Protein AF-A0A9D9UM67-F1 (afdb_monomer_lite)

Sequence (680 aa):
TDLFLVAGQSNAVGQGDAAESEEPNFGTAFQIDMSKRLLYPLKDPVGYNDIFTGFQKANSGSFLPALARTLNSRCQRIPLFIHTAKANTFCHSVNSSPQNNWSSGGLLFNQSVNRVNQISALTGKPLSAVIWSQGESDGGAIRQNLITENQYQLALEDLIQRFRTQFGSQLPFFMIRTGRNLAFDPDPGFASVRNVQDLVASVDPRMWMVYDSTFYFPELGWMKDDVHYNQKGLNQLGVASADSICRVLYADDYMADDNLAKQNDEFENECSSGEWTHVSVTEGWNATHLNEFSINESGNGKMIMEPHTTTWYADYKGPLVYKPIHGNFSVTTNVHFSNRAGNNLPFSDYSLAGIMLRTPKELNTGAAGWVAGQENYIFMSAGFASTSHPSCPGCPGPHIEIKTTINSNSQLHIRSVNSQEVLLKVARIGSYFIVMFSTNGGQDFTIAARYHRPDMPDTLQVGLVTYSDWAKVSTYTPIFHNNNNLVQGMSPDPSSNQGVPFNPDLRAEFDYIRFENFYVPGAWLGLDISDSLMVSNQQILSLFNGKGKVSPEYVDAKIWSGLIDSNWMNPLNWQGATLPNQNSRVIIPDCLCSGVFAPVLNSAQQVRSVVIHPGGKLTIGSVGDMTILDDDDLYSYLFGNEGECVIRGTMNIQTMINQSINRGNLQITPSGILQIYDDE

Foldseek 3Di:
DAEEEQEAALLSQAAAAQVLAAAADPPQEWEADPVVRDIDRDGPQDDDQDPVLRFDGHPTGFLQRLLSNLLCVFQVHRYYYDGLYYHQAELAPFPDDLSRYLAPSHDSLVVSLVSQVVVCVSVVHAHQAYEYEYDVNQLVCCVVVRDPLVRSLVSVVRSVVVVCVSRNVLHAYEYAQFEAFQVDVVSVSSVSSNVSLVVSCVVDPRYHHQHDCSPCCVVVVQAPHRGYGYNVVSSVSSNSSSLSVCCVRPVVSGCPDPDLLVVKALLQAQVCLVVWDKPCQQQVFQDQQFPDFTGCPVDHSWTKTFGFAADDAQLGDHIWTFDKDFAWKKKKWKKAKFFPVSPHAFDFAQFKKWKKWWADDPHRNALVPDDGQQTWIWIKIWGHHDCCDPQRPNHDDGKMKTWGDHSSHIDIHIDHDDDSIKMWMWIDHQQKIWTWIDPPPPPDIDTPAIDRHNVHDRIITIGMDGHGRVVQVVQDDSSVNRRDNDHPPDPPPPGNDPPRDGRRTMIMIISMMGMADWDDPPQCVPPDPRDCVRPPPVNVVVRPVPDRPNPPLPVQAWEFRQQPHQELPQLVRTDPSHHAAQAHRYEFELPPDPRGYAHEAQEEGHYQAYAYYANGEYEDALNRAYEHDEDPDPDDARAHALYYYEFNHEYEYEYADDDHDHNYHYHADPSGYYHYDYPD

pLDDT: mean 85.92, std 15.05, range [28.48, 98.81]

Radius of gyration: 29.36 Å; chains: 1; bounding box: 84×47×85 Å

Secondary structure (DSSP, 8-state):
-EEEEEEESHHHH--B-GGGS--PPTTS-EEEETTTTEEEE--SSPS---TTT-----SSB-SHHHHHHHHHHHH---EEEEE---SS-BSS-TT--GGGB-STT-SHHHHHHHHHHHHHHHHT--EEEEEEE--HHHHHHHHTTSS-HHHHHHHHHHHHHHHHHHH-TT--EEEEPP---TTSSS-HHHHHHHHHHHHHHHH-TTEEEEE-GGGGTTTTT-BSSSSPBPHHHHHHHHHHHHHHHHHHH-GGG---GGGGGGG-B-S--GGGGGGPEEHHHHHT-S---EEEEEESSSSTT-EEEEE-BB--BTTB----EEEEEESSEEEEEEEEEE-TTSSS---STTEEEEEEEE---S--SGGGT--SS---EEEEEEEE--TT-TTSTTPPSSEEEEEEEETTEEEEEEEE-S-SEEEEEEEEETTEEEEEEESSTTSS-EEEEEEE-TTS-SEEEEEEEEEB-HHHHTTS-HHHHHHS-B-TT-SS--SS-TTSPP----EEEEEEEEEE--PPPGGGTTS-TT-TTTS-HHHHHHTT-S-----TTTTTEEEB--SS-SBTT-GGGBTTS----TT-EEEE----STTPPPPEE-SEEEESEEEE-TT-EEEE-TT-EEEEPP-S-TT--SEEESSEEEESSEEEEE-SS---EE-SEEEE-TT-EEEEE---

Structure (mmCIF, N/CA/C/O backbone):
data_AF-A0A9D9UM67-F1
#
_entry.id   AF-A0A9D9UM67-F1
#
loop_
_atom_site.group_PDB
_atom_site.id
_atom_site.type_symbol
_atom_site.label_atom_id
_atom_site.label_alt_id
_atom_site.label_comp_id
_atom_site.label_asym_id
_atom_site.label_entity_id
_atom_site.label_seq_id
_atom_site.pdbx_PDB_ins_code
_atom_site.Cartn_x
_atom_site.Cartn_y
_atom_site.Cartn_z
_atom_site.occupancy
_atom_site.B_iso_or_equiv
_atom_site.auth_seq_id
_atom_site.auth_comp_id
_atom_site.auth_asym_id
_atom_site.auth_atom_id
_atom_site.pdbx_PDB_model_num
ATOM 1 N N . THR A 1 1 ? -1.541 -0.764 -27.524 1.00 69.25 1 THR A N 1
ATOM 2 C CA . THR A 1 1 ? -0.402 -1.694 -27.586 1.00 69.25 1 THR A CA 1
ATOM 3 C C . THR A 1 1 ? 0.883 -0.918 -27.567 1.00 69.25 1 THR A C 1
ATOM 5 O O . THR A 1 1 ? 1.086 -0.101 -28.463 1.00 69.25 1 THR A O 1
ATOM 8 N N . ASP A 1 2 ? 1.706 -1.172 -26.560 1.00 90.94 2 ASP A N 1
ATOM 9 C CA . ASP A 1 2 ? 2.981 -0.496 -26.314 1.00 90.94 2 ASP A CA 1
ATOM 10 C C . ASP A 1 2 ? 4.146 -1.433 -26.610 1.00 90.94 2 ASP A C 1
ATOM 12 O O . ASP A 1 2 ? 4.078 -2.621 -26.295 1.00 90.94 2 ASP A O 1
ATOM 16 N N . LEU A 1 3 ? 5.207 -0.916 -27.230 1.00 96.38 3 LEU A N 1
ATOM 17 C CA . LEU A 1 3 ? 6.378 -1.717 -27.584 1.00 96.38 3 LEU A CA 1
ATOM 18 C C . LEU A 1 3 ? 7.447 -1.533 -26.515 1.00 96.38 3 LEU A C 1
ATOM 20 O O . LEU A 1 3 ? 8.027 -0.455 -26.389 1.00 96.38 3 LEU A O 1
ATOM 24 N N . PHE A 1 4 ? 7.740 -2.602 -25.782 1.00 98.12 4 PHE A N 1
ATOM 25 C CA . PHE A 1 4 ? 8.788 -2.612 -24.767 1.00 98.12 4 PHE A CA 1
ATOM 26 C C . PHE A 1 4 ? 9.969 -3.443 -25.247 1.00 98.12 4 PHE A C 1
ATOM 28 O O . PHE A 1 4 ? 9.831 -4.636 -25.524 1.00 98.12 4 PHE A O 1
ATOM 35 N N . LEU A 1 5 ? 11.144 -2.823 -25.327 1.00 98.62 5 LEU A N 1
ATOM 36 C CA . LEU A 1 5 ? 12.392 -3.545 -25.541 1.00 98.62 5 LEU A CA 1
ATOM 37 C C . LEU A 1 5 ? 12.860 -4.128 -24.213 1.00 98.62 5 LEU A C 1
ATOM 39 O O . LEU A 1 5 ? 13.028 -3.382 -23.260 1.00 98.62 5 LEU A O 1
ATOM 43 N N . VAL A 1 6 ? 13.118 -5.431 -24.162 1.00 98.50 6 VAL A N 1
ATOM 44 C CA . VAL A 1 6 ? 13.710 -6.098 -22.997 1.00 98.50 6 VAL A CA 1
ATOM 45 C C . VAL A 1 6 ? 15.101 -6.561 -23.390 1.00 98.50 6 VAL A C 1
ATOM 47 O O . VAL A 1 6 ? 15.250 -7.448 -24.233 1.00 98.50 6 VAL A O 1
ATOM 50 N N . ALA A 1 7 ? 16.114 -5.942 -22.795 1.00 98.44 7 ALA A N 1
ATOM 51 C CA . ALA A 1 7 ? 17.513 -6.150 -23.137 1.00 98.44 7 ALA A CA 1
ATOM 52 C C . ALA A 1 7 ? 18.369 -6.353 -21.880 1.00 98.44 7 ALA A C 1
ATOM 54 O O . ALA A 1 7 ? 17.990 -5.980 -20.769 1.00 98.44 7 ALA A O 1
ATOM 55 N N . GLY A 1 8 ? 19.537 -6.964 -22.064 1.00 97.88 8 GLY A N 1
ATOM 56 C CA . GLY A 1 8 ? 20.471 -7.251 -20.982 1.00 97.88 8 GLY A CA 1
ATOM 57 C C . GLY A 1 8 ? 20.988 -8.682 -21.030 1.00 97.88 8 GLY A C 1
ATOM 58 O O . GLY A 1 8 ? 21.203 -9.214 -22.124 1.00 97.88 8 GLY A O 1
ATOM 59 N N . GLN A 1 9 ? 21.192 -9.300 -19.862 1.00 97.50 9 GLN A N 1
ATOM 60 C CA . GLN A 1 9 ? 21.823 -10.621 -19.753 1.00 97.50 9 GLN A CA 1
ATOM 61 C C . GLN A 1 9 ? 20.936 -11.724 -19.168 1.00 97.50 9 GLN A C 1
ATOM 63 O O . GLN A 1 9 ? 19.740 -11.732 -19.407 1.00 97.50 9 GLN A O 1
ATOM 68 N N . SER A 1 10 ? 21.498 -12.725 -18.483 1.00 97.81 10 SER A N 1
ATOM 69 C CA . SER A 1 10 ? 20.795 -13.960 -18.114 1.00 97.81 10 SER A CA 1
ATOM 70 C C . SER A 1 10 ? 19.529 -13.742 -17.278 1.00 97.81 10 SER A C 1
ATOM 72 O O . SER A 1 10 ? 18.523 -14.389 -17.565 1.00 97.81 10 SER A O 1
ATOM 74 N N . ASN A 1 11 ? 19.531 -12.811 -16.318 1.00 98.31 11 ASN A N 1
ATOM 75 C CA . ASN A 1 11 ? 18.328 -12.454 -15.554 1.00 98.31 11 ASN A CA 1
ATOM 76 C C . ASN A 1 11 ? 17.277 -11.709 -16.410 1.00 98.31 11 ASN A C 1
ATOM 78 O O . ASN A 1 11 ? 16.082 -11.886 -16.182 1.00 98.31 11 ASN A O 1
ATOM 82 N N . ALA A 1 12 ? 17.694 -10.990 -17.464 1.00 98.25 12 ALA A N 1
ATOM 83 C CA . ALA A 1 12 ? 16.800 -10.469 -18.509 1.00 98.25 12 ALA A CA 1
ATOM 84 C C . ALA A 1 12 ? 16.284 -11.556 -19.468 1.00 98.25 12 ALA A C 1
ATOM 86 O O . ALA A 1 12 ? 15.153 -11.486 -19.945 1.00 98.25 12 ALA A O 1
ATOM 87 N N . VAL A 1 13 ? 17.110 -12.567 -19.764 1.00 98.44 13 VAL A N 1
ATOM 88 C CA . VAL A 1 13 ? 16.727 -13.717 -20.594 1.00 98.44 13 VAL A CA 1
ATOM 89 C C . VAL A 1 13 ? 15.614 -14.505 -19.914 1.00 98.44 13 VAL A C 1
ATOM 91 O O . VAL A 1 13 ? 14.637 -14.836 -20.574 1.00 98.44 13 VAL A O 1
ATOM 94 N N . GLY A 1 14 ? 15.742 -14.762 -18.613 1.00 97.81 14 GLY A N 1
ATOM 95 C CA . GLY A 1 14 ? 14.831 -15.603 -17.840 1.00 97.81 14 GLY A CA 1
ATOM 96 C C . GLY A 1 14 ? 15.457 -16.963 -17.545 1.00 97.81 14 GLY A C 1
ATOM 97 O O . GLY A 1 14 ? 15.691 -17.772 -18.449 1.00 97.81 14 GLY A O 1
ATOM 98 N N . GLN A 1 15 ? 15.762 -17.195 -16.267 1.00 97.88 15 GLN A N 1
ATOM 99 C CA . GLN A 1 15 ? 16.367 -18.432 -15.760 1.00 97.88 15 GLN A CA 1
ATOM 100 C C . GLN A 1 15 ? 15.494 -19.147 -14.726 1.00 97.88 15 GLN A C 1
ATOM 102 O O . GLN A 1 15 ? 15.932 -20.171 -14.205 1.00 97.88 15 GLN A O 1
ATOM 107 N N . GLY A 1 16 ? 14.300 -18.636 -14.422 1.00 97.00 16 GLY A N 1
ATOM 108 C CA . GLY A 1 16 ? 13.396 -19.212 -13.430 1.00 97.00 16 GLY A CA 1
ATOM 109 C C . GLY A 1 16 ? 12.753 -20.514 -13.902 1.00 97.00 16 GLY A C 1
ATOM 110 O O . GLY A 1 16 ? 13.272 -21.195 -14.786 1.00 97.00 16 GLY A O 1
ATOM 111 N N . ASP A 1 17 ? 11.606 -20.850 -13.328 1.00 97.69 17 ASP A N 1
ATOM 112 C CA . ASP A 1 17 ? 10.809 -22.022 -13.685 1.00 97.69 17 ASP A CA 1
ATOM 113 C C . ASP A 1 17 ? 9.477 -21.581 -14.300 1.00 97.69 17 ASP A C 1
ATOM 115 O O . ASP A 1 17 ? 8.642 -20.982 -13.632 1.00 97.69 17 ASP A O 1
ATOM 119 N N . ALA A 1 18 ? 9.261 -21.886 -15.580 1.00 96.75 18 ALA A N 1
ATOM 120 C CA . ALA A 1 18 ? 8.040 -21.546 -16.298 1.00 96.75 18 ALA A CA 1
ATOM 121 C C . ALA A 1 18 ? 6.783 -22.163 -15.665 1.00 96.75 18 ALA A C 1
ATOM 123 O O . ALA A 1 18 ? 5.699 -21.622 -15.859 1.00 96.75 18 ALA A O 1
ATOM 124 N N . ALA A 1 19 ? 6.905 -23.265 -14.913 1.00 96.00 19 ALA A N 1
ATOM 125 C CA . ALA A 1 19 ? 5.772 -23.876 -14.218 1.00 96.00 19 ALA A CA 1
ATOM 126 C C . ALA A 1 19 ? 5.244 -23.023 -13.048 1.00 96.00 19 ALA A C 1
ATOM 128 O O . ALA A 1 19 ? 4.085 -23.161 -12.668 1.00 96.00 19 ALA A O 1
ATOM 129 N N . GLU A 1 20 ? 6.078 -22.138 -12.500 1.00 92.69 20 GLU A N 1
ATOM 130 C CA . GLU A 1 20 ? 5.727 -21.187 -11.436 1.00 92.69 20 GLU A CA 1
ATOM 131 C C . GLU A 1 20 ? 5.523 -19.761 -11.981 1.00 92.69 20 GLU A C 1
ATOM 133 O O . GLU A 1 20 ? 5.334 -18.809 -11.217 1.00 92.69 20 GLU A O 1
ATOM 138 N N . SER A 1 21 ? 5.629 -19.584 -13.301 1.00 92.62 21 SER A N 1
ATOM 139 C CA . SER A 1 21 ? 5.468 -18.283 -13.940 1.00 92.62 21 SER A CA 1
ATOM 140 C C . SER A 1 21 ? 3.999 -17.889 -13.963 1.00 92.62 21 SER A C 1
ATOM 142 O O . SER A 1 21 ? 3.103 -18.729 -14.068 1.00 92.62 21 SER A O 1
ATOM 144 N N . GLU A 1 22 ? 3.743 -16.592 -13.863 1.00 86.75 22 GLU A N 1
ATOM 145 C CA . GLU A 1 22 ? 2.396 -16.081 -14.073 1.00 86.75 22 GLU A CA 1
ATOM 146 C C . GLU A 1 22 ? 1.975 -16.233 -15.540 1.00 86.75 22 GLU A C 1
ATOM 148 O O . GLU A 1 22 ? 2.805 -16.320 -16.442 1.00 86.75 22 GLU A O 1
ATOM 153 N N . GLU A 1 23 ? 0.670 -16.222 -15.806 1.00 81.25 23 GLU A N 1
ATOM 154 C CA . GLU A 1 23 ? 0.151 -16.208 -17.173 1.00 81.25 23 GLU A CA 1
ATOM 155 C C . GLU A 1 23 ? -0.735 -14.971 -17.377 1.00 81.25 23 GLU A C 1
ATOM 157 O O . GLU A 1 23 ? -1.743 -14.813 -16.683 1.00 81.25 23 GLU A O 1
ATOM 162 N N . PRO A 1 24 ? -0.382 -14.067 -18.311 1.00 72.62 24 PRO A N 1
ATOM 163 C CA . PRO A 1 24 ? -1.277 -13.010 -18.743 1.00 72.62 24 PRO A CA 1
ATOM 164 C C . PRO A 1 24 ? -2.545 -13.609 -19.344 1.00 72.62 24 PRO A C 1
ATOM 166 O O . PRO A 1 24 ? -2.509 -14.656 -19.996 1.00 72.62 24 PRO A O 1
ATOM 169 N N . ASN A 1 25 ? -3.661 -12.900 -19.187 1.00 65.81 25 ASN A N 1
ATOM 170 C CA . ASN A 1 25 ? -4.900 -13.270 -19.853 1.00 65.81 25 ASN A CA 1
ATOM 171 C C . ASN A 1 25 ? -4.692 -13.356 -21.375 1.00 65.81 25 ASN A C 1
ATOM 173 O O . ASN A 1 25 ? -3.899 -12.630 -21.984 1.00 65.81 25 ASN A O 1
ATOM 177 N N . PHE A 1 26 ? -5.420 -14.267 -22.016 1.00 67.56 26 PHE A N 1
ATOM 178 C CA . PHE A 1 26 ? -5.306 -14.436 -23.458 1.00 67.56 26 PHE A CA 1
ATOM 179 C C . PHE A 1 26 ? -5.625 -13.123 -24.189 1.00 67.56 26 PHE A C 1
ATOM 181 O O . PHE A 1 26 ? -6.635 -12.478 -23.919 1.00 67.56 26 PHE A O 1
ATOM 188 N N . GLY A 1 27 ? -4.760 -12.735 -25.128 1.00 67.44 27 GLY A N 1
ATOM 189 C CA . GLY A 1 27 ? -4.929 -11.516 -25.922 1.00 67.44 27 GLY A CA 1
ATOM 190 C C . GLY A 1 27 ? -4.508 -10.218 -25.227 1.00 67.44 27 GLY A C 1
ATOM 191 O O . GLY A 1 27 ? -4.633 -9.160 -25.836 1.00 67.44 27 GLY A O 1
ATOM 192 N N . THR A 1 28 ? -3.983 -10.273 -23.998 1.00 74.44 28 THR A N 1
ATOM 193 C CA . THR A 1 28 ? -3.624 -9.065 -23.239 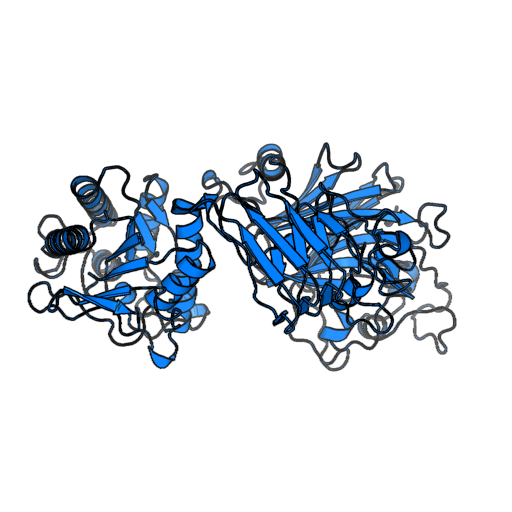1.00 74.44 28 THR A CA 1
ATOM 194 C C . THR A 1 28 ? -2.123 -8.759 -23.246 1.00 74.44 28 THR A C 1
ATOM 196 O O . THR A 1 28 ? -1.704 -7.665 -22.890 1.00 74.44 28 THR A O 1
ATOM 199 N N . ALA A 1 29 ? -1.278 -9.676 -23.713 1.00 83.12 29 ALA A N 1
ATOM 200 C CA . ALA A 1 29 ? 0.153 -9.439 -23.881 1.00 83.12 29 ALA A CA 1
ATOM 201 C C . ALA A 1 29 ? 0.718 -10.278 -25.024 1.00 83.12 29 ALA A C 1
ATOM 203 O O . ALA A 1 29 ? 0.269 -11.403 -25.258 1.00 83.12 29 ALA A O 1
ATOM 204 N N . PHE A 1 30 ? 1.728 -9.751 -25.714 1.00 87.88 30 PHE A N 1
ATOM 205 C CA . PHE A 1 30 ? 2.264 -10.369 -26.922 1.00 87.88 30 PHE A CA 1
ATOM 206 C C . PHE A 1 30 ? 3.793 -10.391 -26.959 1.00 87.88 30 PHE A C 1
ATOM 208 O O . PHE A 1 30 ? 4.483 -9.555 -26.377 1.00 87.88 30 PHE A O 1
ATOM 215 N N . GLN A 1 31 ? 4.312 -11.340 -27.727 1.00 93.06 31 GLN A N 1
ATOM 216 C CA . GLN A 1 31 ? 5.680 -11.389 -28.233 1.00 93.06 31 GLN A CA 1
ATOM 217 C C . GLN A 1 31 ? 5.644 -11.653 -29.740 1.00 93.06 31 GLN A C 1
ATOM 219 O O . GLN A 1 31 ? 4.616 -12.068 -30.279 1.00 93.06 31 GLN A O 1
ATOM 224 N N . ILE A 1 32 ? 6.761 -11.441 -30.433 1.00 83.44 32 ILE A N 1
ATOM 225 C CA . ILE A 1 32 ? 6.839 -11.661 -31.880 1.00 83.44 32 ILE A CA 1
ATOM 226 C C . ILE A 1 32 ? 7.906 -12.688 -32.256 1.00 83.44 32 ILE A C 1
ATOM 228 O O . ILE A 1 32 ? 9.076 -12.569 -31.889 1.00 83.44 32 ILE A O 1
ATOM 232 N N . ASP A 1 33 ? 7.496 -13.681 -33.047 1.00 83.12 33 ASP A N 1
ATOM 233 C CA . ASP A 1 33 ? 8.412 -14.595 -33.725 1.00 83.12 33 ASP A CA 1
ATOM 234 C C . ASP A 1 33 ? 8.859 -13.945 -35.032 1.00 83.12 33 ASP A C 1
ATOM 236 O O . ASP A 1 33 ? 8.140 -13.956 -36.036 1.00 83.12 33 ASP A O 1
ATOM 240 N N . MET A 1 34 ? 10.059 -13.373 -35.040 1.00 81.56 34 MET A N 1
ATOM 241 C CA . MET A 1 34 ? 10.571 -12.689 -36.228 1.00 81.56 34 MET A CA 1
ATOM 242 C C . MET A 1 34 ? 10.890 -13.618 -37.394 1.00 81.56 34 MET A C 1
ATOM 244 O O . MET A 1 34 ? 10.918 -13.148 -38.531 1.00 81.56 34 MET A O 1
ATOM 248 N N . SER A 1 35 ? 11.081 -14.918 -37.151 1.00 80.38 35 SER A N 1
ATOM 249 C CA . SER A 1 35 ? 11.277 -15.880 -38.240 1.00 80.38 35 SER A CA 1
ATOM 250 C C . SER A 1 35 ? 9.995 -16.075 -39.055 1.00 80.38 35 SER A C 1
ATOM 252 O O . SER A 1 35 ? 10.054 -16.317 -40.259 1.00 80.38 35 SER A O 1
ATOM 254 N N . LYS A 1 36 ? 8.834 -15.897 -38.411 1.00 81.06 36 LYS A N 1
ATOM 255 C CA . LYS A 1 36 ? 7.503 -16.044 -39.019 1.00 81.06 36 LYS A CA 1
ATOM 256 C C . LYS A 1 36 ? 6.791 -14.718 -39.259 1.00 81.06 36 LYS A C 1
ATOM 258 O O . LYS A 1 36 ? 5.813 -14.693 -39.996 1.00 81.06 36 LYS A O 1
ATOM 263 N N . ARG A 1 37 ? 7.266 -13.633 -38.637 1.00 79.38 37 ARG A N 1
ATOM 264 C CA . ARG A 1 37 ? 6.601 -12.320 -38.571 1.00 79.38 37 ARG A CA 1
ATOM 265 C C . ARG A 1 37 ? 5.176 -12.418 -38.013 1.00 79.38 37 ARG A C 1
ATOM 267 O O . ARG A 1 37 ? 4.264 -11.773 -38.519 1.00 79.38 37 ARG A O 1
ATOM 274 N N . LEU A 1 38 ? 4.994 -13.240 -36.978 1.00 78.00 38 LEU A N 1
ATOM 275 C CA . LEU A 1 38 ? 3.701 -13.461 -36.328 1.00 78.00 38 LEU A CA 1
ATOM 276 C C . LEU A 1 38 ? 3.750 -13.068 -34.853 1.00 78.00 38 LEU A C 1
ATOM 278 O O . LEU A 1 38 ? 4.721 -13.367 -34.153 1.00 78.00 38 LEU A O 1
ATOM 282 N N . LEU A 1 39 ? 2.672 -12.424 -34.401 1.00 80.94 39 LEU A N 1
ATOM 283 C CA . LEU A 1 39 ? 2.416 -12.162 -32.991 1.00 80.94 39 LEU A CA 1
ATOM 284 C C . LEU A 1 39 ? 1.900 -13.429 -32.318 1.00 80.94 39 LEU A C 1
ATOM 286 O O . LEU A 1 39 ? 1.001 -14.098 -32.827 1.00 80.94 39 LEU A O 1
ATOM 290 N N . TYR A 1 40 ? 2.453 -13.720 -31.152 1.00 80.81 40 TYR A N 1
ATOM 291 C CA . TYR A 1 40 ? 2.010 -14.792 -30.278 1.00 80.81 40 TYR A CA 1
ATOM 292 C C . TYR A 1 40 ? 1.631 -14.203 -28.922 1.00 80.81 40 TYR A C 1
ATOM 294 O O . TYR A 1 40 ? 2.294 -13.260 -28.478 1.00 80.81 40 TYR A O 1
ATOM 302 N N . PRO A 1 41 ? 0.611 -14.753 -28.240 1.00 84.00 41 PRO A N 1
ATOM 303 C CA . PRO A 1 41 ? 0.389 -14.459 -26.833 1.00 84.00 41 PRO A CA 1
ATOM 304 C C . PRO A 1 41 ? 1.686 -14.644 -26.039 1.00 84.00 41 PRO A C 1
ATOM 306 O O . PRO A 1 41 ? 2.455 -15.583 -26.283 1.00 84.00 41 PRO A O 1
ATOM 309 N N . LEU A 1 42 ? 1.956 -13.720 -25.123 1.00 91.69 42 LEU A N 1
ATOM 310 C CA . LEU A 1 42 ? 3.123 -13.808 -24.261 1.00 91.69 42 LEU A CA 1
ATOM 311 C C . LEU A 1 42 ? 2.956 -14.994 -23.310 1.00 91.69 42 LEU A C 1
ATOM 313 O O . LEU A 1 42 ? 1.977 -15.071 -22.573 1.00 91.69 42 LEU A O 1
ATOM 317 N N . LYS A 1 43 ? 3.927 -15.903 -23.328 1.00 91.75 43 LYS A N 1
ATOM 318 C CA . LYS A 1 43 ? 3.988 -17.053 -22.429 1.00 91.75 43 LYS A CA 1
ATOM 319 C C . LYS A 1 43 ? 5.436 -17.488 -22.269 1.00 91.75 43 LYS A C 1
ATOM 321 O O . LYS A 1 43 ? 6.192 -17.448 -23.246 1.00 91.75 43 LYS A O 1
ATOM 326 N N . ASP A 1 44 ? 5.798 -17.919 -21.065 1.00 97.25 44 ASP A N 1
ATOM 327 C CA . ASP A 1 44 ? 7.103 -18.520 -20.832 1.00 97.25 44 ASP A CA 1
ATOM 328 C C . ASP A 1 44 ? 7.230 -19.916 -21.477 1.00 97.25 44 ASP A C 1
ATOM 330 O O . ASP A 1 44 ? 6.267 -20.688 -21.517 1.00 97.25 44 ASP A O 1
ATOM 334 N N . PRO A 1 45 ? 8.420 -20.275 -21.985 1.00 97.38 45 PRO A N 1
ATOM 335 C CA . PRO A 1 45 ? 9.610 -19.430 -22.031 1.00 97.38 45 PRO A CA 1
ATOM 336 C C . PRO A 1 45 ? 9.510 -18.375 -23.143 1.00 97.38 45 PRO A C 1
ATOM 338 O O . PRO A 1 45 ? 9.281 -18.714 -24.310 1.00 97.38 45 PRO A O 1
ATOM 341 N N . VAL A 1 46 ? 9.694 -17.107 -22.772 1.00 95.88 46 VAL A N 1
ATOM 342 C CA . VAL A 1 46 ? 9.603 -15.948 -23.674 1.00 95.88 46 VAL A CA 1
ATOM 343 C C . VAL A 1 46 ? 10.795 -15.841 -24.626 1.00 95.88 46 VAL A C 1
ATOM 345 O O . VAL A 1 46 ? 11.899 -16.293 -24.331 1.00 95.88 46 VAL A O 1
ATOM 348 N N . GLY A 1 47 ? 10.593 -15.186 -25.767 1.00 93.94 47 GLY A N 1
ATOM 349 C CA . GLY A 1 47 ? 11.638 -14.936 -26.754 1.00 93.94 47 GLY A CA 1
ATOM 350 C C . GLY A 1 47 ? 11.949 -16.138 -27.651 1.00 93.94 47 GLY A C 1
ATOM 351 O O . GLY A 1 47 ? 11.353 -17.214 -27.563 1.00 93.94 47 GLY A O 1
ATOM 352 N N . TYR A 1 48 ? 12.903 -15.939 -28.560 1.00 92.88 48 TYR A N 1
ATOM 353 C CA . TYR A 1 48 ? 13.312 -16.931 -29.555 1.00 92.88 48 TYR A CA 1
ATOM 354 C C . TYR A 1 48 ? 14.831 -16.932 -29.682 1.00 92.88 48 TYR A C 1
ATOM 356 O O . TYR A 1 48 ? 15.451 -15.871 -29.711 1.00 92.88 48 TYR A O 1
ATOM 364 N N . ASN A 1 49 ? 15.421 -18.121 -29.811 1.00 93.12 49 ASN A N 1
ATOM 365 C CA . ASN A 1 49 ? 16.839 -18.237 -30.131 1.00 93.12 49 ASN A CA 1
ATOM 366 C C . ASN A 1 49 ? 17.080 -17.737 -31.555 1.00 93.12 49 ASN A C 1
ATOM 368 O O . ASN A 1 49 ? 16.497 -18.259 -32.506 1.00 93.12 49 ASN A O 1
ATOM 372 N N . ASP A 1 50 ? 17.963 -16.756 -31.697 1.00 88.38 50 ASP A N 1
ATOM 373 C CA . ASP A 1 50 ? 18.389 -16.231 -32.989 1.00 88.38 50 ASP A CA 1
ATOM 374 C C . ASP A 1 50 ? 19.865 -16.572 -33.200 1.00 88.38 50 ASP A C 1
ATOM 376 O O . ASP A 1 50 ? 20.744 -16.065 -32.510 1.00 88.38 50 ASP A O 1
ATOM 380 N N . ILE A 1 51 ? 20.142 -17.456 -34.157 1.00 83.69 51 ILE A N 1
ATOM 381 C CA . ILE A 1 51 ? 21.503 -17.902 -34.480 1.00 83.69 51 ILE A CA 1
ATOM 382 C C . ILE A 1 51 ? 22.383 -16.779 -35.057 1.00 83.69 51 ILE A C 1
ATOM 384 O O . ILE A 1 51 ? 23.605 -16.840 -34.932 1.00 83.69 51 ILE A O 1
ATOM 388 N N . PHE A 1 52 ? 21.793 -15.750 -35.669 1.00 83.50 52 PHE A N 1
ATOM 389 C CA . PHE A 1 52 ? 22.534 -14.661 -36.305 1.00 83.50 52 PHE A CA 1
ATOM 390 C C . PHE A 1 52 ? 22.874 -13.541 -35.323 1.00 83.50 52 PHE A C 1
ATOM 392 O O . PHE A 1 52 ? 23.956 -12.958 -35.409 1.00 83.50 52 PHE A O 1
ATOM 399 N N . THR A 1 53 ? 21.973 -13.237 -34.386 1.00 86.69 53 THR A N 1
ATOM 400 C CA . THR A 1 53 ? 22.223 -12.211 -33.359 1.00 86.69 53 THR A CA 1
ATOM 401 C C . THR A 1 53 ? 22.775 -12.789 -32.058 1.00 86.69 53 THR A C 1
ATOM 403 O O . THR A 1 53 ? 23.507 -12.135 -31.318 1.00 86.69 53 THR A O 1
ATOM 406 N N . GLY A 1 54 ? 22.470 -14.051 -31.774 1.00 88.38 54 GLY A N 1
ATOM 407 C CA . GLY A 1 54 ? 22.771 -14.700 -30.507 1.00 88.38 54 GLY A CA 1
ATOM 408 C C . GLY A 1 54 ? 21.825 -14.309 -29.372 1.00 88.38 54 GLY A C 1
ATOM 409 O O . GLY A 1 54 ? 22.131 -14.658 -28.234 1.00 88.38 54 GLY A O 1
ATOM 410 N N . PHE A 1 55 ? 20.718 -13.602 -29.643 1.00 95.06 55 PHE A N 1
ATOM 411 C CA . PHE A 1 55 ? 19.657 -13.392 -28.650 1.00 95.06 55 PHE A CA 1
ATOM 412 C C . PHE A 1 55 ? 19.022 -14.725 -28.264 1.00 95.06 55 PHE A C 1
ATOM 414 O O . PHE A 1 55 ? 18.922 -15.644 -29.085 1.00 95.06 55 PHE A O 1
ATOM 421 N N . GLN A 1 56 ? 18.632 -14.831 -26.999 1.00 96.19 56 GLN A N 1
ATOM 422 C CA . GLN A 1 56 ? 18.254 -16.098 -26.393 1.00 96.19 56 GLN A CA 1
ATOM 423 C C . GLN A 1 56 ? 16.787 -16.094 -25.989 1.00 96.19 56 GLN A C 1
ATOM 425 O O . GLN A 1 56 ? 16.293 -15.141 -25.395 1.00 96.19 56 GLN A O 1
ATOM 430 N N . LYS A 1 57 ? 16.117 -17.212 -26.264 1.00 96.88 57 LYS A N 1
ATOM 431 C CA . LYS A 1 57 ? 14.869 -17.568 -25.592 1.00 96.88 57 LYS A CA 1
ATOM 432 C C . LYS A 1 57 ? 15.153 -17.786 -24.100 1.00 96.88 57 LYS A C 1
ATOM 434 O O . LYS A 1 57 ? 16.221 -18.298 -23.756 1.00 96.88 57 LYS A O 1
ATOM 439 N N . ALA A 1 58 ? 14.200 -17.437 -23.239 1.00 97.44 58 ALA A N 1
ATOM 440 C CA . ALA A 1 58 ? 14.232 -17.781 -21.824 1.00 97.44 58 ALA A CA 1
ATOM 441 C C . ALA A 1 58 ? 14.525 -19.275 -21.647 1.00 97.44 58 ALA A C 1
ATOM 443 O O . ALA A 1 58 ? 14.008 -20.119 -22.383 1.00 97.44 58 ALA A O 1
ATOM 444 N N . ASN A 1 59 ? 15.374 -19.609 -20.678 1.00 95.62 59 ASN A N 1
ATOM 445 C CA . ASN A 1 59 ? 15.744 -20.999 -20.434 1.00 95.62 59 ASN A CA 1
ATOM 446 C C . ASN A 1 59 ? 14.536 -21.798 -19.917 1.00 95.62 59 ASN A C 1
ATOM 448 O O . ASN A 1 59 ? 14.290 -22.922 -20.347 1.00 95.62 59 ASN A O 1
ATOM 452 N N . SER A 1 60 ? 13.756 -21.178 -19.030 1.00 96.44 60 SER A N 1
ATOM 453 C CA . SER A 1 60 ? 12.443 -21.661 -18.609 1.00 96.44 60 SER A CA 1
ATOM 454 C C . SER A 1 60 ? 11.560 -20.461 -18.244 1.00 96.44 60 SER A C 1
ATOM 456 O O . SER A 1 60 ? 10.970 -19.876 -19.147 1.00 96.44 60 SER A O 1
ATOM 458 N N . GLY A 1 61 ? 11.505 -20.027 -16.986 1.00 97.75 61 GLY A N 1
ATOM 459 C CA . GLY A 1 61 ? 10.673 -18.887 -16.581 1.00 97.75 61 GLY A CA 1
ATOM 460 C C . GLY A 1 61 ? 11.392 -17.528 -16.608 1.00 97.75 61 GLY A C 1
ATOM 461 O O . GLY A 1 61 ? 12.620 -17.449 -16.478 1.00 97.75 61 GLY A O 1
ATOM 462 N N . SER A 1 62 ? 10.635 -16.446 -16.788 1.00 98.56 62 SER A N 1
ATOM 463 C CA . SER A 1 62 ? 11.092 -15.051 -16.828 1.00 98.56 62 SER A CA 1
ATOM 464 C C . SER A 1 62 ? 10.179 -14.138 -16.000 1.00 98.56 62 SER A C 1
ATOM 466 O O . SER A 1 62 ? 9.143 -14.564 -15.502 1.00 98.56 62 SER A O 1
ATOM 468 N N . PHE A 1 63 ? 10.548 -12.862 -15.851 1.00 98.38 63 PHE A N 1
ATOM 469 C CA . PHE A 1 63 ? 9.692 -11.870 -15.184 1.00 98.38 63 PHE A CA 1
ATOM 470 C C . PHE A 1 63 ? 8.629 -11.257 -16.110 1.00 98.38 63 PHE A C 1
ATOM 472 O O . PHE A 1 63 ? 7.759 -10.518 -15.647 1.00 98.38 63 PHE A O 1
ATOM 479 N N . LEU A 1 64 ? 8.702 -11.508 -17.426 1.00 98.25 64 LEU A N 1
ATOM 480 C CA . LEU A 1 64 ? 7.855 -10.819 -18.402 1.00 98.25 64 LEU A CA 1
ATOM 481 C C . LEU A 1 64 ? 6.370 -11.159 -18.280 1.00 98.25 64 LEU A C 1
ATOM 483 O O . LEU A 1 64 ? 5.576 -10.231 -18.411 1.00 98.25 64 LEU A O 1
ATOM 487 N N . PRO A 1 65 ? 5.955 -12.410 -18.012 1.00 97.38 65 PRO A N 1
ATOM 488 C CA . PRO A 1 65 ? 4.543 -12.708 -17.806 1.00 97.38 65 PRO A CA 1
ATOM 489 C C . PRO A 1 65 ? 3.924 -11.941 -16.626 1.00 97.38 65 PRO A C 1
ATOM 491 O O . PRO A 1 65 ? 2.886 -11.305 -16.804 1.00 97.38 65 PRO A O 1
ATOM 494 N N . ALA A 1 66 ? 4.595 -11.899 -15.469 1.00 88.31 66 ALA A N 1
ATOM 495 C CA . ALA A 1 66 ? 4.139 -11.132 -14.304 1.00 88.31 66 ALA A CA 1
ATOM 496 C C . ALA A 1 66 ? 4.116 -9.619 -14.587 1.00 88.31 66 ALA A C 1
ATOM 498 O O . ALA A 1 66 ? 3.123 -8.943 -14.328 1.00 88.31 66 ALA A O 1
ATOM 499 N N . LEU A 1 67 ? 5.172 -9.091 -15.216 1.00 95.62 67 LEU A N 1
ATOM 500 C CA . LEU A 1 67 ? 5.226 -7.691 -15.642 1.00 95.62 67 LEU A CA 1
ATOM 501 C C . LEU A 1 67 ? 4.083 -7.346 -16.608 1.00 95.62 67 LEU A C 1
ATOM 503 O O . LEU A 1 67 ? 3.427 -6.318 -16.464 1.00 95.62 67 LEU A O 1
ATOM 507 N N . ALA A 1 68 ? 3.805 -8.212 -17.578 1.00 92.25 68 ALA A N 1
ATOM 508 C CA . ALA A 1 68 ? 2.746 -7.999 -18.549 1.00 92.25 68 ALA A CA 1
ATOM 509 C C . ALA A 1 68 ? 1.360 -8.026 -17.908 1.00 92.25 68 ALA A C 1
ATOM 511 O O . ALA A 1 68 ? 0.543 -7.149 -18.190 1.00 92.25 68 ALA A O 1
ATOM 512 N N . ARG A 1 69 ? 1.095 -9.010 -17.043 1.00 83.19 69 ARG A N 1
ATOM 513 C CA . ARG A 1 69 ? -0.163 -9.104 -16.301 1.00 83.19 69 ARG A CA 1
ATOM 514 C C . ARG A 1 69 ? -0.407 -7.833 -15.491 1.00 83.19 69 ARG A C 1
ATOM 516 O O . ARG A 1 69 ? -1.498 -7.279 -15.570 1.00 83.19 69 ARG A O 1
ATOM 523 N N . THR A 1 70 ? 0.622 -7.342 -14.809 1.00 78.06 70 THR A N 1
ATOM 524 C CA . THR A 1 70 ? 0.535 -6.132 -13.992 1.00 78.06 70 THR A CA 1
ATOM 525 C C . THR A 1 70 ? 0.376 -4.872 -14.840 1.00 78.06 70 THR A C 1
ATOM 527 O O . THR A 1 70 ? -0.489 -4.066 -14.537 1.00 78.06 70 THR A O 1
ATOM 530 N N . LEU A 1 71 ? 1.083 -4.708 -15.966 1.00 83.56 71 LEU A N 1
ATOM 531 C CA . LEU A 1 71 ? 0.842 -3.585 -16.894 1.00 83.56 71 LEU A CA 1
ATOM 532 C C . LEU A 1 71 ? -0.610 -3.552 -17.409 1.00 83.56 71 LEU A C 1
ATOM 534 O O . LEU A 1 71 ? -1.201 -2.481 -17.565 1.00 83.56 71 LEU A O 1
ATOM 538 N N . ASN A 1 72 ? -1.201 -4.727 -17.641 1.00 76.50 72 ASN A N 1
ATOM 539 C CA . ASN A 1 72 ? -2.606 -4.838 -18.020 1.00 76.50 72 ASN A CA 1
ATOM 540 C C . ASN A 1 72 ? -3.538 -4.445 -16.873 1.00 76.50 72 ASN A C 1
ATOM 542 O O . ASN A 1 72 ? -4.424 -3.620 -17.073 1.00 76.50 72 ASN A O 1
ATOM 546 N N . SER A 1 73 ? -3.353 -5.012 -15.679 1.00 63.53 73 SER A N 1
ATOM 547 C CA . SER A 1 73 ? -4.257 -4.756 -14.552 1.00 63.53 73 SER A CA 1
ATOM 548 C C . SER A 1 73 ? -4.104 -3.352 -13.965 1.00 63.53 73 SER A C 1
ATOM 550 O O . SER A 1 73 ? -5.081 -2.791 -13.483 1.00 63.53 73 SER A O 1
ATOM 552 N N . ARG A 1 74 ? -2.896 -2.782 -14.014 1.00 60.00 74 ARG A N 1
ATOM 553 C CA . ARG A 1 74 ? -2.542 -1.508 -13.374 1.00 60.00 74 ARG A CA 1
ATOM 554 C C . ARG A 1 74 ? -2.619 -0.304 -14.268 1.00 60.00 74 ARG A C 1
ATOM 556 O O . ARG A 1 74 ? -2.717 0.795 -13.759 1.00 60.00 74 ARG A O 1
ATOM 563 N N . CYS A 1 75 ? -2.478 -0.454 -15.574 1.00 67.69 75 CYS A N 1
ATOM 564 C CA . CYS A 1 75 ? -2.560 0.705 -16.456 1.00 67.69 75 CYS A CA 1
ATOM 565 C C . CYS A 1 75 ? -3.213 0.403 -17.799 1.00 67.69 75 CYS A C 1
ATOM 567 O O . CYS A 1 75 ? -3.031 1.148 -18.760 1.00 67.69 75 CYS A O 1
ATOM 569 N N . GLN A 1 76 ? -3.975 -0.697 -17.867 1.00 71.50 76 GLN A N 1
ATOM 570 C CA . GLN A 1 76 ? -4.759 -1.095 -19.038 1.00 71.50 76 GLN A CA 1
ATOM 571 C C . GLN A 1 76 ? -3.914 -1.172 -20.317 1.00 71.50 76 GLN A C 1
ATOM 573 O O . GLN A 1 76 ? -4.376 -0.900 -21.428 1.00 71.50 76 GLN A O 1
ATOM 578 N N . ARG A 1 77 ? -2.630 -1.525 -20.174 1.00 83.88 77 ARG A N 1
ATOM 579 C CA . ARG A 1 77 ? -1.706 -1.615 -21.305 1.00 83.88 77 ARG A CA 1
ATOM 580 C C . ARG A 1 77 ? -1.610 -3.030 -21.807 1.00 83.88 77 ARG A C 1
ATOM 582 O O . ARG A 1 77 ? -1.393 -3.951 -21.035 1.00 83.88 77 ARG A O 1
ATOM 589 N N . ILE A 1 78 ? -1.660 -3.153 -23.128 1.00 84.25 78 ILE A N 1
ATOM 590 C CA . ILE A 1 78 ? -1.412 -4.391 -23.863 1.00 84.25 78 ILE A CA 1
ATOM 591 C C . ILE A 1 78 ? 0.038 -4.343 -24.367 1.00 84.25 78 ILE A C 1
ATOM 593 O O . ILE A 1 78 ? 0.290 -3.737 -25.416 1.00 84.25 78 ILE A O 1
ATOM 597 N N . PRO A 1 79 ? 1.024 -4.895 -23.642 1.00 93.69 79 PRO A N 1
ATOM 598 C CA . PRO A 1 79 ? 2.411 -4.819 -24.067 1.00 93.69 79 PRO A CA 1
ATOM 599 C C . PRO A 1 79 ? 2.717 -5.808 -25.197 1.00 93.69 79 PRO A C 1
ATOM 601 O O . PRO A 1 79 ? 2.256 -6.952 -25.209 1.00 93.69 79 PRO A O 1
ATOM 604 N N . LEU A 1 80 ? 3.568 -5.367 -26.120 1.00 94.56 80 LEU A N 1
ATOM 605 C CA . LEU A 1 80 ? 4.305 -6.204 -27.055 1.00 94.56 80 LEU A CA 1
ATOM 606 C C . LEU A 1 80 ? 5.788 -6.170 -26.672 1.00 94.56 80 LEU A C 1
ATOM 608 O O . LEU A 1 80 ? 6.448 -5.139 -26.824 1.00 94.56 80 LEU A O 1
ATOM 612 N N . PHE A 1 81 ? 6.321 -7.298 -26.206 1.00 97.19 81 PHE A N 1
ATOM 613 C CA . PHE A 1 81 ? 7.727 -7.389 -25.821 1.00 97.19 81 PHE A CA 1
ATOM 614 C C . PHE A 1 81 ? 8.625 -7.731 -27.003 1.00 97.19 81 PHE A C 1
ATOM 616 O O . PHE A 1 81 ? 8.427 -8.716 -27.720 1.00 97.19 81 PHE A O 1
ATOM 623 N N . ILE A 1 82 ? 9.667 -6.922 -27.152 1.00 97.00 82 ILE A N 1
ATOM 624 C CA . ILE A 1 82 ? 10.785 -7.137 -28.056 1.00 97.00 82 ILE A CA 1
ATOM 625 C C . ILE A 1 82 ? 11.932 -7.680 -27.209 1.00 97.00 82 ILE A C 1
ATOM 627 O O . ILE A 1 82 ? 12.643 -6.923 -26.558 1.00 97.00 82 ILE A O 1
ATOM 631 N N . HIS A 1 83 ? 12.087 -9.001 -27.173 1.00 96.69 83 HIS A N 1
ATOM 632 C CA . HIS A 1 83 ? 13.107 -9.651 -26.348 1.00 96.69 83 HIS A CA 1
ATOM 633 C C . HIS A 1 83 ? 14.444 -9.741 -27.099 1.00 96.69 83 HIS A C 1
ATOM 635 O O . HIS A 1 83 ? 14.525 -10.356 -28.167 1.00 96.69 83 HIS A O 1
ATOM 641 N N . THR A 1 84 ? 15.478 -9.085 -26.567 1.00 97.00 84 THR A N 1
ATOM 642 C CA . THR A 1 84 ? 16.842 -9.032 -27.128 1.00 97.00 84 THR A CA 1
ATOM 643 C C . THR A 1 84 ? 17.916 -9.266 -26.062 1.00 97.00 84 THR A C 1
ATOM 645 O O . THR A 1 84 ? 19.047 -8.789 -26.173 1.00 97.00 84 THR A O 1
ATOM 648 N N . ALA A 1 85 ? 17.588 -10.016 -25.010 1.00 97.50 85 ALA A N 1
ATOM 649 C CA . ALA A 1 85 ? 18.547 -10.359 -23.969 1.00 97.50 85 ALA A CA 1
ATOM 650 C C . ALA A 1 85 ? 19.440 -11.548 -24.369 1.00 97.50 85 ALA A C 1
ATOM 652 O O . ALA A 1 85 ? 19.062 -12.415 -25.167 1.00 97.50 85 ALA A O 1
ATOM 653 N N . LYS A 1 86 ? 20.648 -11.591 -23.798 1.00 97.12 86 LYS A N 1
ATOM 654 C CA . LYS A 1 86 ? 21.624 -12.660 -24.030 1.00 97.12 86 LYS A CA 1
ATOM 655 C C . LYS A 1 86 ? 22.524 -12.856 -22.811 1.00 97.12 86 LYS A C 1
ATOM 657 O O . LYS A 1 86 ? 23.178 -11.928 -22.364 1.00 97.12 86 LYS A O 1
ATOM 662 N N . ALA A 1 87 ? 22.603 -14.073 -22.287 1.00 95.75 87 ALA A N 1
ATOM 663 C CA . ALA A 1 87 ? 23.462 -14.408 -21.155 1.00 95.75 87 ALA A CA 1
ATOM 664 C C . ALA A 1 87 ? 24.958 -14.187 -21.448 1.00 95.75 87 ALA A C 1
ATOM 666 O O . ALA A 1 87 ? 25.404 -14.302 -22.591 1.00 95.75 87 ALA A O 1
ATOM 667 N N . ASN A 1 88 ? 25.742 -13.953 -20.389 1.00 93.31 88 ASN A N 1
ATOM 668 C CA . ASN A 1 88 ? 27.197 -13.750 -20.446 1.00 93.31 88 ASN A CA 1
ATOM 669 C C . ASN A 1 88 ? 27.624 -12.597 -21.369 1.00 93.31 88 ASN A C 1
ATOM 671 O O . ASN A 1 88 ? 28.598 -12.716 -22.118 1.00 93.31 88 ASN A O 1
ATOM 675 N N . THR A 1 89 ? 26.878 -11.492 -21.334 1.00 96.81 89 THR A N 1
ATOM 676 C CA . THR A 1 89 ? 27.202 -10.281 -22.093 1.00 96.81 89 THR A CA 1
ATOM 677 C C . THR A 1 89 ? 27.577 -9.130 -21.187 1.00 96.81 89 THR A C 1
ATOM 679 O O . THR A 1 89 ? 27.024 -8.995 -20.100 1.00 96.81 89 THR A O 1
ATOM 682 N N . PHE A 1 90 ? 28.446 -8.265 -21.692 1.00 97.75 90 PHE A N 1
ATOM 683 C CA . PHE A 1 90 ? 28.975 -7.113 -20.974 1.00 97.75 90 PHE A CA 1
ATOM 684 C C . PHE A 1 90 ? 28.392 -5.811 -21.529 1.00 97.75 90 PHE A C 1
ATOM 686 O O . PHE A 1 90 ? 28.171 -5.692 -22.740 1.00 97.75 90 PHE A O 1
ATOM 693 N N . CYS A 1 91 ? 28.167 -4.815 -20.676 1.00 97.50 91 CYS A N 1
ATOM 694 C CA . CYS A 1 91 ? 27.896 -3.456 -21.137 1.00 97.50 91 CYS A CA 1
ATOM 695 C C . CYS A 1 91 ? 29.153 -2.868 -21.790 1.00 97.50 91 CYS A C 1
ATOM 697 O O . CYS A 1 91 ? 29.099 -2.335 -22.900 1.00 97.50 91 CYS A O 1
ATOM 699 N N . HIS A 1 92 ? 30.305 -3.037 -21.133 1.00 96.19 92 HIS A N 1
ATOM 700 C CA . HIS A 1 92 ? 31.610 -2.659 -21.664 1.00 96.19 92 HIS A CA 1
ATOM 701 C C . HIS A 1 92 ? 32.149 -3.708 -22.659 1.00 96.19 92 HIS A C 1
ATOM 703 O O . HIS A 1 92 ? 31.781 -4.876 -22.637 1.00 96.19 92 HIS A O 1
ATOM 709 N N . SER A 1 93 ? 33.087 -3.333 -23.530 1.00 92.25 93 SER A N 1
ATOM 710 C CA . SER A 1 93 ? 33.726 -4.250 -24.494 1.00 92.25 93 SER A CA 1
ATOM 711 C C . SER A 1 93 ? 34.765 -5.201 -23.888 1.00 92.25 93 SER A C 1
ATOM 713 O O . SER A 1 93 ? 35.374 -5.993 -24.608 1.00 92.25 93 SER A O 1
ATOM 715 N N . VAL A 1 94 ? 35.028 -5.124 -22.579 1.00 87.25 94 VAL A N 1
ATOM 716 C CA . VAL A 1 94 ? 36.186 -5.811 -21.993 1.00 87.25 94 VAL A CA 1
ATOM 717 C C . VAL A 1 94 ? 35.938 -7.309 -21.980 1.00 87.25 94 VAL A C 1
ATOM 719 O O . VAL A 1 94 ? 34.830 -7.753 -21.692 1.00 87.25 94 VAL A O 1
ATOM 722 N N . ASN A 1 95 ? 36.980 -8.080 -22.296 1.00 75.00 95 ASN A N 1
ATOM 723 C CA . ASN A 1 95 ? 36.972 -9.539 -22.208 1.00 75.00 95 ASN A CA 1
ATOM 724 C C . ASN A 1 95 ? 35.769 -10.207 -22.908 1.00 75.00 95 ASN A C 1
ATOM 726 O O . ASN A 1 95 ? 35.277 -11.249 -22.480 1.00 75.00 95 ASN A O 1
ATOM 730 N N . SER A 1 96 ? 35.279 -9.593 -23.987 1.00 83.88 96 SER A N 1
ATOM 731 C CA . SER A 1 96 ? 34.137 -10.079 -24.751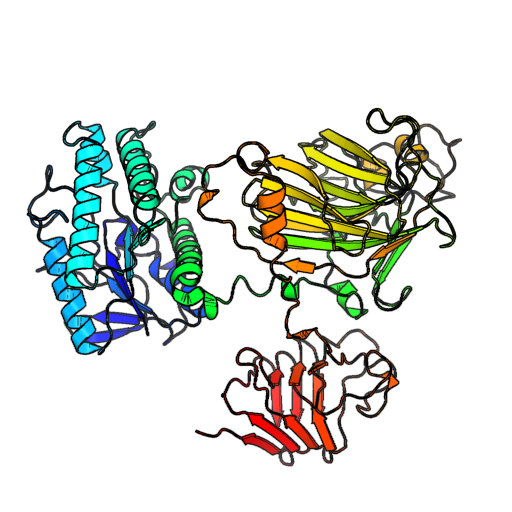 1.00 83.88 96 SER A CA 1
ATOM 732 C C . SER A 1 96 ? 34.404 -9.958 -26.246 1.00 83.88 96 SER A C 1
ATOM 734 O O . SER A 1 96 ? 35.059 -9.030 -26.720 1.00 83.88 96 SER A O 1
ATOM 736 N N . SER A 1 97 ? 33.898 -10.920 -27.014 1.00 87.44 97 SER A N 1
ATOM 737 C CA . SER A 1 97 ? 33.850 -10.782 -28.466 1.00 87.44 97 SER A CA 1
ATOM 738 C C . SER A 1 97 ? 32.817 -9.718 -28.853 1.00 87.44 97 SER A C 1
ATOM 740 O O . SER A 1 97 ? 31.899 -9.453 -28.070 1.00 87.44 97 SER A O 1
ATOM 742 N N . PRO A 1 98 ? 32.878 -9.154 -30.075 1.00 87.38 98 PRO A N 1
ATOM 743 C CA . PRO A 1 98 ? 31.851 -8.229 -30.558 1.00 87.38 98 PRO A CA 1
ATOM 744 C C . PRO A 1 98 ? 30.420 -8.781 -30.438 1.00 87.38 98 PRO A C 1
ATOM 746 O O . PRO A 1 98 ? 29.474 -8.024 -30.262 1.00 87.38 98 PRO A O 1
ATOM 749 N N . GLN A 1 99 ? 30.237 -10.104 -30.485 1.00 89.69 99 GLN A N 1
ATOM 750 C CA . GLN A 1 99 ? 28.932 -10.755 -30.335 1.00 89.69 99 GLN A CA 1
ATOM 751 C C . GLN A 1 99 ? 28.402 -10.759 -28.891 1.00 89.69 99 GLN A C 1
ATOM 753 O O . GLN A 1 99 ? 27.239 -11.099 -28.690 1.00 89.69 99 GLN A O 1
ATOM 758 N N . ASN A 1 100 ? 29.226 -10.448 -27.888 1.00 92.56 100 ASN A N 1
ATOM 759 C CA . ASN A 1 100 ? 28.906 -10.622 -26.467 1.00 92.56 100 ASN A CA 1
ATOM 760 C C . ASN A 1 100 ? 28.993 -9.315 -25.663 1.00 92.56 100 ASN A C 1
ATOM 762 O O . ASN A 1 100 ? 29.156 -9.356 -24.445 1.00 92.56 100 ASN A O 1
ATOM 766 N N . ASN A 1 101 ? 28.886 -8.154 -26.308 1.00 95.69 101 ASN A N 1
ATOM 767 C CA . ASN A 1 101 ? 28.787 -6.894 -25.580 1.00 95.69 101 ASN A CA 1
ATOM 768 C C . ASN A 1 101 ? 27.924 -5.842 -26.271 1.00 95.69 101 ASN A C 1
ATOM 770 O O . ASN A 1 101 ? 27.621 -5.926 -27.465 1.00 95.69 101 ASN A O 1
ATOM 774 N N . TRP A 1 102 ? 27.541 -4.855 -25.468 1.00 97.62 102 TRP A N 1
ATOM 775 C CA . TRP A 1 102 ? 26.638 -3.769 -25.828 1.00 97.62 102 TRP A CA 1
ATOM 776 C C . TRP A 1 102 ? 27.353 -2.455 -26.153 1.00 97.62 102 TRP A C 1
ATOM 778 O O . TRP A 1 102 ? 26.689 -1.495 -26.544 1.00 97.62 102 TRP A O 1
ATOM 788 N N . SER A 1 103 ? 28.683 -2.409 -26.037 1.00 96.12 103 SER A N 1
ATOM 789 C CA . SER A 1 103 ? 29.503 -1.233 -26.351 1.00 96.12 103 SER A CA 1
ATOM 790 C C . SER A 1 103 ? 29.365 -0.788 -27.816 1.00 96.12 103 SER A C 1
ATOM 792 O O . SER A 1 103 ? 28.806 -1.499 -28.653 1.00 96.12 103 SER A O 1
ATOM 794 N N . SER A 1 104 ? 29.933 0.368 -28.164 1.00 92.69 104 SER A N 1
ATOM 795 C CA . SER A 1 104 ? 29.980 0.868 -29.547 1.00 92.69 104 SER A CA 1
ATOM 796 C C . SER A 1 104 ? 30.711 -0.062 -30.532 1.00 92.69 104 SER A C 1
ATOM 798 O O . SER A 1 104 ? 30.392 -0.063 -31.720 1.00 92.69 104 SER A O 1
ATOM 800 N N . GLY A 1 105 ? 31.654 -0.882 -30.051 1.00 90.75 105 GLY A N 1
ATOM 801 C CA . GLY A 1 105 ? 32.325 -1.930 -30.833 1.00 90.75 105 GLY A CA 1
ATOM 802 C C . GLY A 1 105 ? 31.602 -3.285 -30.824 1.00 90.75 105 GLY A C 1
ATOM 803 O O . GLY A 1 105 ? 32.043 -4.223 -31.490 1.00 90.75 105 GLY A O 1
ATOM 804 N N . GLY A 1 106 ? 30.520 -3.403 -30.053 1.00 95.12 106 GLY A N 1
ATOM 805 C CA . GLY A 1 106 ? 29.684 -4.592 -29.946 1.00 95.12 106 GLY A CA 1
ATOM 806 C C . GLY A 1 106 ? 28.587 -4.654 -31.009 1.00 95.12 106 GLY A C 1
ATOM 807 O O . GLY A 1 106 ? 28.207 -3.660 -31.627 1.00 95.12 106 GLY A O 1
ATOM 808 N N . LEU A 1 107 ? 28.043 -5.849 -31.220 1.00 95.88 107 LEU A N 1
ATOM 809 C CA . LEU A 1 107 ? 26.988 -6.106 -32.202 1.00 95.88 107 LEU A CA 1
ATOM 810 C C . LEU A 1 107 ? 25.584 -6.085 -31.587 1.00 95.88 107 LEU A C 1
ATOM 812 O O . LEU A 1 107 ? 24.624 -5.818 -32.311 1.00 95.88 107 LEU A O 1
ATOM 816 N N . LEU A 1 108 ? 25.452 -6.317 -30.274 1.00 97.44 108 LEU A N 1
ATOM 817 C CA . LEU A 1 108 ? 24.150 -6.506 -29.620 1.00 97.44 108 LEU A CA 1
ATOM 818 C C . LEU A 1 108 ? 23.266 -5.261 -29.710 1.00 97.44 108 LEU A C 1
ATOM 820 O O . LEU A 1 108 ? 22.080 -5.376 -30.011 1.00 97.44 108 LEU A O 1
ATOM 824 N N . PHE A 1 109 ? 23.846 -4.067 -29.547 1.00 98.19 109 PHE A N 1
ATOM 825 C CA . PHE A 1 109 ? 23.110 -2.813 -29.705 1.00 98.19 109 PHE A CA 1
ATOM 826 C C . PHE A 1 109 ? 22.504 -2.681 -31.108 1.00 98.19 109 PHE A C 1
ATOM 828 O O . PHE A 1 109 ? 21.292 -2.537 -31.243 1.00 98.19 109 PHE A O 1
ATOM 835 N N . ASN A 1 110 ? 23.322 -2.791 -32.160 1.00 97.12 110 ASN A N 1
ATOM 836 C CA . ASN A 1 110 ? 22.852 -2.625 -33.539 1.00 97.12 110 ASN A CA 1
ATOM 837 C C . ASN A 1 110 ? 21.840 -3.712 -33.930 1.00 97.12 110 ASN A C 1
ATOM 839 O O . ASN A 1 110 ? 20.869 -3.444 -34.634 1.00 97.12 110 ASN A O 1
ATOM 843 N N . GLN A 1 111 ? 22.030 -4.941 -33.450 1.00 96.56 111 GLN A N 1
ATOM 844 C CA . GLN A 1 111 ? 21.082 -6.033 -33.667 1.00 96.56 111 GLN A CA 1
ATOM 845 C C . GLN A 1 111 ? 19.750 -5.787 -32.952 1.00 96.56 111 GLN A C 1
ATOM 847 O O . GLN A 1 111 ? 18.692 -6.045 -33.528 1.00 96.56 111 GLN A O 1
ATOM 852 N N . SER A 1 112 ? 19.794 -5.242 -31.736 1.00 97.69 112 SER A N 1
ATOM 853 C CA . SER A 1 112 ? 18.611 -4.848 -30.974 1.00 97.69 112 SER A CA 1
ATOM 854 C C . SER A 1 112 ? 17.863 -3.711 -31.675 1.00 97.69 112 SER A C 1
ATOM 856 O O . SER A 1 112 ? 16.660 -3.811 -31.905 1.00 97.69 112 SER A O 1
ATOM 858 N N . VAL A 1 113 ? 18.585 -2.688 -32.147 1.00 98.31 113 VAL A N 1
ATOM 859 C CA . VAL A 1 113 ? 18.022 -1.582 -32.938 1.00 98.31 113 VAL A CA 1
ATOM 860 C C . VAL A 1 113 ? 17.342 -2.092 -34.208 1.00 98.31 113 VAL A C 1
ATOM 862 O O . VAL A 1 113 ? 16.198 -1.738 -34.483 1.00 98.31 113 VAL A O 1
ATOM 865 N N . ASN A 1 114 ? 18.005 -2.975 -34.960 1.00 96.12 114 ASN A N 1
ATOM 866 C CA . ASN A 1 114 ? 17.428 -3.576 -36.163 1.00 96.12 114 ASN A CA 1
ATOM 867 C C . ASN A 1 114 ? 16.141 -4.347 -35.852 1.00 96.12 114 ASN A C 1
ATOM 869 O O . ASN A 1 114 ? 15.168 -4.249 -36.599 1.00 96.12 114 ASN A O 1
ATOM 873 N N . ARG A 1 115 ? 16.121 -5.088 -34.739 1.00 94.75 115 ARG A N 1
ATOM 874 C CA . ARG A 1 115 ? 14.947 -5.835 -34.289 1.00 94.75 115 ARG A CA 1
ATOM 875 C C . ARG A 1 115 ? 13.787 -4.901 -33.944 1.00 94.75 115 ARG A C 1
ATOM 877 O O . ARG A 1 115 ? 12.677 -5.138 -34.414 1.00 94.75 115 ARG A O 1
ATOM 884 N N . VAL A 1 116 ? 14.046 -3.832 -33.190 1.00 97.25 116 VAL A N 1
ATOM 885 C CA . VAL A 1 116 ? 13.040 -2.807 -32.872 1.00 97.25 116 VAL A CA 1
ATOM 886 C C . VAL A 1 116 ? 12.495 -2.175 -34.150 1.00 97.25 116 VAL A C 1
ATOM 888 O O . VAL A 1 116 ? 11.287 -2.192 -34.355 1.00 97.25 116 VAL A O 1
ATOM 891 N N . ASN A 1 117 ? 13.361 -1.719 -35.061 1.00 96.88 117 ASN A N 1
ATOM 892 C CA . ASN A 1 117 ? 12.944 -1.094 -36.320 1.00 96.88 117 ASN A CA 1
ATOM 893 C C . ASN A 1 117 ? 12.048 -2.007 -37.166 1.00 96.88 117 ASN A C 1
ATOM 895 O O . ASN A 1 117 ? 11.036 -1.562 -37.706 1.00 96.88 117 ASN A O 1
ATOM 899 N N . GLN A 1 118 ? 12.384 -3.296 -37.263 1.00 92.12 118 GLN A N 1
ATOM 900 C CA . GLN A 1 118 ? 11.563 -4.265 -37.989 1.00 92.12 118 GLN A CA 1
ATOM 901 C C . GLN A 1 118 ? 10.177 -4.438 -37.356 1.00 92.12 118 GLN A C 1
ATOM 903 O O . GLN A 1 118 ? 9.181 -4.489 -38.072 1.00 92.12 118 GLN A O 1
ATOM 908 N N . ILE A 1 119 ? 10.094 -4.516 -36.027 1.00 90.75 119 ILE A N 1
ATOM 909 C CA . ILE A 1 119 ? 8.827 -4.725 -35.312 1.00 90.75 119 ILE A CA 1
ATOM 910 C C . ILE A 1 119 ? 7.978 -3.455 -35.327 1.00 90.75 119 ILE A C 1
ATOM 912 O O . ILE A 1 119 ? 6.769 -3.526 -35.550 1.00 90.75 119 ILE A O 1
ATOM 916 N N . SER A 1 120 ? 8.598 -2.289 -35.175 1.00 92.81 120 SER A N 1
ATOM 917 C CA . SER A 1 120 ? 7.929 -1.002 -35.335 1.00 92.81 120 SER A CA 1
ATOM 918 C C . SER A 1 120 ? 7.367 -0.834 -36.746 1.00 92.81 120 SER A C 1
ATOM 920 O O . SER A 1 120 ? 6.226 -0.407 -36.892 1.00 92.81 120 SER A O 1
ATOM 922 N N . ALA A 1 121 ? 8.096 -1.259 -37.786 1.00 89.88 121 ALA A N 1
ATOM 923 C CA . ALA A 1 121 ? 7.587 -1.267 -39.159 1.00 89.88 121 ALA A CA 1
ATOM 924 C C . ALA A 1 121 ? 6.419 -2.252 -39.362 1.00 89.88 121 ALA A C 1
ATOM 926 O O . ALA A 1 121 ? 5.491 -1.948 -40.105 1.00 89.88 121 ALA A O 1
ATOM 927 N N . LEU A 1 122 ? 6.440 -3.416 -38.700 1.00 85.44 122 LEU A N 1
ATOM 928 C CA . LEU A 1 122 ? 5.355 -4.405 -38.777 1.00 85.44 122 LEU A CA 1
ATOM 929 C C . LEU A 1 122 ? 4.086 -3.969 -38.033 1.00 85.44 122 LEU A C 1
ATOM 931 O O . LEU A 1 122 ? 2.985 -4.299 -38.459 1.00 85.44 122 LEU A O 1
ATOM 935 N N . THR A 1 123 ? 4.235 -3.262 -36.917 1.00 85.44 123 THR A N 1
ATOM 936 C CA . THR A 1 123 ? 3.116 -2.889 -36.034 1.00 85.44 123 THR A CA 1
ATOM 937 C C . THR A 1 123 ? 2.624 -1.458 -36.243 1.00 85.44 123 THR A C 1
ATOM 939 O O . THR A 1 123 ? 1.557 -1.104 -35.748 1.00 85.44 123 THR A O 1
ATOM 942 N N . GLY A 1 124 ? 3.400 -0.618 -36.937 1.00 87.38 124 GLY A N 1
ATOM 943 C CA . GLY A 1 124 ? 3.141 0.817 -37.062 1.00 87.38 124 GLY A CA 1
ATOM 944 C C . GLY A 1 124 ? 3.294 1.587 -35.745 1.00 87.38 124 GLY A C 1
ATOM 945 O O . GLY A 1 124 ? 2.787 2.702 -35.630 1.00 87.38 124 GLY A O 1
ATOM 946 N N . LYS A 1 125 ? 3.949 1.003 -34.733 1.00 88.81 125 LYS A N 1
ATOM 947 C CA . LYS A 1 125 ? 4.111 1.598 -33.400 1.00 88.81 125 LYS A CA 1
ATOM 948 C C . LYS A 1 125 ? 5.577 1.944 -33.115 1.00 88.81 125 LYS A C 1
ATOM 950 O O . LYS A 1 125 ? 6.458 1.142 -33.430 1.00 88.81 125 LYS A O 1
ATOM 955 N N . PRO A 1 126 ? 5.866 3.110 -32.511 1.00 95.25 126 PRO A N 1
ATOM 956 C CA . PRO A 1 126 ? 7.210 3.430 -32.042 1.00 95.25 126 PRO A CA 1
ATOM 957 C C . PRO A 1 126 ? 7.565 2.608 -30.796 1.00 95.25 126 PRO A C 1
ATOM 959 O O . PRO A 1 126 ? 6.692 2.025 -30.155 1.00 95.25 126 PRO A O 1
ATOM 962 N N . LEU A 1 127 ? 8.852 2.581 -30.449 1.00 97.94 127 LEU A N 1
ATOM 963 C CA . LEU A 1 127 ? 9.312 2.014 -29.185 1.00 97.94 127 LEU A CA 1
ATOM 964 C C . LEU A 1 127 ? 8.835 2.890 -28.014 1.00 97.94 127 LEU A C 1
ATOM 966 O O . LEU A 1 127 ? 9.115 4.087 -28.002 1.00 97.94 127 LEU A O 1
ATOM 970 N N . SER A 1 128 ? 8.156 2.291 -27.034 1.00 96.69 128 SER A N 1
ATOM 971 C CA . SER A 1 128 ? 7.640 2.996 -25.854 1.00 96.69 128 SER A CA 1
ATOM 972 C C . SER A 1 128 ? 8.715 3.166 -24.776 1.00 96.69 128 SER A C 1
ATOM 974 O O . SER A 1 128 ? 8.831 4.243 -24.199 1.00 96.69 128 SER A O 1
ATOM 976 N N . ALA A 1 129 ? 9.517 2.127 -24.506 1.00 97.88 129 ALA A N 1
ATOM 977 C CA . ALA A 1 129 ? 10.614 2.179 -23.534 1.00 97.88 129 ALA A CA 1
ATOM 978 C C . ALA A 1 129 ? 11.606 1.014 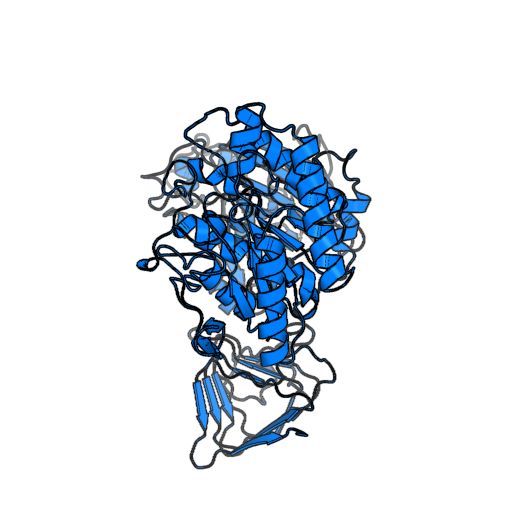-23.688 1.00 97.88 129 ALA A C 1
ATOM 980 O O . ALA A 1 129 ? 11.308 -0.002 -24.327 1.00 97.88 129 ALA A O 1
ATOM 981 N N . VAL A 1 130 ? 12.766 1.146 -23.038 1.00 98.81 130 VAL A N 1
ATOM 982 C CA . VAL A 1 130 ? 13.729 0.055 -22.827 1.00 98.81 130 VAL A CA 1
ATOM 983 C C . VAL A 1 130 ? 13.674 -0.404 -21.374 1.00 98.81 130 VAL A C 1
ATOM 985 O O . VAL A 1 130 ? 13.797 0.413 -20.472 1.00 98.81 130 VAL A O 1
ATOM 988 N N . ILE A 1 131 ? 13.527 -1.706 -21.153 1.00 98.75 131 ILE A N 1
ATOM 989 C CA . ILE A 1 131 ? 13.671 -2.384 -19.865 1.00 98.75 131 ILE A CA 1
ATOM 990 C C . ILE A 1 131 ? 15.012 -3.117 -19.891 1.00 98.75 131 ILE A C 1
ATOM 992 O O . ILE A 1 131 ? 15.258 -3.959 -20.760 1.00 98.75 131 ILE A O 1
ATOM 996 N N . TRP A 1 132 ? 15.887 -2.777 -18.952 1.00 98.75 132 TRP A N 1
ATOM 997 C CA . TRP A 1 132 ? 17.277 -3.206 -18.929 1.00 98.75 132 TRP A CA 1
ATOM 998 C C . TRP A 1 132 ? 17.620 -3.930 -17.627 1.00 98.75 132 TRP A C 1
ATOM 1000 O O . TRP A 1 132 ? 17.471 -3.374 -16.539 1.00 98.75 132 TRP A O 1
ATOM 1010 N N . SER A 1 133 ? 18.116 -5.164 -17.745 1.00 98.50 133 SER A N 1
ATOM 1011 C CA . SER A 1 133 ? 18.632 -5.952 -16.618 1.00 98.50 133 SER A CA 1
ATOM 1012 C C . SER A 1 133 ? 19.973 -6.587 -16.993 1.00 98.50 133 SER A C 1
ATOM 1014 O O . SER A 1 133 ? 20.048 -7.607 -17.690 1.00 98.50 133 SER A O 1
ATOM 1016 N N . GLN A 1 134 ? 21.053 -5.914 -16.593 1.00 97.94 134 GLN A N 1
ATOM 1017 C CA . GLN A 1 134 ? 22.424 -6.336 -16.857 1.00 97.94 134 GLN A CA 1
ATOM 1018 C C . GLN A 1 134 ? 23.409 -5.656 -15.918 1.00 97.94 134 GLN A C 1
ATOM 1020 O O . GLN A 1 134 ? 23.247 -4.483 -15.595 1.00 97.94 134 GLN A O 1
ATOM 1025 N N . GLY A 1 135 ? 24.467 -6.374 -15.565 1.00 97.62 135 GLY A N 1
ATOM 1026 C CA . GLY A 1 135 ? 25.639 -5.813 -14.901 1.00 97.62 135 GLY A CA 1
ATOM 1027 C C . GLY A 1 135 ? 26.536 -6.872 -14.271 1.00 97.62 135 GLY A C 1
ATOM 1028 O O . GLY A 1 135 ? 27.678 -6.592 -13.926 1.00 97.62 135 GLY A O 1
ATOM 1029 N N . GLU A 1 136 ? 26.067 -8.112 -14.154 1.00 97.75 136 GLU A N 1
ATOM 1030 C CA . GLU A 1 136 ? 26.757 -9.185 -13.448 1.00 97.75 136 GLU A CA 1
ATOM 1031 C C . GLU A 1 136 ? 28.097 -9.543 -14.109 1.00 97.75 136 GLU A C 1
ATOM 1033 O O . GLU A 1 136 ? 29.089 -9.800 -13.423 1.00 97.75 136 GLU A O 1
ATOM 1038 N N . SER A 1 137 ? 28.168 -9.530 -15.446 1.00 97.19 137 SER A N 1
ATOM 1039 C CA . SER A 1 137 ? 29.429 -9.774 -16.157 1.00 97.19 137 SER A CA 1
ATOM 1040 C C . SER A 1 137 ? 30.441 -8.639 -15.939 1.00 97.19 137 SER A C 1
ATOM 1042 O O . SER A 1 137 ? 31.608 -8.914 -15.649 1.00 97.19 137 SER A O 1
ATOM 1044 N N . ASP A 1 138 ? 30.003 -7.378 -15.989 1.00 98.25 138 ASP A N 1
ATOM 1045 C CA . ASP A 1 138 ? 30.852 -6.214 -15.701 1.00 98.25 138 ASP A CA 1
ATOM 1046 C C . ASP A 1 138 ? 31.285 -6.183 -14.228 1.00 98.25 138 ASP A C 1
ATOM 1048 O O . ASP A 1 138 ? 32.446 -5.902 -13.943 1.00 98.25 138 ASP A O 1
ATOM 1052 N N . GLY A 1 139 ? 30.424 -6.589 -13.290 1.00 97.44 139 GLY A N 1
ATOM 1053 C CA . GLY A 1 139 ? 30.780 -6.736 -11.876 1.00 97.44 139 GLY A CA 1
ATOM 1054 C C . GLY A 1 139 ? 31.857 -7.801 -11.662 1.00 97.44 139 GLY A C 1
ATOM 1055 O O . GLY A 1 139 ? 32.805 -7.607 -10.896 1.00 97.44 139 GLY A O 1
ATOM 1056 N N . GLY A 1 140 ? 31.786 -8.899 -12.419 1.00 96.00 140 GLY A N 1
ATOM 1057 C CA . GLY A 1 140 ? 32.858 -9.889 -12.495 1.00 96.00 140 GLY A CA 1
ATOM 1058 C C . GLY A 1 140 ? 34.172 -9.324 -13.050 1.00 96.00 140 GLY A C 1
ATOM 1059 O O . GLY A 1 140 ? 35.242 -9.717 -12.578 1.00 96.00 140 GLY A O 1
ATOM 1060 N N . ALA A 1 141 ? 34.109 -8.405 -14.017 1.00 96.81 141 ALA A N 1
ATOM 1061 C CA . ALA A 1 141 ? 35.275 -7.758 -14.618 1.00 96.81 141 ALA A CA 1
ATOM 1062 C C . ALA A 1 141 ? 35.905 -6.692 -13.704 1.00 96.81 141 ALA A C 1
ATOM 1064 O O . ALA A 1 141 ? 37.131 -6.661 -13.586 1.00 96.81 141 ALA A O 1
ATOM 1065 N N . ILE A 1 142 ? 35.097 -5.886 -13.004 1.00 97.75 142 ILE A N 1
ATOM 1066 C CA . ILE A 1 142 ? 35.567 -4.923 -11.993 1.00 97.75 142 ILE A CA 1
ATOM 1067 C C . ILE A 1 142 ? 36.287 -5.660 -10.866 1.00 97.75 142 ILE A C 1
ATOM 1069 O O . ILE A 1 142 ? 37.409 -5.305 -10.515 1.00 97.75 142 ILE A O 1
ATOM 1073 N N . ARG A 1 143 ? 35.710 -6.760 -10.360 1.00 95.50 143 ARG A N 1
ATOM 1074 C CA . ARG A 1 143 ? 36.359 -7.596 -9.334 1.00 95.50 143 ARG A CA 1
ATOM 1075 C C . ARG A 1 143 ? 37.739 -8.098 -9.778 1.00 95.50 143 ARG A C 1
ATOM 1077 O O . ARG A 1 143 ? 38.641 -8.248 -8.962 1.00 95.50 143 ARG A O 1
ATOM 1084 N N . GLN A 1 144 ? 37.897 -8.388 -11.067 1.00 95.56 144 GLN A N 1
ATOM 1085 C CA . GLN A 1 144 ? 39.154 -8.856 -11.658 1.00 95.56 144 GLN A CA 1
ATOM 1086 C C . GLN A 1 144 ? 40.095 -7.710 -12.067 1.00 95.56 144 GLN A C 1
ATOM 1088 O O . GLN A 1 144 ? 41.138 -7.977 -12.660 1.00 95.56 144 GLN A O 1
ATOM 1093 N N . ASN A 1 145 ? 39.753 -6.454 -11.756 1.00 95.94 145 ASN A N 1
ATOM 1094 C CA . ASN A 1 145 ? 40.477 -5.248 -12.168 1.00 95.94 145 ASN A CA 1
ATOM 1095 C C . ASN A 1 145 ? 40.656 -5.126 -13.694 1.00 95.94 145 ASN A C 1
ATOM 1097 O O . ASN A 1 145 ? 41.635 -4.549 -14.165 1.00 95.94 145 ASN A O 1
ATOM 1101 N N . LEU A 1 146 ? 39.729 -5.686 -14.479 1.00 97.19 146 LEU A N 1
ATOM 1102 C CA . LEU A 1 146 ? 39.759 -5.608 -15.944 1.00 97.19 146 LEU A CA 1
ATOM 1103 C C . LEU A 1 146 ? 39.153 -4.300 -16.461 1.00 97.19 146 LEU A C 1
ATOM 1105 O O . LEU A 1 146 ? 39.572 -3.802 -17.504 1.00 97.19 146 LEU A O 1
ATOM 1109 N N . ILE A 1 147 ? 38.179 -3.759 -15.731 1.00 97.75 147 ILE A N 1
ATOM 1110 C CA . ILE A 1 147 ? 37.620 -2.419 -15.923 1.00 97.75 147 ILE A CA 1
ATOM 1111 C C . ILE A 1 147 ? 37.441 -1.734 -14.573 1.00 97.75 147 ILE A C 1
ATOM 1113 O O . ILE A 1 147 ? 37.359 -2.390 -13.537 1.00 97.75 147 ILE A O 1
ATOM 1117 N N . THR A 1 148 ? 37.366 -0.412 -14.595 1.00 97.44 148 THR A N 1
ATOM 1118 C CA . THR A 1 148 ? 37.039 0.415 -13.434 1.00 97.44 148 THR A CA 1
ATOM 1119 C C . THR A 1 148 ? 35.541 0.717 -13.368 1.00 97.44 148 THR A C 1
ATOM 1121 O O . THR A 1 148 ? 34.825 0.593 -14.364 1.00 97.44 148 THR A O 1
ATOM 1124 N N . GLU A 1 149 ? 35.069 1.187 -12.210 1.00 93.50 149 GLU A N 1
ATOM 1125 C CA . GLU A 1 149 ? 33.688 1.666 -12.038 1.00 93.50 149 GLU A CA 1
ATOM 1126 C C . GLU A 1 149 ? 33.343 2.765 -13.053 1.00 93.50 149 GLU A C 1
ATOM 1128 O O . GLU A 1 149 ? 32.314 2.703 -13.718 1.00 93.50 149 GLU A O 1
ATOM 1133 N N . ASN A 1 150 ? 34.261 3.717 -13.259 1.00 95.69 150 ASN A N 1
ATOM 1134 C CA . ASN A 1 150 ? 34.097 4.804 -14.224 1.00 95.69 150 ASN A CA 1
ATOM 1135 C C . ASN A 1 150 ? 34.000 4.295 -15.674 1.00 95.69 150 ASN A C 1
ATOM 1137 O O . ASN A 1 150 ? 33.266 4.856 -16.480 1.00 95.69 150 ASN A O 1
ATOM 1141 N N . GLN A 1 151 ? 34.718 3.226 -16.032 1.00 97.88 151 GLN A N 1
ATOM 1142 C CA . GLN A 1 151 ? 34.591 2.627 -17.367 1.00 97.88 151 GLN A CA 1
ATOM 1143 C C . GLN A 1 151 ? 33.230 1.954 -17.566 1.00 97.88 151 GLN A C 1
ATOM 1145 O O . GLN A 1 151 ? 32.662 2.062 -18.652 1.00 97.88 151 GLN A O 1
ATOM 1150 N N . TYR A 1 152 ? 32.692 1.296 -16.536 1.00 98.50 152 TYR A N 1
ATOM 1151 C CA . TYR A 1 152 ? 31.330 0.764 -16.583 1.00 98.50 152 TYR A CA 1
ATOM 1152 C C . TYR A 1 152 ? 30.289 1.891 -16.673 1.00 98.50 152 TYR A C 1
ATOM 1154 O O . TYR A 1 152 ? 29.402 1.819 -17.522 1.00 98.50 152 TYR A O 1
ATOM 1162 N N . GLN A 1 153 ? 30.447 2.963 -15.886 1.00 97.38 153 GLN A N 1
ATOM 1163 C CA . GLN A 1 153 ? 29.579 4.144 -15.938 1.00 97.38 153 GLN A CA 1
ATOM 1164 C C . GLN A 1 153 ? 29.517 4.736 -17.348 1.00 97.38 153 GLN A C 1
ATOM 1166 O O . GLN A 1 153 ? 28.434 4.839 -17.920 1.00 97.38 153 GLN A O 1
ATOM 1171 N N . LEU A 1 154 ? 30.676 5.041 -17.941 1.00 97.38 154 LEU A N 1
ATOM 1172 C CA . LEU A 1 154 ? 30.749 5.605 -19.291 1.00 97.38 154 LEU A CA 1
ATOM 1173 C C . LEU A 1 154 ? 30.144 4.668 -20.345 1.00 97.38 154 LEU A C 1
ATOM 1175 O O . LEU A 1 154 ? 29.512 5.135 -21.289 1.00 97.38 154 LEU A O 1
ATOM 1179 N N . ALA A 1 155 ? 30.316 3.350 -20.199 1.00 98.25 155 ALA A N 1
ATOM 1180 C CA . ALA A 1 155 ? 29.717 2.381 -21.113 1.00 98.25 155 ALA A CA 1
ATOM 1181 C C . ALA A 1 155 ? 28.183 2.340 -21.006 1.00 98.25 155 ALA A C 1
ATOM 1183 O O . ALA A 1 155 ? 27.508 2.205 -22.028 1.00 98.25 155 ALA A O 1
ATOM 1184 N N . LEU A 1 156 ? 27.635 2.454 -19.792 1.00 98.50 156 LEU A N 1
ATOM 1185 C CA . LEU A 1 156 ? 26.193 2.484 -19.556 1.00 98.50 156 LEU A CA 1
ATOM 1186 C C . LEU A 1 156 ? 25.568 3.786 -20.080 1.00 98.50 156 LEU A C 1
ATOM 1188 O O . LEU A 1 156 ? 24.570 3.739 -20.800 1.00 98.50 156 LEU A O 1
ATOM 1192 N N . GLU A 1 157 ? 26.181 4.933 -19.785 1.00 98.00 157 GLU A N 1
ATOM 1193 C CA . GLU A 1 157 ? 25.753 6.245 -20.287 1.00 98.00 157 GLU A CA 1
ATOM 1194 C C . GLU A 1 157 ? 25.778 6.298 -21.827 1.00 98.00 157 GLU A C 1
ATOM 1196 O O . GLU A 1 157 ? 24.794 6.705 -22.450 1.00 98.00 157 GLU A O 1
ATOM 1201 N N . ASP A 1 158 ? 26.856 5.806 -22.455 1.00 98.38 158 ASP A N 1
ATOM 1202 C CA . ASP A 1 158 ? 26.973 5.697 -23.916 1.00 98.38 158 ASP A CA 1
ATOM 1203 C C . ASP A 1 158 ? 25.874 4.808 -24.518 1.00 98.38 158 ASP A C 1
ATOM 1205 O O . ASP A 1 158 ? 25.253 5.170 -25.521 1.00 98.38 158 ASP A O 1
ATOM 1209 N N . LEU A 1 159 ? 25.589 3.653 -23.908 1.00 98.69 159 LEU A N 1
ATOM 1210 C CA . LEU A 1 159 ? 24.529 2.755 -24.370 1.00 98.69 159 LEU A CA 1
ATOM 1211 C C . LEU A 1 159 ? 23.159 3.447 -24.370 1.00 98.69 159 LEU A C 1
ATOM 1213 O O . LEU A 1 159 ? 22.436 3.389 -25.372 1.00 98.69 159 LEU A O 1
ATOM 1217 N N . ILE A 1 160 ? 22.813 4.114 -23.267 1.00 98.44 160 ILE A N 1
ATOM 1218 C CA . ILE A 1 160 ? 21.547 4.841 -23.118 1.00 98.44 160 ILE A CA 1
ATOM 1219 C C . ILE A 1 160 ? 21.460 5.960 -24.163 1.00 98.44 160 ILE A C 1
ATOM 1221 O O . ILE A 1 160 ? 20.456 6.074 -24.878 1.00 98.44 160 ILE A O 1
ATOM 1225 N N . GLN A 1 161 ? 22.527 6.750 -24.316 1.00 98.25 161 GLN A N 1
ATOM 1226 C CA . GLN A 1 161 ? 22.581 7.839 -25.289 1.00 98.25 161 GLN A CA 1
ATOM 1227 C C . GLN A 1 161 ? 22.434 7.332 -26.726 1.00 98.25 161 GLN A C 1
ATOM 1229 O O . GLN A 1 161 ? 21.736 7.952 -27.535 1.00 98.25 161 GLN A O 1
ATOM 1234 N N . ARG A 1 162 ? 23.033 6.185 -27.061 1.00 98.44 162 ARG A N 1
ATOM 1235 C CA . ARG A 1 162 ? 22.878 5.577 -28.385 1.00 98.44 162 ARG A CA 1
ATOM 1236 C C . ARG A 1 162 ? 21.444 5.121 -28.643 1.00 98.44 162 ARG A C 1
ATOM 1238 O O . ARG A 1 162 ? 20.933 5.396 -29.727 1.00 98.44 162 ARG A O 1
ATOM 1245 N N . PHE A 1 163 ? 20.756 4.509 -27.676 1.00 98.69 163 PHE A N 1
ATOM 1246 C CA . PHE A 1 163 ? 19.332 4.174 -27.835 1.00 98.69 163 PHE A CA 1
ATOM 1247 C C . PHE A 1 163 ? 18.469 5.425 -28.038 1.00 98.69 163 PHE A C 1
ATOM 1249 O O . PHE A 1 163 ? 17.655 5.462 -28.961 1.00 98.69 163 PHE A O 1
ATOM 1256 N N . ARG A 1 164 ? 18.693 6.481 -27.249 1.00 98.50 164 ARG A N 1
ATOM 1257 C CA . ARG A 1 164 ? 18.002 7.774 -27.401 1.00 98.50 164 ARG A CA 1
ATOM 1258 C C . ARG A 1 164 ? 18.320 8.476 -28.720 1.00 98.50 164 ARG A C 1
ATOM 1260 O O . ARG A 1 164 ? 17.459 9.132 -29.294 1.00 98.50 164 ARG A O 1
ATOM 1267 N N . THR A 1 165 ? 19.524 8.301 -29.252 1.00 98.12 165 THR A N 1
ATOM 1268 C CA . THR A 1 165 ? 19.880 8.810 -30.585 1.00 98.12 165 THR A CA 1
ATOM 1269 C C . THR A 1 165 ? 19.087 8.099 -31.683 1.00 98.12 165 THR A C 1
ATOM 1271 O O . THR A 1 165 ? 18.686 8.736 -32.651 1.00 98.12 165 THR A O 1
ATOM 1274 N N . GLN A 1 166 ? 18.837 6.794 -31.534 1.00 98.19 166 GLN A N 1
ATOM 1275 C CA . GLN A 1 166 ? 18.089 6.007 -32.521 1.00 98.19 166 GLN A CA 1
ATOM 1276 C C . GLN A 1 166 ? 16.569 6.190 -32.424 1.00 98.19 166 GLN A C 1
ATOM 1278 O O . GLN A 1 166 ? 15.905 6.263 -33.453 1.00 98.19 166 GLN A O 1
ATOM 1283 N N . PHE A 1 167 ? 16.014 6.264 -31.211 1.00 97.81 167 PHE A N 1
ATOM 1284 C CA . PHE A 1 167 ? 14.560 6.205 -30.991 1.00 97.81 167 PHE A CA 1
ATOM 1285 C C . PHE A 1 167 ? 13.948 7.478 -30.393 1.00 97.81 167 PHE A C 1
ATOM 1287 O O . PHE A 1 167 ? 12.735 7.545 -30.216 1.00 97.81 167 PHE A O 1
ATOM 1294 N N . GLY A 1 168 ? 14.760 8.501 -30.119 1.00 96.25 168 GLY A N 1
ATOM 1295 C CA . GLY A 1 168 ? 14.321 9.803 -29.622 1.00 96.25 168 GLY A CA 1
ATOM 1296 C C . GLY A 1 168 ? 14.940 10.167 -28.273 1.00 96.25 168 GLY A C 1
ATOM 1297 O O . GLY A 1 168 ? 15.084 9.334 -27.379 1.00 96.25 168 GLY A O 1
ATOM 1298 N N . SER A 1 169 ? 15.275 11.449 -28.099 1.00 93.88 169 SER A N 1
ATOM 1299 C CA . SER A 1 169 ? 15.981 11.953 -26.910 1.00 93.88 169 SER A CA 1
ATOM 1300 C C . SER A 1 169 ? 15.210 11.787 -25.597 1.00 93.88 169 SER A C 1
ATOM 1302 O O . SER A 1 169 ? 15.805 11.870 -24.528 1.00 93.88 169 SER A O 1
ATOM 1304 N N . GLN A 1 170 ? 13.897 11.556 -25.672 1.00 92.06 170 GLN A N 1
ATOM 1305 C CA . GLN A 1 170 ? 13.019 11.361 -24.518 1.00 92.06 170 GLN A CA 1
ATOM 1306 C C . GLN A 1 170 ? 12.744 9.885 -24.206 1.00 92.06 170 GLN A C 1
ATOM 1308 O O . GLN A 1 170 ? 11.925 9.621 -23.331 1.00 92.06 170 GLN A O 1
ATOM 1313 N N . LEU A 1 171 ? 13.390 8.938 -24.906 1.00 97.25 171 LEU A N 1
ATOM 1314 C CA . LEU A 1 171 ? 13.145 7.507 -24.719 1.00 97.25 171 LEU A CA 1
ATOM 1315 C C . LEU A 1 171 ? 13.352 7.103 -23.244 1.00 97.25 171 LEU A C 1
ATOM 1317 O O . LEU A 1 171 ? 14.473 7.248 -22.732 1.00 97.25 171 LEU A O 1
ATOM 1321 N N . PRO A 1 172 ? 12.306 6.572 -22.586 1.00 96.94 172 PRO A N 1
ATOM 1322 C CA . PRO A 1 172 ? 12.389 6.057 -21.228 1.00 96.94 172 PRO A CA 1
ATOM 1323 C C . PRO A 1 172 ? 13.297 4.830 -21.116 1.00 96.94 172 PRO A C 1
ATOM 1325 O O . PRO A 1 172 ? 13.230 3.914 -21.943 1.00 96.94 172 PRO A O 1
ATOM 1328 N N . PHE A 1 173 ? 14.109 4.801 -20.060 1.00 97.56 173 PHE A N 1
ATOM 1329 C CA . PHE A 1 173 ? 14.964 3.672 -19.704 1.00 97.56 173 PHE A CA 1
ATOM 1330 C C . PHE A 1 173 ? 14.611 3.171 -18.298 1.00 97.56 173 PHE A C 1
ATOM 1332 O O . PHE A 1 173 ? 14.712 3.908 -17.322 1.00 97.56 173 PHE A O 1
ATOM 1339 N N . PHE A 1 174 ? 14.200 1.915 -18.186 1.00 97.06 174 PHE A N 1
ATOM 1340 C CA . PHE A 1 174 ? 13.806 1.273 -16.937 1.00 97.06 174 PHE A CA 1
ATOM 1341 C C . PHE A 1 174 ? 14.857 0.252 -16.530 1.00 97.06 174 PHE A C 1
ATOM 1343 O O . PHE A 1 174 ? 15.033 -0.772 -17.186 1.00 97.06 174 PHE A O 1
ATOM 1350 N N . MET A 1 175 ? 15.578 0.560 -15.460 1.00 95.88 175 MET A N 1
ATOM 1351 C CA . MET A 1 175 ? 16.671 -0.240 -14.928 1.00 95.88 175 MET A CA 1
ATOM 1352 C C . MET A 1 175 ? 16.166 -1.166 -13.825 1.00 95.88 175 MET A C 1
ATOM 1354 O O . MET A 1 175 ? 15.497 -0.731 -12.889 1.00 95.88 175 MET A O 1
ATOM 1358 N N . ILE A 1 176 ? 16.541 -2.435 -13.921 1.00 96.75 176 ILE A N 1
ATOM 1359 C CA . ILE A 1 176 ? 16.467 -3.401 -12.827 1.00 96.75 176 ILE A CA 1
ATOM 1360 C C . ILE A 1 176 ? 17.875 -3.506 -12.245 1.00 96.75 176 ILE A C 1
ATOM 1362 O O . ILE A 1 176 ? 18.799 -3.939 -12.942 1.00 96.75 176 ILE A O 1
ATOM 1366 N N . ARG A 1 177 ? 18.044 -3.115 -10.978 1.00 93.69 177 ARG A N 1
ATOM 1367 C CA . ARG A 1 177 ? 19.349 -3.107 -10.315 1.00 93.69 177 ARG A CA 1
ATOM 1368 C C . ARG A 1 177 ? 19.920 -4.513 -10.244 1.00 93.69 177 ARG A C 1
ATOM 1370 O O . ARG A 1 177 ? 19.221 -5.476 -9.923 1.00 93.69 177 ARG A O 1
ATOM 1377 N N . THR A 1 178 ? 21.219 -4.615 -10.482 1.00 97.12 178 THR A N 1
ATOM 1378 C CA . THR A 1 178 ? 21.952 -5.877 -10.375 1.00 97.12 178 THR A CA 1
ATOM 1379 C C . THR A 1 178 ? 21.870 -6.419 -8.946 1.00 97.12 178 THR A C 1
ATOM 1381 O O . THR A 1 178 ? 22.113 -5.687 -7.992 1.00 97.12 178 THR A O 1
ATOM 1384 N N . GLY A 1 179 ? 21.541 -7.701 -8.786 1.00 89.81 179 GLY A N 1
ATOM 1385 C CA . GLY A 1 179 ? 21.522 -8.370 -7.478 1.00 89.81 179 GLY A CA 1
ATOM 1386 C C . GLY A 1 179 ? 22.918 -8.662 -6.919 1.00 89.81 179 GLY A C 1
ATOM 1387 O O . GLY A 1 179 ? 23.936 -8.239 -7.474 1.00 89.81 179 GLY A O 1
ATOM 1388 N N . ARG A 1 180 ? 22.970 -9.395 -5.802 1.00 91.06 180 ARG A N 1
ATOM 1389 C CA . ARG A 1 180 ? 24.236 -9.906 -5.254 1.00 91.06 180 ARG A CA 1
ATOM 1390 C C . ARG A 1 180 ? 24.705 -11.165 -5.972 1.00 91.06 180 ARG A C 1
ATOM 1392 O O . ARG A 1 180 ? 23.891 -11.909 -6.513 1.00 91.06 180 ARG A O 1
ATOM 1399 N N . ASN A 1 181 ? 26.014 -11.404 -5.934 1.00 94.94 181 ASN A N 1
ATOM 1400 C CA . ASN A 1 181 ? 26.604 -12.668 -6.366 1.00 94.94 181 ASN A CA 1
ATOM 1401 C C . ASN A 1 181 ? 27.087 -13.479 -5.161 1.00 94.94 181 ASN A C 1
ATOM 1403 O O . ASN A 1 181 ? 28.021 -13.066 -4.483 1.00 94.94 181 ASN A O 1
ATOM 1407 N N . LEU A 1 182 ? 26.488 -14.643 -4.920 1.00 94.00 182 LEU A N 1
ATOM 1408 C CA . LEU A 1 182 ? 26.778 -15.461 -3.739 1.00 94.00 182 LEU A CA 1
ATOM 1409 C C . LEU A 1 182 ? 28.094 -16.234 -3.819 1.00 94.00 182 LEU A C 1
ATOM 1411 O O . LEU A 1 182 ? 28.617 -16.652 -2.790 1.00 94.00 182 LEU A O 1
ATOM 1415 N N . ALA A 1 183 ? 28.676 -16.374 -5.011 1.00 93.19 183 ALA A N 1
ATOM 1416 C CA . ALA A 1 183 ? 29.993 -16.983 -5.154 1.00 93.19 183 ALA A CA 1
ATOM 1417 C C . ALA A 1 183 ? 31.114 -16.077 -4.607 1.00 93.19 183 ALA A C 1
ATOM 1419 O O . ALA A 1 183 ? 32.250 -16.528 -4.445 1.00 93.19 183 ALA A O 1
ATOM 1420 N N . PHE A 1 184 ? 30.820 -14.798 -4.339 1.00 86.62 184 PHE A N 1
ATOM 1421 C CA . PHE A 1 184 ? 31.774 -13.813 -3.842 1.00 86.62 184 PHE A CA 1
ATOM 1422 C C . PHE A 1 184 ? 31.103 -12.978 -2.745 1.00 86.62 184 PHE A C 1
ATOM 1424 O O . PHE A 1 184 ? 30.444 -12.005 -3.064 1.00 86.62 184 PHE A O 1
ATOM 1431 N N . ASP A 1 185 ? 31.257 -13.335 -1.468 1.00 80.19 185 ASP A N 1
ATOM 1432 C CA . ASP A 1 185 ? 30.745 -12.534 -0.343 1.00 80.19 185 ASP A CA 1
ATOM 1433 C C . ASP A 1 185 ? 31.914 -12.037 0.537 1.00 80.19 185 ASP A C 1
ATOM 1435 O O . ASP A 1 185 ? 32.639 -12.866 1.100 1.00 80.19 185 ASP A O 1
ATOM 1439 N N . PRO A 1 186 ? 32.166 -10.713 0.634 1.00 81.12 186 PRO A N 1
ATOM 1440 C CA . PRO A 1 186 ? 31.466 -9.624 -0.062 1.00 81.12 186 PRO A CA 1
ATOM 1441 C C . PRO A 1 186 ? 31.682 -9.645 -1.588 1.00 81.12 186 PRO A C 1
ATOM 1443 O O . PRO A 1 186 ? 32.689 -10.171 -2.070 1.00 81.12 186 PRO A O 1
ATOM 1446 N N . ASP A 1 187 ? 30.768 -9.017 -2.344 1.00 90.50 187 ASP A N 1
ATOM 1447 C CA . ASP A 1 187 ? 30.733 -8.991 -3.818 1.00 90.50 187 ASP A CA 1
ATOM 1448 C C . ASP A 1 187 ? 31.202 -7.641 -4.417 1.00 90.50 187 ASP A C 1
ATOM 1450 O O . ASP A 1 187 ? 30.474 -7.024 -5.198 1.00 90.50 187 ASP A O 1
ATOM 1454 N N . PRO A 1 188 ? 32.418 -7.134 -4.115 1.00 87.94 188 PRO A N 1
ATOM 1455 C CA . PRO A 1 188 ? 32.773 -5.725 -4.307 1.00 87.94 188 PRO A CA 1
ATOM 1456 C C . PRO A 1 188 ? 32.579 -5.213 -5.739 1.00 87.94 188 PRO A C 1
ATOM 1458 O O . PRO A 1 188 ? 32.086 -4.110 -5.917 1.00 87.94 188 PRO A O 1
ATOM 1461 N N . GLY A 1 189 ? 32.877 -6.014 -6.768 1.00 96.00 189 GLY A N 1
ATOM 1462 C CA . GLY A 1 189 ? 32.652 -5.595 -8.158 1.00 96.00 189 GLY A CA 1
ATOM 1463 C C . GLY A 1 189 ? 31.170 -5.481 -8.542 1.00 96.00 189 GLY A C 1
ATOM 1464 O O . GLY A 1 189 ? 30.801 -4.614 -9.326 1.00 96.00 189 GLY A O 1
ATOM 1465 N N . PHE A 1 190 ? 30.299 -6.313 -7.968 1.00 97.19 190 PHE A N 1
ATOM 1466 C CA . PHE A 1 190 ? 28.849 -6.197 -8.149 1.00 97.19 190 PHE A CA 1
ATOM 1467 C C . PHE A 1 190 ? 28.299 -5.017 -7.338 1.00 97.19 190 PHE A C 1
ATOM 1469 O O . PHE A 1 190 ? 27.425 -4.304 -7.824 1.00 97.19 190 PHE A O 1
ATOM 1476 N N . ALA A 1 191 ? 28.852 -4.753 -6.149 1.00 87.69 191 ALA A N 1
ATOM 1477 C CA . ALA A 1 191 ? 28.553 -3.542 -5.386 1.00 87.69 191 ALA A CA 1
ATOM 1478 C C . ALA A 1 191 ? 28.902 -2.272 -6.174 1.00 87.69 191 ALA A C 1
ATOM 1480 O O . ALA A 1 191 ? 28.071 -1.373 -6.266 1.00 87.69 191 ALA A O 1
ATOM 1481 N N . SER A 1 192 ? 30.066 -2.238 -6.826 1.00 92.75 192 SER A N 1
ATOM 1482 C CA . SER A 1 192 ? 30.455 -1.161 -7.739 1.00 92.75 192 SER A CA 1
ATOM 1483 C C . SER A 1 192 ? 29.455 -0.962 -8.879 1.00 92.75 192 SER A C 1
ATOM 1485 O O . SER A 1 192 ? 29.061 0.165 -9.164 1.00 92.75 192 SER A O 1
ATOM 1487 N N . VAL A 1 193 ? 29.005 -2.049 -9.516 1.00 98.31 193 VAL A N 1
ATOM 1488 C CA . VAL A 1 193 ? 27.976 -1.986 -10.567 1.00 98.31 193 VAL A CA 1
ATOM 1489 C C . VAL A 1 193 ? 26.678 -1.387 -10.036 1.00 98.31 193 VAL A C 1
ATOM 1491 O O . VAL A 1 193 ? 26.140 -0.485 -10.671 1.00 98.31 193 VAL A O 1
ATOM 1494 N N . ARG A 1 194 ? 26.191 -1.837 -8.871 1.00 95.94 194 ARG A N 1
ATOM 1495 C CA . ARG A 1 194 ? 24.979 -1.281 -8.245 1.00 95.94 194 ARG A CA 1
ATOM 1496 C C . ARG A 1 194 ? 25.126 0.216 -7.975 1.00 95.94 194 ARG A C 1
ATOM 1498 O O . ARG A 1 194 ? 24.264 0.980 -8.388 1.00 95.94 194 ARG A O 1
ATOM 1505 N N . ASN A 1 195 ? 26.249 0.631 -7.386 1.00 78.12 195 ASN A N 1
ATOM 1506 C CA . ASN A 1 195 ? 26.532 2.040 -7.105 1.00 78.12 195 ASN A CA 1
ATOM 1507 C C . ASN A 1 195 ? 26.528 2.894 -8.382 1.00 78.12 195 ASN A C 1
ATOM 1509 O O . ASN A 1 195 ? 25.983 3.993 -8.387 1.00 78.12 195 ASN A O 1
ATOM 1513 N N . VAL A 1 196 ? 27.106 2.390 -9.478 1.00 87.00 196 VAL A N 1
ATOM 1514 C CA . VAL A 1 196 ? 27.087 3.081 -10.774 1.00 87.00 196 VAL A CA 1
ATOM 1515 C C . VAL A 1 196 ? 25.678 3.129 -11.366 1.00 87.00 196 VAL A C 1
ATOM 1517 O O . VAL A 1 196 ? 25.279 4.166 -11.885 1.00 87.00 196 VAL A O 1
ATOM 1520 N N . GLN A 1 197 ? 24.906 2.042 -11.287 1.00 92.69 197 GLN A N 1
ATOM 1521 C CA . GLN A 1 197 ? 23.518 2.026 -11.761 1.00 92.69 197 GLN A CA 1
ATOM 1522 C C . GLN A 1 197 ? 22.654 3.042 -11.002 1.00 92.69 197 GLN A C 1
ATOM 1524 O O . GLN A 1 197 ? 21.888 3.771 -11.631 1.00 92.69 197 GLN A O 1
ATOM 1529 N N . ASP A 1 198 ? 22.826 3.127 -9.680 1.00 72.94 198 ASP A N 1
ATOM 1530 C CA . ASP A 1 198 ? 22.162 4.111 -8.822 1.00 72.94 198 ASP A CA 1
ATOM 1531 C C . ASP A 1 198 ? 22.605 5.543 -9.177 1.00 72.94 198 ASP A C 1
ATOM 1533 O O . ASP A 1 198 ? 21.769 6.437 -9.323 1.00 72.94 198 ASP A O 1
ATOM 1537 N N . LEU A 1 199 ? 23.908 5.759 -9.404 1.00 73.94 199 LEU A N 1
ATOM 1538 C CA . LEU A 1 199 ? 24.453 7.057 -9.810 1.00 73.94 199 LEU A CA 1
ATOM 1539 C C . LEU A 1 199 ? 23.880 7.525 -11.153 1.00 73.94 199 LEU A C 1
ATOM 1541 O O . LEU A 1 199 ? 23.367 8.640 -11.232 1.00 73.94 199 LEU A O 1
ATOM 1545 N N . VAL A 1 200 ? 23.929 6.690 -12.196 1.00 80.00 200 VAL A N 1
ATOM 1546 C CA . VAL A 1 200 ? 23.426 7.064 -13.529 1.00 80.00 200 VAL A CA 1
ATOM 1547 C C . VAL A 1 200 ? 21.921 7.341 -13.472 1.00 80.00 200 VAL A C 1
ATOM 1549 O O . VAL A 1 200 ? 21.478 8.359 -14.001 1.00 80.00 200 VAL A O 1
ATOM 1552 N N . ALA A 1 201 ? 21.144 6.514 -12.762 1.00 76.56 201 ALA A N 1
ATOM 1553 C CA . ALA A 1 201 ? 19.710 6.745 -12.575 1.00 76.56 201 ALA A CA 1
ATOM 1554 C C . ALA A 1 201 ? 19.403 8.042 -11.798 1.00 76.56 201 ALA A C 1
ATOM 1556 O O . ALA A 1 201 ? 18.393 8.685 -12.065 1.00 76.56 201 ALA A O 1
ATOM 1557 N N . SER A 1 202 ? 20.268 8.456 -10.862 1.00 62.81 202 SER A N 1
ATOM 1558 C CA . SER A 1 202 ? 20.096 9.712 -10.112 1.00 62.81 202 SER A CA 1
ATOM 1559 C C . SER A 1 202 ? 20.350 10.972 -10.949 1.00 62.81 202 SER A C 1
ATOM 1561 O O . SER A 1 202 ? 19.820 12.038 -10.634 1.00 62.81 202 SER A O 1
ATOM 1563 N N . VAL A 1 203 ? 21.156 10.861 -12.011 1.00 66.06 203 VAL A N 1
ATOM 1564 C CA . VAL A 1 203 ? 21.569 11.992 -12.857 1.00 66.06 203 VAL A CA 1
ATOM 1565 C C . VAL A 1 203 ? 20.729 12.084 -14.133 1.00 66.06 203 VAL A C 1
ATOM 1567 O O . VAL A 1 203 ? 20.466 13.184 -14.621 1.00 66.06 203 VAL A O 1
ATOM 1570 N N . ASP A 1 204 ? 20.298 10.952 -14.689 1.00 76.38 204 ASP A N 1
ATOM 1571 C CA . ASP A 1 204 ? 19.540 10.900 -15.934 1.00 76.38 204 ASP A CA 1
ATOM 1572 C C . ASP A 1 204 ? 18.018 10.971 -15.682 1.00 76.38 204 ASP A C 1
ATOM 1574 O O . ASP A 1 204 ? 17.413 9.986 -15.263 1.00 76.38 204 ASP A O 1
ATOM 1578 N N . PRO A 1 205 ? 17.340 12.086 -16.021 1.00 77.56 205 PRO A N 1
ATOM 1579 C CA . PRO A 1 205 ? 15.921 12.291 -15.709 1.00 77.56 205 PRO A CA 1
ATOM 1580 C C . PRO A 1 205 ? 14.965 11.403 -16.519 1.00 77.56 205 PRO A C 1
ATOM 1582 O O . PRO A 1 205 ? 13.750 11.465 -16.330 1.00 77.56 205 PRO A O 1
ATOM 1585 N N . ARG A 1 206 ? 15.487 10.637 -17.484 1.00 84.25 206 ARG A N 1
ATOM 1586 C CA . ARG A 1 206 ? 14.725 9.701 -18.320 1.00 84.25 206 ARG A CA 1
ATOM 1587 C C . ARG A 1 206 ? 15.136 8.249 -18.067 1.00 84.25 206 ARG A C 1
ATOM 1589 O O . ARG A 1 206 ? 14.827 7.374 -18.883 1.00 84.25 206 ARG A O 1
ATOM 1596 N N . MET A 1 207 ? 15.862 8.005 -16.981 1.00 86.44 207 MET A N 1
ATOM 1597 C CA . MET A 1 207 ? 16.191 6.683 -16.480 1.00 86.44 207 MET A CA 1
ATOM 1598 C C . MET A 1 207 ? 15.571 6.510 -15.096 1.00 86.44 207 MET A C 1
ATOM 1600 O O . MET A 1 207 ? 15.713 7.369 -14.236 1.00 86.44 207 MET A O 1
ATOM 1604 N N . TRP A 1 208 ? 14.899 5.387 -14.869 1.00 84.94 208 TRP A N 1
ATOM 1605 C CA . TRP A 1 208 ? 14.314 5.066 -13.572 1.00 84.94 208 TRP A CA 1
ATOM 1606 C C . TRP A 1 208 ? 14.782 3.702 -13.113 1.00 84.94 208 TRP A C 1
ATOM 1608 O O . TRP A 1 208 ? 14.754 2.736 -13.878 1.00 84.94 208 TRP A O 1
ATOM 1618 N N . MET A 1 209 ? 15.160 3.622 -11.843 1.00 84.50 209 MET A N 1
ATOM 1619 C CA . MET A 1 209 ? 15.309 2.348 -11.164 1.00 84.50 209 MET A CA 1
ATOM 1620 C C . MET A 1 209 ? 13.913 1.809 -10.846 1.00 84.50 209 MET A C 1
ATOM 1622 O O . MET A 1 209 ? 13.240 2.326 -9.959 1.00 84.50 209 MET A O 1
ATOM 1626 N N . VAL A 1 210 ? 13.450 0.815 -11.603 1.00 74.56 210 VAL A N 1
ATOM 1627 C CA . VAL A 1 210 ? 12.102 0.236 -11.433 1.00 74.56 210 VAL A CA 1
ATOM 1628 C C . VAL A 1 210 ? 12.086 -0.945 -10.471 1.00 74.56 210 VAL A C 1
ATOM 1630 O O . VAL A 1 210 ? 11.021 -1.360 -10.021 1.00 74.56 210 VAL A O 1
ATOM 1633 N N . TYR A 1 211 ? 13.264 -1.481 -10.147 1.00 73.69 211 TYR A N 1
ATOM 1634 C CA . TYR A 1 211 ? 13.418 -2.510 -9.133 1.00 73.69 211 TYR A CA 1
ATOM 1635 C C . TYR A 1 211 ? 14.843 -2.532 -8.580 1.00 73.69 211 TYR A C 1
ATOM 1637 O O . TYR A 1 211 ? 15.794 -2.734 -9.331 1.00 73.69 211 TYR A O 1
ATOM 1645 N N . ASP A 1 212 ? 15.001 -2.360 -7.270 1.00 71.94 212 ASP A N 1
ATOM 1646 C CA . ASP A 1 212 ? 16.306 -2.268 -6.599 1.00 71.94 212 ASP A CA 1
ATOM 1647 C C . ASP A 1 212 ? 16.528 -3.341 -5.517 1.00 71.94 212 ASP A C 1
ATOM 1649 O O . ASP A 1 212 ? 17.646 -3.536 -5.027 1.00 71.94 212 ASP A O 1
ATOM 1653 N N . SER A 1 213 ? 15.472 -4.080 -5.179 1.00 71.50 213 SER A N 1
ATOM 1654 C CA . SER A 1 213 ? 15.438 -5.028 -4.066 1.00 71.50 213 SER A CA 1
ATOM 1655 C C . SER A 1 213 ? 16.054 -6.393 -4.397 1.00 71.50 213 SER A C 1
ATOM 1657 O O . SER A 1 213 ? 16.101 -7.268 -3.534 1.00 71.50 213 SER A O 1
ATOM 1659 N N . THR A 1 214 ? 16.612 -6.567 -5.604 1.00 69.94 214 THR A N 1
ATOM 1660 C CA . THR A 1 214 ? 17.395 -7.759 -6.000 1.00 69.94 214 THR A CA 1
ATOM 1661 C C . THR A 1 214 ? 18.569 -8.039 -5.061 1.00 69.94 214 THR A C 1
ATOM 1663 O O . THR A 1 214 ? 19.018 -9.178 -4.949 1.00 69.94 214 THR A O 1
ATOM 1666 N N . PHE A 1 215 ? 19.065 -7.019 -4.355 1.00 76.50 215 PHE A N 1
ATOM 1667 C CA . PHE A 1 215 ? 20.099 -7.165 -3.331 1.00 76.50 215 PHE A CA 1
ATOM 1668 C C . PHE A 1 215 ? 19.695 -8.152 -2.220 1.00 76.50 215 PHE A C 1
ATOM 1670 O O . PHE A 1 215 ? 20.532 -8.939 -1.775 1.00 76.50 215 PHE A O 1
ATOM 1677 N N . TYR A 1 216 ? 18.418 -8.140 -1.821 1.00 67.81 216 TYR A N 1
ATOM 1678 C CA . TYR A 1 216 ? 17.870 -8.931 -0.712 1.00 67.81 216 TYR A CA 1
ATOM 1679 C C . TYR A 1 216 ? 17.404 -10.335 -1.124 1.00 67.81 216 TYR A C 1
ATOM 1681 O O . TYR A 1 216 ? 16.878 -11.090 -0.308 1.00 67.81 216 TYR A O 1
ATOM 1689 N N . PHE A 1 217 ? 17.556 -10.711 -2.396 1.00 81.81 217 PHE A N 1
ATOM 1690 C CA . PHE A 1 217 ? 17.054 -11.995 -2.891 1.00 81.81 217 PHE A CA 1
ATOM 1691 C C . PHE A 1 217 ? 17.668 -13.209 -2.194 1.00 81.81 217 PHE A C 1
ATOM 1693 O O . PHE A 1 217 ? 16.929 -14.170 -1.973 1.00 81.81 217 PHE A O 1
ATOM 1700 N N . PRO A 1 218 ? 18.952 -13.207 -1.793 1.00 77.81 218 PRO A N 1
ATOM 1701 C CA . PRO A 1 218 ? 19.477 -14.321 -1.019 1.00 77.81 218 PRO A CA 1
ATOM 1702 C C . PRO A 1 218 ? 18.794 -14.498 0.341 1.00 77.81 218 PRO A C 1
ATOM 1704 O O . PRO A 1 218 ? 18.427 -15.621 0.674 1.00 77.81 218 PRO A O 1
ATOM 1707 N N . GLU A 1 219 ? 18.550 -13.418 1.095 1.00 74.88 219 GLU A N 1
ATOM 1708 C CA . GLU A 1 219 ? 17.845 -13.483 2.387 1.00 74.88 219 GLU A CA 1
ATOM 1709 C C . GLU A 1 219 ? 16.402 -13.960 2.231 1.00 74.88 219 GLU A C 1
ATOM 1711 O O . GLU A 1 219 ? 15.880 -14.668 3.088 1.00 74.88 219 GLU A O 1
ATOM 1716 N N . LEU A 1 220 ? 15.760 -13.586 1.125 1.00 56.16 220 LEU A N 1
ATOM 1717 C CA . LEU A 1 220 ? 14.380 -13.960 0.821 1.00 56.16 220 LEU A CA 1
ATOM 1718 C C . LEU A 1 220 ? 14.253 -15.392 0.271 1.00 56.16 220 LEU A C 1
ATOM 1720 O O . LEU A 1 220 ? 13.137 -15.867 0.046 1.00 56.16 220 LEU A O 1
ATOM 1724 N N . GLY A 1 221 ? 15.373 -16.086 0.035 1.00 77.75 221 GLY A N 1
ATOM 1725 C CA . GLY A 1 221 ? 15.387 -17.394 -0.622 1.00 77.75 221 GLY A CA 1
ATOM 1726 C C . GLY A 1 221 ? 14.936 -17.326 -2.085 1.00 77.75 221 GLY A C 1
ATOM 1727 O O . GLY A 1 221 ? 14.337 -18.269 -2.596 1.00 77.75 221 GLY A O 1
ATOM 1728 N N . TRP A 1 222 ? 15.160 -16.192 -2.756 1.00 89.88 222 TRP A N 1
ATOM 1729 C CA . TRP A 1 222 ? 14.731 -15.911 -4.135 1.00 89.88 222 TRP A CA 1
ATOM 1730 C C . TRP A 1 222 ? 15.844 -16.083 -5.176 1.00 89.88 222 TRP A C 1
ATOM 1732 O O . TRP A 1 222 ? 15.698 -15.709 -6.340 1.00 89.88 222 TRP A O 1
ATOM 1742 N N . MET A 1 223 ? 16.954 -16.691 -4.770 1.00 96.94 223 MET A N 1
ATOM 1743 C CA . MET A 1 223 ? 18.035 -17.097 -5.661 1.00 96.94 223 MET A CA 1
ATOM 1744 C C . MET A 1 223 ? 17.791 -18.523 -6.162 1.00 96.94 223 MET A C 1
ATOM 1746 O O . MET A 1 223 ? 17.353 -19.395 -5.413 1.00 96.94 223 MET A O 1
ATOM 1750 N N . LYS A 1 224 ? 18.067 -18.762 -7.442 1.00 97.00 224 LYS A N 1
ATOM 1751 C CA . LYS A 1 224 ? 18.116 -20.099 -8.049 1.00 97.00 224 LYS A CA 1
ATOM 1752 C C . LYS A 1 224 ? 19.498 -20.726 -7.877 1.00 97.00 224 LYS A C 1
ATOM 1754 O O . LYS A 1 224 ? 19.614 -21.917 -7.609 1.00 97.00 224 LYS A O 1
ATOM 1759 N N . ASP A 1 225 ? 20.525 -19.917 -8.091 1.00 96.94 225 ASP A N 1
ATOM 1760 C CA . ASP A 1 225 ? 21.936 -20.248 -7.933 1.00 96.94 225 ASP A CA 1
ATOM 1761 C C . ASP A 1 225 ? 22.678 -18.991 -7.452 1.00 96.94 225 ASP A C 1
ATOM 1763 O O . ASP A 1 225 ? 22.048 -18.039 -6.992 1.00 96.94 225 ASP A O 1
ATOM 1767 N N . ASP A 1 226 ? 24.005 -18.962 -7.553 1.00 96.81 226 ASP A N 1
ATOM 1768 C CA . ASP A 1 226 ? 24.802 -17.858 -7.020 1.00 96.81 226 ASP A CA 1
ATOM 1769 C C . ASP A 1 226 ? 24.539 -16.494 -7.683 1.00 96.81 226 ASP A C 1
ATOM 1771 O O . ASP A 1 226 ? 24.957 -15.472 -7.143 1.00 96.81 226 ASP A O 1
ATOM 1775 N N . VAL A 1 227 ? 23.887 -16.442 -8.850 1.00 96.31 227 VAL A N 1
ATOM 1776 C CA . VAL A 1 227 ? 23.718 -15.199 -9.626 1.00 96.31 227 VAL A CA 1
ATOM 1777 C C . VAL A 1 227 ? 22.332 -15.037 -10.260 1.00 96.31 227 VAL A C 1
ATOM 1779 O O . VAL A 1 227 ? 21.925 -13.915 -10.571 1.00 96.31 227 VAL A O 1
ATOM 1782 N N . HIS A 1 228 ? 21.587 -16.126 -10.451 1.00 98.38 228 HIS A N 1
ATOM 1783 C CA . HIS A 1 228 ? 20.266 -16.108 -11.070 1.00 98.38 228 HIS A CA 1
ATOM 1784 C C . HIS A 1 228 ? 19.137 -16.146 -10.050 1.00 98.38 228 HIS A C 1
ATOM 1786 O O . HIS A 1 228 ? 19.237 -16.777 -8.998 1.00 98.38 228 HIS A O 1
ATOM 1792 N N . TYR A 1 229 ? 18.020 -15.523 -10.408 1.00 97.69 229 TYR A N 1
ATOM 1793 C CA . TYR A 1 229 ? 16.821 -15.470 -9.574 1.00 97.69 229 TYR A CA 1
ATOM 1794 C C . TYR A 1 229 ? 15.909 -16.672 -9.841 1.00 97.69 229 TYR A C 1
ATOM 1796 O O . TYR A 1 229 ? 15.813 -17.156 -10.973 1.00 97.69 229 TYR A O 1
ATOM 1804 N N . ASN A 1 230 ? 15.236 -17.165 -8.800 1.00 97.19 230 ASN A N 1
ATOM 1805 C CA . ASN A 1 230 ? 14.178 -18.162 -8.961 1.00 97.19 230 ASN A CA 1
ATOM 1806 C C . ASN A 1 230 ? 12.865 -17.503 -9.414 1.00 97.19 230 ASN A C 1
ATOM 1808 O O . ASN A 1 230 ? 12.762 -16.274 -9.481 1.00 97.19 230 ASN A O 1
ATOM 1812 N N . GLN A 1 231 ? 11.855 -18.311 -9.759 1.00 98.12 231 GLN A N 1
ATOM 1813 C CA . GLN A 1 231 ? 10.639 -17.766 -10.362 1.00 98.12 231 GLN A CA 1
ATOM 1814 C C . GLN A 1 231 ? 9.855 -16.856 -9.415 1.00 98.12 231 GLN A C 1
ATOM 1816 O O . GLN A 1 231 ? 9.331 -15.840 -9.859 1.00 98.12 231 GLN A O 1
ATOM 1821 N N . LYS A 1 232 ? 9.834 -17.150 -8.109 1.00 81.88 232 LYS A N 1
ATOM 1822 C CA . LYS A 1 232 ? 9.196 -16.280 -7.112 1.00 81.88 232 LYS A CA 1
ATOM 1823 C C . LYS A 1 232 ? 9.801 -14.872 -7.112 1.00 81.88 232 LYS A C 1
ATOM 1825 O O . LYS A 1 232 ? 9.059 -13.892 -7.157 1.00 81.88 232 LYS A O 1
ATOM 1830 N N . GLY A 1 233 ? 11.133 -14.772 -7.128 1.00 71.88 233 GLY A N 1
ATOM 1831 C CA . GLY A 1 233 ? 11.832 -13.489 -7.249 1.00 71.88 233 GLY A CA 1
ATOM 1832 C C . GLY A 1 233 ? 11.550 -12.780 -8.575 1.00 71.88 233 GLY A C 1
ATOM 1833 O O . GLY A 1 233 ? 11.315 -11.574 -8.588 1.00 71.88 233 GLY A O 1
ATOM 1834 N N . LEU A 1 234 ? 11.517 -13.522 -9.689 1.00 96.12 234 LEU A N 1
ATOM 1835 C CA . LEU A 1 234 ? 11.217 -12.972 -11.017 1.00 96.12 234 LEU A CA 1
ATOM 1836 C C . LEU A 1 234 ? 9.773 -12.466 -11.139 1.00 96.12 234 LEU A C 1
ATOM 1838 O O . LEU A 1 234 ? 9.564 -11.404 -11.721 1.00 96.12 234 LEU A O 1
ATOM 1842 N N . ASN A 1 235 ? 8.791 -13.164 -10.564 1.00 81.88 235 ASN A N 1
ATOM 1843 C CA . ASN A 1 235 ? 7.400 -12.706 -10.545 1.00 81.88 235 ASN A CA 1
ATOM 1844 C C . ASN A 1 235 ? 7.280 -11.392 -9.759 1.00 81.88 235 ASN A C 1
ATOM 1846 O O . ASN A 1 235 ? 6.773 -10.408 -10.294 1.00 81.88 235 ASN A O 1
ATOM 1850 N N . GLN A 1 236 ? 7.838 -11.332 -8.540 1.00 78.69 236 GLN A N 1
ATOM 1851 C CA . GLN A 1 236 ? 7.808 -10.115 -7.717 1.00 78.69 236 GLN A CA 1
ATOM 1852 C C . GLN A 1 236 ? 8.513 -8.935 -8.397 1.00 78.69 236 GLN A C 1
ATOM 1854 O O . GLN A 1 236 ? 8.016 -7.808 -8.373 1.00 78.69 236 GLN A O 1
ATOM 1859 N N . LEU A 1 237 ? 9.664 -9.191 -9.020 1.00 83.88 237 LEU A N 1
ATOM 1860 C CA . LEU A 1 237 ? 10.389 -8.207 -9.818 1.00 83.88 237 LEU A CA 1
ATOM 1861 C C . LEU A 1 237 ? 9.524 -7.690 -10.969 1.00 83.88 237 LEU A C 1
ATOM 1863 O O . LEU A 1 237 ? 9.470 -6.480 -11.187 1.00 83.88 237 LEU A O 1
ATOM 1867 N N . GLY A 1 238 ? 8.842 -8.587 -11.687 1.00 85.44 238 GLY A N 1
ATOM 1868 C CA . GLY A 1 238 ? 7.951 -8.236 -12.788 1.00 85.44 238 GLY A CA 1
ATOM 1869 C C . GLY A 1 238 ? 6.799 -7.337 -12.340 1.00 85.44 238 GLY A C 1
ATOM 1870 O O . GLY A 1 238 ? 6.583 -6.291 -12.951 1.00 85.44 238 GLY A O 1
ATOM 1871 N N . VAL A 1 239 ? 6.122 -7.693 -11.243 1.00 74.50 239 VAL A N 1
ATOM 1872 C CA . VAL A 1 239 ? 5.036 -6.895 -10.645 1.00 74.50 239 VAL A CA 1
ATOM 1873 C C . VAL A 1 239 ? 5.523 -5.495 -10.267 1.00 74.50 239 VAL A C 1
ATOM 1875 O O . VAL A 1 239 ? 5.008 -4.505 -10.779 1.00 74.50 239 VAL A O 1
ATOM 1878 N N . ALA A 1 240 ? 6.564 -5.397 -9.440 1.00 68.19 240 ALA A N 1
ATOM 1879 C CA . ALA A 1 240 ? 7.050 -4.108 -8.945 1.00 68.19 240 ALA A CA 1
ATOM 1880 C C . ALA A 1 240 ? 7.627 -3.215 -10.062 1.00 68.19 240 ALA A C 1
ATOM 1882 O O . ALA A 1 240 ? 7.455 -1.991 -10.051 1.00 68.19 240 ALA A O 1
ATOM 1883 N N . SER A 1 241 ? 8.263 -3.827 -11.067 1.00 78.50 241 SER A N 1
ATOM 1884 C CA . SER A 1 241 ? 8.740 -3.101 -12.245 1.00 78.50 241 SER A CA 1
ATOM 1885 C C . SER A 1 241 ? 7.572 -2.546 -13.063 1.00 78.50 241 SER A C 1
ATOM 1887 O O . SER A 1 241 ? 7.615 -1.389 -13.475 1.00 78.50 241 SER A O 1
ATOM 1889 N N . ALA A 1 242 ? 6.513 -3.331 -13.276 1.00 82.12 242 ALA A N 1
ATOM 1890 C CA . ALA A 1 242 ? 5.314 -2.884 -13.982 1.00 82.12 242 ALA A CA 1
ATOM 1891 C C . ALA A 1 242 ? 4.587 -1.751 -13.249 1.00 82.12 242 ALA A C 1
ATOM 1893 O O . ALA A 1 242 ? 4.220 -0.770 -13.891 1.00 82.12 242 ALA A O 1
ATOM 1894 N N . ASP A 1 243 ? 4.442 -1.842 -11.923 1.00 68.56 243 ASP A N 1
ATOM 1895 C CA . ASP A 1 243 ? 3.863 -0.765 -11.110 1.00 68.56 243 ASP A CA 1
ATOM 1896 C C . ASP A 1 243 ? 4.645 0.543 -11.291 1.00 68.56 243 ASP A C 1
ATOM 1898 O O . ASP A 1 243 ? 4.061 1.606 -11.512 1.00 68.56 243 ASP A O 1
ATOM 1902 N N . SER A 1 244 ? 5.978 0.469 -11.263 1.00 71.75 244 SER A N 1
ATOM 1903 C CA . SER A 1 244 ? 6.847 1.629 -11.485 1.00 71.75 244 SER A CA 1
ATOM 1904 C C . SER A 1 244 ? 6.708 2.189 -12.904 1.00 71.75 244 SER A C 1
ATOM 1906 O O . SER A 1 244 ? 6.591 3.400 -13.084 1.00 71.75 244 SER A O 1
ATOM 1908 N N . ILE A 1 245 ? 6.664 1.321 -13.920 1.00 82.81 245 ILE A N 1
ATOM 1909 C CA . ILE A 1 245 ? 6.480 1.723 -15.322 1.00 82.81 245 ILE A CA 1
ATOM 1910 C C . ILE A 1 245 ? 5.128 2.408 -15.519 1.00 82.81 245 ILE A C 1
ATOM 1912 O O . ILE A 1 245 ? 5.077 3.466 -16.148 1.00 82.81 245 ILE A O 1
ATOM 1916 N N . CYS A 1 246 ? 4.046 1.851 -14.968 1.00 70.19 246 CYS A N 1
ATOM 1917 C CA . CYS A 1 246 ? 2.732 2.471 -15.060 1.00 70.19 246 CYS A CA 1
ATOM 1918 C C . CYS A 1 246 ? 2.725 3.867 -14.431 1.00 70.19 246 CYS A C 1
ATOM 1920 O O . CYS A 1 246 ? 2.225 4.803 -15.046 1.00 70.19 246 CYS A O 1
ATOM 1922 N N . ARG A 1 247 ? 3.353 4.044 -13.263 1.00 64.94 247 ARG A N 1
ATOM 1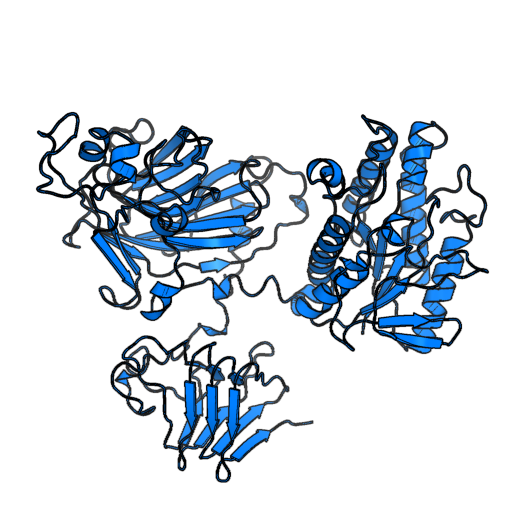923 C CA . ARG A 1 247 ? 3.465 5.360 -12.613 1.00 64.94 247 ARG A CA 1
ATOM 1924 C C . ARG A 1 247 ? 4.253 6.375 -13.440 1.00 64.94 247 ARG A C 1
ATOM 1926 O O . ARG A 1 247 ? 3.960 7.562 -13.368 1.00 64.94 247 ARG A O 1
ATOM 1933 N N . VAL A 1 248 ? 5.259 5.932 -14.195 1.00 74.12 248 VAL A N 1
ATOM 1934 C CA . VAL A 1 248 ? 6.119 6.829 -14.982 1.00 74.12 248 VAL A CA 1
ATOM 1935 C C . VAL A 1 248 ? 5.500 7.189 -16.331 1.00 74.12 248 VAL A C 1
ATOM 1937 O O . VAL A 1 248 ? 5.520 8.355 -16.716 1.00 74.12 248 VAL A O 1
ATOM 1940 N N . LEU A 1 249 ? 4.988 6.207 -17.076 1.00 78.75 249 LEU A N 1
ATOM 1941 C CA . LEU A 1 249 ? 4.509 6.429 -18.448 1.00 78.75 249 LEU A CA 1
ATOM 1942 C C . LEU A 1 249 ? 3.017 6.693 -18.543 1.00 78.75 249 LEU A C 1
ATOM 1944 O O . LEU A 1 249 ? 2.563 7.287 -19.516 1.00 78.75 249 LEU A O 1
ATOM 1948 N N . TYR A 1 250 ? 2.261 6.209 -17.568 1.00 74.19 250 TYR A N 1
ATOM 1949 C CA . TYR A 1 250 ? 0.817 6.077 -17.658 1.00 74.19 250 TYR A CA 1
ATOM 1950 C C . TYR A 1 250 ? 0.162 6.571 -16.373 1.00 74.19 250 TYR A C 1
ATOM 1952 O O . TYR A 1 250 ? -0.825 5.991 -15.950 1.00 74.19 250 TYR A O 1
ATOM 1960 N N . ALA A 1 251 ? 0.722 7.609 -15.742 1.00 54.78 251 ALA A N 1
ATOM 1961 C CA . ALA A 1 251 ? 0.259 8.120 -14.451 1.00 54.78 251 ALA A CA 1
ATOM 1962 C C . ALA A 1 251 ? -1.248 8.428 -14.436 1.00 54.78 251 ALA A C 1
ATOM 1964 O O . ALA A 1 251 ? -1.912 8.140 -13.444 1.00 54.78 251 ALA A O 1
ATOM 1965 N N . ASP A 1 252 ? -1.779 8.951 -15.545 1.00 44.31 252 ASP A N 1
ATOM 1966 C CA . ASP A 1 252 ? -3.203 9.273 -15.698 1.00 44.31 252 ASP A CA 1
ATOM 1967 C C . ASP A 1 252 ? -4.087 8.021 -15.841 1.00 44.31 252 ASP A C 1
ATOM 1969 O O . ASP A 1 252 ? -5.241 8.029 -15.426 1.00 44.31 252 ASP A O 1
ATOM 1973 N N . ASP A 1 253 ? -3.518 6.924 -16.349 1.00 42.00 253 ASP A N 1
ATOM 1974 C CA . ASP A 1 253 ? -4.188 5.633 -16.546 1.00 42.00 253 ASP A CA 1
ATOM 1975 C C . ASP A 1 253 ? -3.791 4.599 -15.471 1.00 42.00 253 ASP A C 1
ATOM 1977 O O . ASP A 1 253 ? -4.195 3.438 -15.542 1.00 42.00 253 ASP A O 1
ATOM 1981 N N . TYR A 1 254 ? -2.975 4.988 -14.481 1.00 43.44 254 TYR A N 1
ATOM 1982 C CA . TYR A 1 254 ? -2.475 4.103 -13.433 1.00 43.44 254 TYR A CA 1
ATOM 1983 C C . TYR A 1 254 ? -3.572 3.817 -12.406 1.00 43.44 254 TYR A C 1
ATOM 1985 O O . TYR A 1 254 ? -3.816 4.563 -11.460 1.00 43.44 254 TYR A O 1
ATOM 1993 N N . MET A 1 255 ? -4.191 2.663 -12.584 1.00 45.75 255 MET A N 1
ATOM 1994 C CA . MET A 1 255 ? -4.985 1.930 -11.617 1.00 45.75 255 MET A CA 1
ATOM 1995 C C . MET A 1 255 ? -4.020 1.358 -10.566 1.00 45.75 255 MET A C 1
ATOM 1997 O O . MET A 1 255 ? -3.535 0.231 -10.690 1.00 45.75 255 MET A O 1
ATOM 2001 N N . ALA A 1 256 ? -3.675 2.142 -9.542 1.00 46.22 256 ALA A N 1
ATOM 2002 C CA . ALA A 1 256 ? -2.976 1.601 -8.376 1.00 46.22 256 ALA A CA 1
ATOM 2003 C C . ALA A 1 256 ? -3.688 0.323 -7.886 1.00 46.22 256 ALA A C 1
ATOM 2005 O O . ALA A 1 256 ? -4.915 0.283 -7.938 1.00 46.22 256 ALA A O 1
ATOM 2006 N N . ASP A 1 257 ? -2.938 -0.691 -7.413 1.00 43.12 257 ASP A N 1
ATOM 2007 C CA . ASP A 1 257 ? -3.265 -1.267 -6.091 1.00 43.12 257 ASP A CA 1
ATOM 2008 C C . ASP A 1 257 ? -4.738 -1.210 -5.685 1.00 43.12 257 ASP A C 1
ATOM 2010 O O . ASP A 1 257 ? -5.039 -0.218 -5.027 1.00 43.12 257 ASP A O 1
ATOM 2014 N N . ASP A 1 258 ? -5.621 -2.096 -6.152 1.00 43.88 258 ASP A N 1
ATOM 2015 C CA . ASP A 1 258 ? -7.077 -1.908 -6.196 1.00 43.88 258 ASP A CA 1
ATOM 2016 C C . ASP A 1 258 ? -7.616 -1.185 -4.940 1.00 43.88 258 ASP A C 1
ATOM 2018 O O . ASP A 1 258 ? -7.803 -1.757 -3.871 1.00 43.88 258 ASP A O 1
ATOM 2022 N N . ASN A 1 259 ? -7.770 0.130 -5.111 1.00 55.12 259 ASN A N 1
ATOM 2023 C CA . ASN A 1 259 ? -8.372 1.144 -4.260 1.00 55.12 259 ASN A CA 1
ATOM 2024 C C . ASN A 1 259 ? -8.075 1.052 -2.739 1.00 55.12 259 ASN A C 1
ATOM 2026 O O . ASN A 1 259 ? -8.887 0.543 -1.967 1.00 55.12 259 ASN A O 1
ATOM 2030 N N . LEU A 1 260 ? -7.009 1.710 -2.247 1.00 62.72 260 LEU A N 1
ATOM 2031 C CA . LEU A 1 260 ? -6.972 2.119 -0.825 1.00 62.72 260 LEU A CA 1
ATOM 2032 C C . LEU A 1 260 ? -8.277 2.830 -0.432 1.00 62.72 260 LEU A C 1
ATOM 2034 O O . LEU A 1 260 ? -8.760 2.631 0.673 1.00 62.72 260 LEU A O 1
ATOM 2038 N N . ALA A 1 261 ? -8.915 3.557 -1.357 1.00 62.31 261 ALA A N 1
ATOM 2039 C CA . ALA A 1 261 ? -10.201 4.168 -1.070 1.00 62.31 261 ALA A CA 1
ATOM 2040 C C . ALA A 1 261 ? -11.374 3.169 -0.937 1.00 62.31 261 ALA A C 1
ATOM 2042 O O . ALA A 1 261 ? -12.344 3.514 -0.278 1.00 62.31 261 ALA A O 1
ATOM 2043 N N . LYS A 1 262 ? -11.286 1.923 -1.443 1.00 66.06 262 LYS A N 1
ATOM 2044 C CA . LYS A 1 262 ? -12.231 0.830 -1.087 1.00 66.06 262 LYS A CA 1
ATOM 2045 C C . LYS A 1 262 ? -12.032 0.355 0.350 1.00 66.06 262 LYS A C 1
ATOM 2047 O O . LYS A 1 262 ? -12.921 -0.257 0.923 1.00 66.06 262 LYS A O 1
ATOM 2052 N N . GLN A 1 263 ? -10.855 0.595 0.927 1.00 79.62 263 GLN A N 1
ATOM 2053 C CA . GLN A 1 263 ? -10.615 0.324 2.342 1.00 79.62 263 GLN A CA 1
ATOM 2054 C C . GLN A 1 263 ? -11.197 1.435 3.224 1.00 79.62 263 GLN A C 1
ATOM 2056 O O . GLN A 1 263 ? -11.298 1.229 4.436 1.00 79.62 263 GLN A O 1
ATOM 2061 N N . ASN A 1 264 ? -11.586 2.578 2.638 1.00 84.31 264 ASN A N 1
ATOM 2062 C CA . ASN A 1 264 ? -12.260 3.640 3.371 1.00 84.31 264 ASN A CA 1
ATOM 2063 C C . ASN A 1 264 ? -13.589 3.144 3.912 1.00 84.31 264 ASN A C 1
ATOM 2065 O O . ASN A 1 264 ? -14.246 2.290 3.324 1.00 84.31 264 ASN A O 1
ATOM 2069 N N . ASP A 1 265 ? -13.985 3.738 5.019 1.00 84.38 265 ASP A N 1
ATOM 2070 C CA . ASP A 1 265 ? -15.304 3.548 5.578 1.00 84.38 265 ASP A CA 1
ATOM 2071 C C . ASP A 1 265 ? -15.742 4.883 6.173 1.00 84.38 265 ASP A C 1
ATOM 2073 O O . ASP A 1 265 ? -15.024 5.468 6.986 1.00 84.38 265 ASP A O 1
ATOM 2077 N N . GLU A 1 266 ? -16.882 5.389 5.714 1.00 87.31 266 GLU A N 1
ATOM 2078 C CA . GLU A 1 266 ? -17.531 6.586 6.262 1.00 87.31 266 GLU A CA 1
ATOM 2079 C C . GLU A 1 266 ? -18.506 6.212 7.393 1.00 87.31 266 GLU A C 1
ATOM 2081 O O . GLU A 1 266 ? -19.174 7.069 7.953 1.00 87.31 266 GLU A O 1
ATOM 2086 N N . PHE A 1 267 ? -18.607 4.919 7.726 1.00 85.19 267 PHE A N 1
ATOM 2087 C CA . PHE A 1 267 ? -19.419 4.372 8.812 1.00 85.19 267 PHE A CA 1
ATOM 2088 C C . PHE A 1 267 ? -20.920 4.673 8.708 1.00 85.19 267 PHE A C 1
ATOM 2090 O O . PHE A 1 267 ? -21.648 4.657 9.700 1.00 85.19 267 PHE A O 1
ATOM 2097 N N . GLU A 1 268 ? -21.397 4.901 7.485 1.00 78.62 268 GLU A N 1
ATOM 2098 C CA . GLU A 1 268 ? -22.806 5.143 7.154 1.00 78.62 268 GLU A CA 1
ATOM 2099 C C . GLU A 1 268 ? -23.562 3.858 6.778 1.00 78.62 268 GLU A C 1
ATOM 2101 O O . GLU A 1 268 ? -24.776 3.886 6.576 1.00 78.62 268 GLU A O 1
ATOM 2106 N N . ASN A 1 269 ? -22.865 2.723 6.685 1.00 73.88 269 ASN A N 1
ATOM 2107 C CA . ASN A 1 269 ? -23.435 1.420 6.355 1.00 73.88 269 ASN A CA 1
ATOM 2108 C C . ASN A 1 269 ? -23.211 0.436 7.510 1.00 73.88 269 ASN A C 1
ATOM 2110 O O . ASN A 1 269 ? -22.085 0.019 7.747 1.00 73.88 269 ASN A O 1
ATOM 2114 N N . GLU A 1 270 ? -24.278 0.010 8.190 1.00 72.75 270 GLU A N 1
ATOM 2115 C CA . GLU A 1 270 ? -24.196 -0.957 9.301 1.00 72.75 270 GLU A CA 1
ATOM 2116 C C . GLU A 1 270 ? -23.519 -2.282 8.899 1.00 72.75 270 GLU A C 1
ATOM 2118 O O . GLU A 1 270 ? -22.788 -2.892 9.688 1.00 72.75 270 GLU A O 1
ATOM 2123 N N . CYS A 1 271 ? -23.678 -2.697 7.636 1.00 70.44 271 CYS A N 1
ATOM 2124 C CA . CYS A 1 271 ? -23.073 -3.917 7.108 1.00 70.44 271 CYS A CA 1
ATOM 2125 C C . CYS A 1 271 ? -21.546 -3.824 6.982 1.00 70.44 271 CYS A C 1
ATOM 2127 O O . CYS A 1 271 ? -20.891 -4.868 6.937 1.00 70.44 271 CYS A O 1
ATOM 2129 N N . SER A 1 272 ? -20.953 -2.621 6.985 1.00 74.50 272 SER A N 1
ATOM 2130 C CA . SER A 1 272 ? -19.492 -2.496 6.932 1.00 74.50 272 SER A CA 1
ATOM 2131 C C . SER A 1 272 ? -18.821 -3.038 8.197 1.00 74.50 272 SER A C 1
ATOM 2133 O O . SER A 1 272 ? -17.637 -3.362 8.171 1.00 74.50 272 SER A O 1
ATOM 2135 N N . SER A 1 273 ? -19.574 -3.266 9.284 1.00 78.12 273 SER A N 1
ATOM 2136 C CA . SER A 1 273 ? -19.077 -3.934 10.496 1.00 78.12 273 SER A CA 1
ATOM 2137 C C . SER A 1 273 ? -18.471 -5.314 10.208 1.00 78.12 273 SER A C 1
ATOM 2139 O O . SER A 1 273 ? -17.485 -5.688 10.844 1.00 78.12 273 SER A O 1
ATOM 2141 N N . GLY A 1 274 ? -18.991 -6.035 9.207 1.00 76.25 274 GLY A N 1
ATOM 2142 C CA . GLY A 1 274 ? -18.459 -7.322 8.750 1.00 76.25 274 GLY A CA 1
ATOM 2143 C C . GLY A 1 274 ? -17.145 -7.231 7.963 1.00 76.25 274 GLY A C 1
ATOM 2144 O O . GLY A 1 274 ? -16.469 -8.244 7.793 1.00 76.25 274 GLY A O 1
ATOM 2145 N N . GLU A 1 275 ? -16.754 -6.038 7.510 1.00 82.62 275 GLU A N 1
ATOM 2146 C CA . GLU A 1 275 ? -15.487 -5.800 6.806 1.00 82.62 275 GLU A CA 1
ATOM 2147 C C . GLU A 1 275 ? -14.303 -5.597 7.763 1.00 82.62 275 GLU A C 1
ATOM 2149 O O . GLU A 1 275 ? -13.141 -5.622 7.343 1.00 82.62 275 GLU A O 1
ATOM 2154 N N . TRP A 1 276 ? -14.578 -5.373 9.050 1.00 90.62 276 TRP A N 1
ATOM 2155 C CA . TRP A 1 276 ? -13.565 -5.077 10.054 1.00 90.62 276 TRP A CA 1
ATOM 2156 C C . TRP A 1 276 ? -13.100 -6.337 10.771 1.00 90.62 276 TRP A C 1
ATOM 2158 O O . TRP A 1 276 ? -13.873 -7.101 11.348 1.00 90.62 276 TRP A O 1
ATOM 2168 N N . THR A 1 277 ? -11.784 -6.539 10.795 1.00 92.75 277 THR A N 1
ATOM 2169 C CA . THR A 1 277 ? -11.190 -7.673 11.497 1.00 92.75 277 THR A CA 1
ATOM 2170 C C . THR A 1 277 ? -10.867 -7.298 12.937 1.00 92.75 277 THR A C 1
ATOM 2172 O O . THR A 1 277 ? -10.125 -6.352 13.192 1.00 92.75 277 THR A O 1
ATOM 2175 N N . HIS A 1 278 ? -11.360 -8.079 13.898 1.00 95.69 278 HIS A N 1
ATOM 2176 C CA . HIS A 1 278 ? -10.980 -7.937 15.303 1.00 95.69 278 HIS A CA 1
ATOM 2177 C C . HIS A 1 278 ? -9.696 -8.718 15.590 1.00 95.69 278 HIS A C 1
ATOM 2179 O O . HIS A 1 278 ? -9.642 -9.935 15.402 1.00 95.69 278 HIS A O 1
ATOM 2185 N N . VAL A 1 279 ? -8.681 -8.053 16.148 1.00 96.25 279 VAL A N 1
ATOM 2186 C CA . VAL A 1 279 ? -7.403 -8.708 16.491 1.00 96.25 279 VAL A CA 1
ATOM 2187 C C . VAL A 1 279 ? -7.569 -9.882 17.464 1.00 96.25 279 VAL A C 1
ATOM 2189 O O . VAL A 1 279 ? -6.808 -10.844 17.408 1.00 96.25 279 VAL A O 1
ATOM 2192 N N . SER A 1 280 ? -8.584 -9.846 18.338 1.00 94.81 280 SER A N 1
ATOM 2193 C CA . SER A 1 280 ? -8.886 -10.954 19.250 1.00 94.81 280 SER A CA 1
ATOM 2194 C C . SER A 1 280 ? -9.278 -12.224 18.502 1.00 94.81 280 SER A C 1
ATOM 2196 O O . SER A 1 280 ? -8.884 -13.306 18.919 1.00 94.81 280 SER A O 1
ATOM 2198 N N . VAL A 1 281 ? -10.004 -12.093 17.387 1.00 92.62 281 VAL A N 1
ATOM 2199 C CA . VAL A 1 281 ? -10.425 -13.225 16.555 1.00 92.62 281 VAL A CA 1
ATOM 2200 C C . VAL A 1 281 ? -9.223 -13.809 15.830 1.00 92.62 281 VAL A C 1
ATOM 2202 O O . VAL A 1 281 ? -8.990 -15.011 15.915 1.00 92.62 281 VAL A O 1
ATOM 2205 N N . THR A 1 282 ? -8.420 -12.968 15.174 1.00 93.25 282 THR A N 1
ATOM 2206 C CA . THR A 1 282 ? -7.263 -13.457 14.409 1.00 93.25 282 THR A CA 1
ATOM 2207 C C . THR A 1 282 ? -6.204 -14.094 15.290 1.00 93.25 282 THR A C 1
ATOM 2209 O O . THR A 1 282 ? -5.574 -15.058 14.874 1.00 93.25 282 THR A O 1
ATOM 2212 N N . GLU A 1 283 ? -6.042 -13.598 16.518 1.00 95.44 283 GLU A N 1
ATOM 2213 C CA . GLU A 1 283 ? -5.065 -14.144 17.457 1.00 95.44 283 GLU A CA 1
ATOM 2214 C C . GLU A 1 283 ? -5.609 -15.234 18.388 1.00 95.44 283 GLU A C 1
ATOM 2216 O O . GLU A 1 283 ? -4.840 -15.817 19.151 1.00 95.44 283 GLU A O 1
ATOM 2221 N N . GLY A 1 284 ? -6.906 -15.549 18.329 1.00 95.00 284 GLY A N 1
ATOM 2222 C CA . GLY A 1 284 ? -7.528 -16.596 19.147 1.00 95.00 284 GLY A CA 1
ATOM 2223 C C . GLY A 1 284 ? -7.692 -16.240 20.631 1.00 95.00 284 GLY A C 1
ATOM 2224 O O . GLY A 1 284 ? -7.693 -17.126 21.485 1.00 95.00 284 GLY A O 1
ATOM 2225 N N . TRP A 1 285 ? -7.800 -14.953 20.969 1.00 95.94 285 TRP A N 1
ATOM 2226 C CA . TRP A 1 285 ? -8.070 -14.496 22.334 1.00 95.94 285 TRP A CA 1
ATOM 2227 C C . TRP A 1 285 ? -9.551 -14.616 22.695 1.00 95.94 285 TRP A C 1
ATOM 2229 O O . TRP A 1 285 ? -10.428 -14.323 21.887 1.00 95.94 285 TRP A O 1
ATOM 2239 N N . ASN A 1 286 ? -9.832 -14.934 23.961 1.00 95.56 286 ASN A N 1
ATOM 2240 C CA . ASN A 1 286 ? -11.206 -15.038 24.469 1.00 95.56 286 ASN A CA 1
ATOM 2241 C C . ASN A 1 286 ? -11.860 -13.680 24.798 1.00 95.56 286 ASN A C 1
ATOM 2243 O O . ASN A 1 286 ? -13.040 -13.638 25.138 1.00 95.56 286 ASN A O 1
ATOM 2247 N N . ALA A 1 287 ? -11.109 -12.578 24.719 1.00 95.00 287 ALA A N 1
ATOM 2248 C CA . ALA A 1 287 ? -11.570 -11.241 25.074 1.00 95.00 287 ALA A CA 1
ATOM 2249 C C . ALA A 1 287 ? -11.523 -10.286 23.878 1.00 95.00 287 ALA A C 1
ATOM 2251 O O . ALA A 1 287 ? -10.472 -10.078 23.263 1.00 95.00 287 ALA A O 1
ATOM 2252 N N . THR A 1 288 ? -12.672 -9.681 23.578 1.00 93.75 288 THR A N 1
ATOM 2253 C CA . THR A 1 288 ? -12.803 -8.604 22.585 1.00 93.75 288 THR A CA 1
ATOM 2254 C C . THR A 1 288 ? -12.300 -7.272 23.126 1.00 93.75 288 THR A C 1
ATOM 2256 O O . THR A 1 288 ? -11.860 -6.434 22.345 1.00 93.75 288 THR A O 1
ATOM 2259 N N . HIS A 1 289 ? -12.371 -7.087 24.451 1.00 97.69 289 HIS A N 1
ATOM 2260 C CA . HIS A 1 289 ? -12.107 -5.850 25.192 1.00 97.69 289 HIS A CA 1
ATOM 2261 C C . HIS A 1 289 ? -13.059 -4.684 24.886 1.00 97.69 289 HIS A C 1
ATOM 2263 O O . HIS A 1 289 ? -12.888 -3.598 25.438 1.00 97.69 289 HIS A O 1
ATOM 2269 N N . LEU A 1 290 ? -14.092 -4.913 24.074 1.00 97.56 290 LEU A N 1
ATOM 2270 C CA . LEU A 1 290 ? -15.119 -3.931 23.722 1.00 97.56 290 LEU A CA 1
ATOM 2271 C C . LEU A 1 290 ? -16.411 -4.248 24.471 1.00 97.56 290 LEU A C 1
ATOM 2273 O O . LEU A 1 290 ? -16.931 -5.356 24.363 1.00 97.56 290 LEU A O 1
ATOM 2277 N N . ASN A 1 291 ? -16.904 -3.259 25.212 1.00 96.75 291 ASN A N 1
ATOM 2278 C CA . ASN A 1 291 ? -18.257 -3.246 25.762 1.00 96.75 291 ASN A CA 1
ATOM 2279 C C . ASN A 1 291 ? -19.284 -2.935 24.672 1.00 96.75 291 ASN A C 1
ATOM 2281 O O . ASN A 1 291 ? -20.391 -3.460 24.700 1.00 96.75 291 ASN A O 1
ATOM 2285 N N . GLU A 1 292 ? -18.904 -2.065 23.740 1.00 96.50 292 GLU A N 1
ATOM 2286 C CA . GLU A 1 292 ? -19.705 -1.704 22.582 1.00 96.50 292 GLU A CA 1
ATOM 2287 C C . GLU A 1 292 ? -18.806 -1.585 21.351 1.00 96.50 292 GLU A C 1
ATOM 2289 O O . GLU A 1 292 ? -17.707 -1.023 21.412 1.00 96.50 292 GLU A O 1
ATOM 2294 N N . PHE A 1 293 ? -19.304 -2.135 20.250 1.00 96.50 293 PHE A N 1
ATOM 2295 C CA . PHE A 1 293 ? -18.806 -1.946 18.900 1.00 96.50 293 PHE A CA 1
ATOM 2296 C C . PHE A 1 293 ? -20.020 -1.888 17.983 1.00 96.50 293 PHE A C 1
ATOM 2298 O O . PHE A 1 293 ? -20.756 -2.870 17.897 1.00 96.50 293 PHE A O 1
ATOM 2305 N N . SER A 1 294 ? -20.241 -0.751 17.337 1.00 93.25 294 SER A N 1
ATOM 2306 C CA . SER A 1 294 ? -21.334 -0.596 16.383 1.00 93.25 294 SER A CA 1
ATOM 2307 C C . SER A 1 294 ? -20.944 0.355 15.260 1.00 93.25 294 SER A C 1
ATOM 2309 O O . SER A 1 294 ? -20.100 1.233 15.443 1.00 93.25 294 SER A O 1
ATOM 2311 N N . ILE A 1 295 ? -21.550 0.164 14.091 1.00 90.75 295 ILE A N 1
ATOM 2312 C CA . ILE A 1 295 ? -21.418 1.051 12.934 1.00 90.75 295 ILE A CA 1
ATOM 2313 C C . ILE A 1 295 ? -22.824 1.441 12.506 1.00 90.75 295 ILE A C 1
ATOM 2315 O O . ILE A 1 295 ? -23.643 0.568 12.255 1.00 90.75 295 ILE A O 1
ATOM 2319 N N . ASN A 1 296 ? -23.113 2.740 12.460 1.00 85.81 296 ASN A N 1
ATOM 2320 C CA . ASN A 1 296 ? -24.417 3.298 12.089 1.00 85.81 296 ASN A CA 1
ATOM 2321 C C . ASN A 1 296 ? -25.638 2.837 12.926 1.00 85.81 296 ASN A C 1
ATOM 2323 O O . ASN A 1 296 ? -26.766 3.200 12.605 1.00 85.81 296 ASN A O 1
ATOM 2327 N N . GLU A 1 297 ? -25.446 2.082 14.014 1.00 82.31 297 GLU A N 1
ATOM 2328 C CA . GLU A 1 297 ? -26.541 1.643 14.896 1.00 82.31 297 GLU A CA 1
ATOM 2329 C C . GLU A 1 297 ? -26.704 2.584 16.102 1.00 82.31 297 GLU A C 1
ATOM 2331 O O . GLU A 1 297 ? -27.746 3.214 16.286 1.00 82.31 297 GLU A O 1
ATOM 2336 N N . SER A 1 298 ? -25.653 2.727 16.919 1.00 83.81 298 SER A N 1
ATOM 2337 C CA . SER A 1 298 ? -25.664 3.573 18.127 1.00 83.81 298 SER A CA 1
ATOM 2338 C C . SER A 1 298 ? -25.232 5.022 17.873 1.00 83.81 298 SER A C 1
ATOM 2340 O O . SER A 1 298 ? -25.221 5.847 18.791 1.00 83.81 298 SER A O 1
ATOM 2342 N N . GLY A 1 299 ? -24.837 5.333 16.639 1.00 81.44 299 GLY A N 1
ATOM 2343 C CA . GLY A 1 299 ? -24.416 6.655 16.194 1.00 81.44 299 GLY A CA 1
ATOM 2344 C C . GLY A 1 299 ? -24.601 6.775 14.688 1.00 81.44 299 GLY A C 1
ATOM 2345 O O . GLY A 1 299 ? -23.986 6.031 13.935 1.00 81.44 299 GLY A O 1
ATOM 2346 N N . ASN A 1 300 ? -25.460 7.699 14.256 1.00 84.00 300 ASN A N 1
ATOM 2347 C CA . ASN A 1 300 ? -25.767 7.903 12.841 1.00 84.00 300 ASN A CA 1
ATOM 2348 C C . ASN A 1 300 ? -24.510 8.335 12.067 1.00 84.00 300 ASN A C 1
ATOM 2350 O O . ASN A 1 300 ? -23.965 9.401 12.359 1.00 84.00 300 ASN A O 1
ATOM 2354 N N . GLY A 1 301 ? -24.089 7.524 11.094 1.00 83.69 301 GLY A N 1
ATOM 2355 C CA . GLY A 1 301 ? -22.896 7.755 10.276 1.00 83.69 301 GLY A CA 1
ATOM 2356 C C . GLY A 1 301 ? -21.578 7.653 11.043 1.00 83.69 301 GLY A C 1
ATOM 2357 O O . GLY A 1 301 ? -20.651 8.396 10.743 1.00 83.69 301 GLY A O 1
ATOM 2358 N N . LYS A 1 302 ? -21.513 6.831 12.100 1.00 91.38 302 LYS A N 1
ATOM 2359 C CA . LYS A 1 302 ? -20.317 6.704 12.943 1.00 91.38 302 LYS A CA 1
ATOM 2360 C C . LYS A 1 302 ? -20.033 5.268 13.340 1.00 91.38 302 LYS A C 1
ATOM 2362 O O . LYS A 1 302 ? -20.950 4.472 13.549 1.00 91.38 302 LYS A O 1
ATOM 2367 N N . MET A 1 303 ? -18.752 4.979 13.553 1.00 97.56 303 MET A N 1
ATOM 2368 C CA . MET A 1 303 ? -18.326 3.823 14.335 1.00 97.56 303 MET A CA 1
ATOM 2369 C C . MET A 1 303 ? -18.234 4.226 15.807 1.00 97.56 303 MET A C 1
ATOM 2371 O O . MET A 1 303 ? -17.518 5.168 16.151 1.00 97.56 303 MET A O 1
ATOM 2375 N N . ILE A 1 304 ? -18.923 3.491 16.679 1.00 97.94 304 ILE A N 1
ATOM 2376 C CA . ILE A 1 304 ? -18.850 3.648 18.132 1.00 97.94 304 ILE A CA 1
ATOM 2377 C C . ILE A 1 304 ? -17.993 2.530 18.714 1.00 97.94 304 ILE A C 1
ATOM 2379 O O . ILE A 1 304 ? -18.222 1.348 18.456 1.00 97.94 304 ILE A O 1
ATOM 2383 N N . MET A 1 305 ? -17.007 2.906 19.528 1.00 98.44 305 MET A N 1
ATOM 2384 C CA . MET A 1 305 ? -16.178 1.963 20.273 1.00 98.44 305 MET A CA 1
ATOM 2385 C C . MET A 1 305 ? -16.122 2.369 21.742 1.00 98.44 305 MET A C 1
ATOM 2387 O O . MET A 1 305 ? -15.544 3.399 22.100 1.00 98.44 305 MET A O 1
ATOM 2391 N N . GLU A 1 306 ? -16.655 1.516 22.613 1.00 98.44 306 GLU A N 1
ATOM 2392 C CA . GLU A 1 306 ? -16.556 1.697 24.057 1.00 98.44 306 GLU A CA 1
ATOM 2393 C C . GLU A 1 306 ? -15.780 0.529 24.683 1.00 98.44 306 GLU A C 1
ATOM 2395 O O . GLU A 1 306 ? -16.257 -0.610 24.669 1.00 98.44 306 GLU A O 1
ATOM 2400 N N . PRO A 1 307 ? -14.581 0.754 25.244 1.00 98.12 307 PRO A N 1
ATOM 2401 C CA . PRO A 1 307 ? -13.773 -0.329 25.788 1.00 98.12 307 PRO A CA 1
ATOM 2402 C C . PRO A 1 307 ? -14.243 -0.733 27.188 1.00 98.12 307 PRO A C 1
ATOM 2404 O O . PRO A 1 307 ? -14.619 0.119 27.991 1.00 98.12 307 PRO A O 1
ATOM 2407 N N . HIS A 1 308 ? -14.144 -2.015 27.539 1.00 97.81 308 HIS A N 1
ATOM 2408 C CA . HIS A 1 308 ? -14.102 -2.415 28.952 1.00 97.81 308 HIS A CA 1
ATOM 2409 C C . HIS A 1 308 ? -12.852 -1.825 29.650 1.00 97.81 308 HIS A C 1
ATOM 2411 O O . HIS A 1 308 ? -12.109 -1.036 29.065 1.00 97.81 308 HIS A O 1
ATOM 2417 N N . THR A 1 309 ? -12.577 -2.204 30.901 1.00 98.19 309 THR A N 1
ATOM 2418 C CA . THR A 1 309 ? -11.281 -1.898 31.528 1.00 98.19 309 THR A CA 1
ATOM 2419 C C . THR A 1 309 ? -10.179 -2.613 30.735 1.00 98.19 309 THR A C 1
ATOM 2421 O O . THR A 1 309 ? -10.087 -3.839 30.763 1.00 98.19 309 THR A O 1
ATOM 2424 N N . THR A 1 310 ? -9.376 -1.871 29.969 1.00 98.31 310 THR A N 1
ATOM 2425 C CA . THR A 1 310 ? -8.390 -2.450 29.042 1.00 98.31 310 THR A CA 1
ATOM 2426 C C . THR A 1 310 ? -7.309 -1.444 28.668 1.00 98.31 310 THR A C 1
ATOM 2428 O O . THR A 1 310 ? -7.542 -0.241 28.696 1.00 98.31 310 THR A O 1
ATOM 2431 N N . THR A 1 311 ? -6.133 -1.912 28.249 1.00 97.50 311 THR A N 1
ATOM 2432 C CA . THR A 1 311 ? -5.063 -1.037 27.740 1.00 97.50 311 THR A CA 1
ATOM 2433 C C . THR A 1 311 ? -4.296 -1.637 26.568 1.00 97.50 311 THR A C 1
ATOM 2435 O O . THR A 1 311 ? -4.314 -2.848 26.354 1.00 97.50 311 THR A O 1
ATOM 2438 N N . TRP A 1 312 ? -3.575 -0.772 25.857 1.00 96.56 312 TRP A N 1
ATOM 2439 C CA . TRP A 1 312 ? -2.450 -1.135 25.002 1.00 96.56 312 TRP A CA 1
ATOM 2440 C C . TRP A 1 312 ? -1.173 -0.534 25.584 1.00 96.56 312 TRP A C 1
ATOM 2442 O O . TRP A 1 312 ? -0.936 0.669 25.455 1.00 96.56 312 TRP A O 1
ATOM 2452 N N . TYR A 1 313 ? -0.346 -1.346 26.235 1.00 96.31 313 TYR A N 1
ATOM 2453 C CA . TYR A 1 313 ? 0.928 -0.914 26.814 1.00 96.31 313 TYR A CA 1
ATOM 2454 C C . TYR A 1 313 ? 1.823 -2.123 27.041 1.00 96.31 313 TYR A C 1
ATOM 2456 O O . TYR A 1 313 ? 1.392 -3.085 27.666 1.00 96.31 313 TYR A O 1
ATOM 2464 N N . ALA A 1 314 ? 3.072 -2.067 26.586 1.00 95.81 314 ALA A N 1
ATOM 2465 C CA . ALA A 1 314 ? 3.980 -3.202 26.658 1.00 95.81 314 ALA A CA 1
ATOM 2466 C C . ALA A 1 314 ? 3.339 -4.503 26.125 1.00 95.81 314 ALA A C 1
ATOM 2468 O O . ALA A 1 314 ? 2.989 -4.572 24.952 1.00 95.81 314 ALA A O 1
ATOM 2469 N N . ASP A 1 315 ? 3.178 -5.513 26.984 1.00 97.19 315 ASP A N 1
ATOM 2470 C CA . ASP A 1 315 ? 2.559 -6.806 26.667 1.00 97.19 315 ASP A CA 1
ATOM 2471 C C . ASP A 1 315 ? 1.029 -6.834 26.833 1.00 97.19 315 ASP A C 1
ATOM 2473 O O . ASP A 1 315 ? 0.383 -7.831 26.494 1.00 97.19 315 ASP A O 1
ATOM 2477 N N . TYR A 1 316 ? 0.432 -5.770 27.375 1.00 97.88 316 TYR A N 1
ATOM 2478 C CA . TYR A 1 316 ? -1.018 -5.641 27.456 1.00 97.88 316 TYR A CA 1
ATOM 2479 C C . TYR A 1 316 ? -1.579 -5.282 26.080 1.00 97.88 316 TYR A C 1
ATOM 2481 O O . TYR A 1 316 ? -1.161 -4.301 25.458 1.00 97.88 316 TYR A O 1
ATOM 2489 N N . LYS A 1 317 ? -2.561 -6.067 25.644 1.00 95.69 317 LYS A N 1
ATOM 2490 C CA . LYS A 1 317 ? -3.276 -5.937 24.379 1.00 95.69 317 LYS A CA 1
ATOM 2491 C C . LYS A 1 317 ? -4.725 -5.563 24.660 1.00 95.69 317 LYS A C 1
ATOM 2493 O O . LYS A 1 317 ? -5.403 -6.262 25.412 1.00 95.69 317 LYS A O 1
ATOM 2498 N N . GLY A 1 318 ? -5.196 -4.499 24.023 1.00 96.31 318 GLY A N 1
ATOM 2499 C CA . GLY A 1 318 ? -6.591 -4.069 24.038 1.00 96.31 318 GLY A CA 1
ATOM 2500 C C . GLY A 1 318 ? -7.296 -4.375 22.716 1.00 96.31 318 GLY A C 1
ATOM 2501 O O . GLY A 1 318 ? -6.822 -5.203 21.931 1.00 96.31 318 GLY A O 1
ATOM 2502 N N . PRO A 1 319 ? -8.432 -3.731 22.426 1.00 97.50 319 PRO A N 1
ATOM 2503 C CA . PRO A 1 319 ? -9.108 -3.903 21.152 1.00 97.50 319 PRO A CA 1
ATOM 2504 C C . PRO A 1 319 ? -8.326 -3.234 20.015 1.00 97.50 319 PRO A C 1
ATOM 2506 O O . PRO A 1 319 ? -7.705 -2.191 20.196 1.00 97.50 319 PRO A O 1
ATOM 2509 N N . LEU A 1 320 ? -8.359 -3.854 18.841 1.00 98.19 320 LEU A N 1
ATOM 2510 C CA . LEU A 1 320 ? -7.959 -3.275 17.560 1.00 98.19 320 LEU A CA 1
ATOM 2511 C C . LEU A 1 320 ? -8.902 -3.869 16.517 1.00 98.19 320 LEU A C 1
ATOM 2513 O O . LEU A 1 320 ? -8.953 -5.097 16.373 1.00 98.19 320 LEU A O 1
ATOM 2517 N N . VAL A 1 321 ? -9.636 -3.004 15.827 1.00 98.00 321 VAL A N 1
ATOM 2518 C CA . VAL A 1 321 ? -10.408 -3.355 14.631 1.00 98.00 321 VAL A CA 1
ATOM 2519 C C . VAL A 1 321 ? -9.650 -2.823 13.425 1.00 98.00 321 VAL A C 1
ATOM 2521 O O . VAL A 1 321 ? -9.278 -1.652 13.418 1.00 98.00 321 VAL A O 1
ATOM 2524 N N . TYR A 1 322 ? -9.320 -3.677 12.458 1.00 97.81 322 TYR A N 1
ATOM 2525 C CA . TYR A 1 322 ? -8.358 -3.327 11.411 1.00 97.81 322 TYR A CA 1
ATOM 2526 C C . TYR A 1 322 ? -8.676 -3.925 10.041 1.00 97.81 322 TYR A C 1
ATOM 2528 O O . TYR A 1 322 ? -9.424 -4.898 9.923 1.00 97.81 322 TYR A O 1
ATOM 2536 N N . LYS A 1 323 ? -8.017 -3.353 9.028 1.00 94.19 323 LYS A N 1
ATOM 2537 C CA . LYS A 1 323 ? -7.867 -3.889 7.670 1.00 94.19 323 LYS A CA 1
ATOM 2538 C C . LYS A 1 323 ? -6.363 -4.107 7.381 1.00 94.19 323 LYS A C 1
ATOM 2540 O O . LYS A 1 323 ? -5.532 -3.355 7.908 1.00 94.19 323 LYS A O 1
ATOM 2545 N N . PRO A 1 324 ? -5.963 -5.156 6.635 1.00 86.12 324 PRO A N 1
ATOM 2546 C CA . PRO A 1 324 ? -4.575 -5.335 6.210 1.00 86.12 324 PRO A CA 1
ATOM 2547 C C . PRO A 1 324 ? -4.238 -4.346 5.087 1.00 86.12 324 PRO A C 1
ATOM 2549 O O . PRO A 1 324 ? -4.924 -4.310 4.070 1.00 86.12 324 PRO A O 1
ATOM 2552 N N . ILE A 1 325 ? -3.186 -3.545 5.261 1.00 85.62 325 ILE A N 1
ATOM 2553 C CA . ILE A 1 325 ? -2.781 -2.510 4.298 1.00 85.62 325 ILE A CA 1
ATOM 2554 C C . ILE A 1 325 ? -1.317 -2.701 3.892 1.00 85.62 325 ILE A C 1
ATOM 2556 O O . ILE A 1 325 ? -0.464 -2.995 4.733 1.00 85.62 325 ILE A O 1
ATOM 2560 N N . HIS A 1 326 ? -1.033 -2.505 2.603 1.00 76.69 326 HIS A N 1
ATOM 2561 C CA . HIS A 1 326 ? 0.257 -2.774 1.963 1.00 76.69 326 HIS A CA 1
ATOM 2562 C C . HIS A 1 326 ? 0.971 -1.489 1.523 1.00 76.69 326 HIS A C 1
ATOM 2564 O O . HIS A 1 326 ? 0.325 -0.511 1.143 1.00 76.69 326 HIS A O 1
ATOM 2570 N N . GLY A 1 327 ? 2.307 -1.503 1.525 1.00 67.81 327 GLY A N 1
ATOM 2571 C CA . GLY A 1 327 ? 3.130 -0.442 0.943 1.00 67.81 327 GLY A CA 1
ATOM 2572 C C . GLY A 1 327 ? 2.991 0.937 1.604 1.00 67.81 327 GLY A C 1
ATOM 2573 O O . GLY A 1 327 ? 2.819 1.056 2.819 1.00 67.81 327 GLY A O 1
ATOM 2574 N N . ASN A 1 328 ? 3.119 1.994 0.794 1.00 73.19 328 ASN A N 1
ATOM 2575 C CA . ASN A 1 328 ? 2.999 3.391 1.229 1.00 73.19 328 ASN A CA 1
ATOM 2576 C C . ASN A 1 328 ? 1.538 3.832 1.224 1.00 73.19 328 ASN A C 1
ATOM 2578 O O . ASN A 1 328 ? 0.853 3.681 0.217 1.00 73.19 328 ASN A O 1
ATOM 2582 N N . PHE A 1 329 ? 1.093 4.451 2.311 1.00 82.69 329 PHE A N 1
ATOM 2583 C CA . PHE A 1 329 ? -0.272 4.951 2.457 1.00 82.69 329 PHE A CA 1
ATOM 2584 C C . PHE A 1 329 ? -0.318 6.043 3.516 1.00 82.69 329 PHE A C 1
ATOM 2586 O O . PHE A 1 329 ? 0.535 6.088 4.405 1.00 82.69 329 PHE A O 1
ATOM 2593 N N . SER A 1 330 ? -1.337 6.897 3.478 1.00 90.00 330 SER A N 1
ATOM 2594 C CA . SER A 1 330 ? -1.763 7.658 4.652 1.00 90.00 330 SER A CA 1
ATOM 2595 C C . SER A 1 330 ? -3.152 7.238 5.077 1.00 90.00 330 SER A C 1
ATOM 2597 O O . SER A 1 330 ? -4.006 7.037 4.229 1.00 90.00 330 SER A O 1
ATOM 2599 N N . VAL A 1 331 ? -3.375 7.136 6.380 1.00 95.50 331 VAL A N 1
ATOM 2600 C CA . VAL A 1 331 ? -4.673 6.861 6.991 1.00 95.50 331 VAL A CA 1
ATOM 2601 C C . VAL A 1 331 ? -5.107 8.073 7.806 1.00 95.50 331 VAL A C 1
ATOM 2603 O O . VAL A 1 331 ? -4.290 8.643 8.529 1.00 95.50 331 VAL A O 1
ATOM 2606 N N . THR A 1 332 ? -6.368 8.479 7.678 1.00 94.88 332 THR A N 1
ATOM 2607 C CA . THR A 1 332 ? -6.952 9.645 8.354 1.00 94.88 332 THR A CA 1
ATOM 2608 C C . THR A 1 332 ? -8.273 9.267 9.015 1.00 94.88 332 THR A C 1
ATOM 2610 O O . THR A 1 332 ? -9.089 8.608 8.382 1.00 94.88 332 THR A O 1
ATOM 2613 N N . THR A 1 333 ? -8.513 9.707 10.249 1.00 97.19 333 THR A N 1
ATOM 2614 C CA . THR A 1 333 ? -9.812 9.577 10.934 1.00 97.19 333 THR A CA 1
ATOM 2615 C C . THR A 1 333 ? -10.107 10.833 11.740 1.00 97.19 333 THR A C 1
ATOM 2617 O O . THR A 1 333 ? -9.180 11.445 12.280 1.00 97.19 333 THR A O 1
ATOM 2620 N N . ASN A 1 334 ? -11.380 11.212 11.832 1.00 96.75 334 ASN A N 1
ATOM 2621 C CA . ASN A 1 334 ? -11.836 12.208 12.794 1.00 96.75 334 ASN A CA 1
ATOM 2622 C C . ASN A 1 334 ? -12.390 11.488 14.023 1.00 96.75 334 ASN A C 1
ATOM 2624 O O . ASN A 1 334 ? -13.338 10.711 13.893 1.00 96.75 334 ASN A O 1
ATOM 2628 N N . VAL A 1 335 ? -11.781 11.718 15.188 1.00 97.50 335 VAL A N 1
ATOM 2629 C CA . VAL A 1 335 ? -12.193 11.085 16.444 1.00 97.50 335 VAL A CA 1
ATOM 2630 C C . VAL A 1 335 ? -12.855 12.098 17.369 1.00 97.50 335 VAL A C 1
ATOM 2632 O O . VAL A 1 335 ? -12.281 13.142 17.686 1.00 97.50 335 VAL A O 1
ATOM 2635 N N . HIS A 1 336 ? -14.043 11.739 17.847 1.00 97.12 336 HIS A N 1
ATOM 2636 C CA . HIS A 1 336 ? -14.756 12.400 18.934 1.00 97.12 336 HIS A CA 1
ATOM 2637 C C . HIS A 1 336 ? -14.678 11.521 20.171 1.00 97.12 336 HIS A C 1
ATOM 2639 O O . HIS A 1 336 ? -14.862 10.305 20.095 1.00 97.12 336 HIS A O 1
ATOM 2645 N N . PHE A 1 337 ? -14.419 12.115 21.329 1.00 97.62 337 PHE A N 1
ATOM 2646 C CA . PHE A 1 337 ? -14.325 11.351 22.570 1.00 97.62 337 PHE A CA 1
ATOM 2647 C C . PHE A 1 337 ? -14.988 12.063 23.742 1.00 97.62 337 PHE A C 1
ATOM 2649 O O . PHE A 1 337 ? -14.927 13.284 23.905 1.00 97.62 337 PHE A O 1
ATOM 2656 N N . SER A 1 338 ? -15.599 11.260 24.602 1.00 97.94 338 SER A N 1
ATOM 2657 C CA . SER A 1 338 ? -16.308 11.704 25.798 1.00 97.94 338 SER A CA 1
ATOM 2658 C C . SER A 1 338 ? -16.248 10.632 26.883 1.00 97.94 338 SER A C 1
ATOM 2660 O O . SER A 1 338 ? -15.845 9.494 26.630 1.00 97.94 338 SER A O 1
ATOM 2662 N N . ASN A 1 339 ? -16.634 11.004 28.099 1.00 97.31 339 ASN A N 1
ATOM 2663 C CA . ASN A 1 339 ? -16.973 10.059 29.154 1.00 97.31 339 ASN A CA 1
ATOM 2664 C C . ASN A 1 339 ? -18.122 9.134 28.697 1.00 97.31 339 ASN A C 1
ATOM 2666 O O . ASN A 1 339 ? -18.825 9.432 27.731 1.00 97.31 339 ASN A O 1
ATOM 2670 N N . ARG A 1 340 ? -18.385 8.033 29.408 1.00 94.94 340 ARG A N 1
ATOM 2671 C CA . ARG A 1 340 ? -19.447 7.075 29.008 1.00 94.94 340 ARG A CA 1
ATOM 2672 C C . ARG A 1 340 ? -20.849 7.683 28.895 1.00 94.94 340 ARG A C 1
ATOM 2674 O O . ARG A 1 340 ? -21.688 7.179 28.162 1.00 94.94 340 ARG A O 1
ATOM 2681 N N . ALA A 1 341 ? -21.110 8.774 29.612 1.00 93.31 341 ALA A N 1
ATOM 2682 C CA . ALA A 1 341 ? -22.382 9.491 29.542 1.00 93.31 341 ALA A CA 1
ATOM 2683 C C . ALA A 1 341 ? -22.515 10.408 28.308 1.00 93.31 341 ALA A C 1
ATOM 2685 O O . ALA A 1 341 ? -23.574 11.006 28.122 1.00 93.31 341 ALA A O 1
ATOM 2686 N N . GLY A 1 342 ? -21.461 10.567 27.500 1.00 93.25 342 GLY A N 1
ATOM 2687 C CA . GLY A 1 342 ? -21.477 11.387 26.289 1.00 93.25 342 GLY A CA 1
ATOM 2688 C C . GLY A 1 342 ? -21.524 12.897 26.533 1.00 93.25 342 GLY A C 1
ATOM 2689 O O . GLY A 1 342 ? -21.847 13.651 25.621 1.00 93.25 342 GLY A O 1
ATOM 2690 N N . ASN A 1 343 ? -21.272 13.361 27.762 1.00 93.50 343 ASN A N 1
ATOM 2691 C CA . ASN A 1 343 ? -21.578 14.735 28.175 1.00 93.50 343 ASN A CA 1
ATOM 2692 C C . ASN A 1 343 ? -20.394 15.524 28.746 1.00 93.50 343 ASN A C 1
ATOM 2694 O O . ASN A 1 343 ? -20.543 16.716 29.001 1.00 93.50 343 ASN A O 1
ATOM 2698 N N . ASN A 1 344 ? -19.244 14.884 28.966 1.00 95.62 344 ASN A N 1
ATOM 2699 C CA . ASN A 1 344 ? -18.028 15.512 29.481 1.00 95.62 344 ASN A CA 1
ATOM 2700 C C . ASN A 1 344 ? -16.773 14.827 28.920 1.00 95.62 344 ASN A C 1
ATOM 2702 O O . ASN A 1 344 ? -16.851 13.809 28.234 1.00 95.62 344 ASN A O 1
ATOM 2706 N N . LEU A 1 345 ? -15.602 15.380 29.234 1.00 96.00 345 LEU A N 1
ATOM 2707 C CA . LEU A 1 345 ? -14.317 14.717 29.024 1.00 96.00 345 LEU A CA 1
ATOM 2708 C C . LEU A 1 345 ? -14.215 13.453 29.903 1.00 96.00 345 LEU A C 1
ATOM 2710 O O . LEU A 1 345 ? -14.670 13.501 31.051 1.00 96.00 345 LEU A O 1
ATOM 2714 N N . PRO A 1 346 ? -13.589 12.362 29.420 1.00 96.38 346 PRO A N 1
ATOM 2715 C CA . PRO A 1 346 ? -13.175 11.262 30.280 1.00 96.38 346 PRO A CA 1
ATOM 2716 C C . PRO A 1 346 ? -12.351 11.735 31.478 1.00 96.38 346 PRO A C 1
ATOM 2718 O O . PRO A 1 346 ? -11.560 12.671 31.344 1.00 96.38 346 PRO A O 1
ATOM 2721 N N . PHE A 1 347 ? -12.473 11.063 32.621 1.00 91.81 347 PHE A N 1
ATOM 2722 C CA . PHE A 1 347 ? -11.638 11.359 33.797 1.00 91.81 347 PHE A CA 1
ATOM 2723 C C . PHE A 1 347 ? -10.693 10.223 34.202 1.00 91.81 347 PHE A C 1
ATOM 2725 O O . PHE A 1 347 ? -9.732 10.460 34.934 1.00 91.81 347 PHE A O 1
ATOM 2732 N N . SER A 1 348 ? -10.948 8.993 33.751 1.00 93.94 348 SER A N 1
ATOM 2733 C CA . SER A 1 348 ? -10.063 7.858 34.021 1.00 93.94 348 SER A CA 1
ATOM 2734 C C . SER A 1 348 ? -8.758 7.976 33.246 1.00 93.94 348 SER A C 1
ATOM 2736 O O . SER A 1 348 ? -8.769 8.191 32.031 1.00 93.94 348 SER A O 1
ATOM 2738 N N . ASP A 1 349 ? -7.636 7.760 33.934 1.00 92.38 349 ASP A N 1
ATOM 2739 C CA . ASP A 1 349 ? -6.304 7.760 33.331 1.00 92.38 349 ASP A CA 1
ATOM 2740 C C . ASP A 1 349 ? -6.229 6.781 32.145 1.00 92.38 349 ASP A C 1
ATOM 2742 O O . ASP A 1 349 ? -6.561 5.596 32.262 1.00 92.38 349 ASP A O 1
ATOM 2746 N N . TYR A 1 350 ? -5.736 7.306 31.019 1.00 96.31 350 TYR A N 1
ATOM 2747 C CA . TYR A 1 350 ? -5.572 6.615 29.736 1.00 96.31 350 TYR A CA 1
ATOM 2748 C C . TYR A 1 350 ? -6.885 6.145 29.100 1.00 96.31 350 TYR A C 1
ATOM 2750 O O . TYR A 1 350 ? -6.973 5.024 28.611 1.00 96.31 350 TYR A O 1
ATOM 2758 N N . SER A 1 351 ? -7.881 7.031 29.075 1.00 98.06 351 SER A N 1
ATOM 2759 C CA . SER A 1 351 ? -9.133 6.886 28.322 1.00 98.06 351 SER A CA 1
ATOM 2760 C C . SER A 1 351 ? -8.991 7.536 26.949 1.00 98.06 351 SER A C 1
ATOM 2762 O O . SER A 1 351 ? -9.230 8.735 26.801 1.00 98.06 351 SER A O 1
ATOM 2764 N N . LEU A 1 352 ? -8.507 6.777 25.967 1.00 98.06 352 LEU A N 1
ATOM 2765 C CA . LEU A 1 352 ? -8.007 7.294 24.690 1.00 98.06 352 LEU A CA 1
ATOM 2766 C C . LEU A 1 352 ? -8.497 6.446 23.503 1.00 98.06 352 LEU A C 1
ATOM 2768 O O . LEU A 1 352 ? -8.666 5.230 23.622 1.00 98.06 352 LEU A O 1
ATOM 2772 N N . ALA A 1 353 ? -8.678 7.092 22.350 1.00 98.56 353 ALA A N 1
ATOM 2773 C CA . ALA A 1 353 ? -9.130 6.483 21.100 1.00 98.56 353 ALA A CA 1
ATOM 2774 C C . ALA A 1 353 ? -8.364 7.026 19.885 1.00 98.56 353 ALA A C 1
ATOM 2776 O O . ALA A 1 353 ? -8.022 8.207 19.864 1.00 98.56 353 ALA A O 1
ATOM 2777 N N . GLY A 1 354 ? -8.102 6.210 18.861 1.00 98.31 354 GLY A N 1
ATOM 2778 C CA . GLY A 1 354 ? -7.430 6.703 17.654 1.00 98.31 354 GLY A CA 1
ATOM 2779 C C . GLY A 1 354 ? -6.995 5.638 16.654 1.00 98.31 354 GLY A C 1
ATOM 2780 O O . GLY A 1 354 ? -7.641 4.602 16.531 1.00 98.31 354 GLY A O 1
ATOM 2781 N N . ILE A 1 355 ? -5.903 5.916 15.934 1.00 98.56 355 ILE A N 1
ATOM 2782 C CA . ILE A 1 355 ? -5.361 5.084 14.847 1.00 98.56 355 ILE A CA 1
ATOM 2783 C C . ILE A 1 355 ? -4.190 4.247 15.359 1.00 98.56 355 ILE A C 1
ATOM 2785 O O . ILE A 1 355 ? -3.247 4.802 15.925 1.00 98.56 355 ILE A O 1
ATOM 2789 N N . MET A 1 356 ? -4.178 2.950 15.046 1.00 98.56 356 MET A N 1
ATOM 2790 C CA . MET A 1 356 ? -3.042 2.050 15.262 1.00 98.56 356 MET A CA 1
ATOM 2791 C C . MET A 1 356 ? -2.576 1.397 13.955 1.00 98.56 356 MET A C 1
ATOM 2793 O O . MET A 1 356 ? -3.383 0.931 13.153 1.00 98.56 356 MET A O 1
ATOM 2797 N N . LEU A 1 357 ? -1.254 1.340 13.776 1.00 98.56 357 LEU A N 1
ATOM 2798 C CA . LEU A 1 357 ? -0.551 0.558 12.760 1.00 98.56 357 LEU A CA 1
ATOM 2799 C C . LEU A 1 357 ? 0.276 -0.503 13.492 1.00 98.56 357 LEU A C 1
ATOM 2801 O O . LEU A 1 357 ? 1.205 -0.162 14.228 1.00 98.56 357 LEU A O 1
ATOM 2805 N N . ARG A 1 358 ? -0.051 -1.780 13.304 1.00 98.19 358 ARG A N 1
ATOM 2806 C CA . ARG A 1 358 ? 0.553 -2.900 14.035 1.00 98.19 358 ARG A CA 1
ATOM 2807 C C . ARG A 1 358 ? 1.122 -3.951 13.087 1.00 98.19 358 ARG A C 1
ATOM 2809 O O . ARG A 1 358 ? 0.522 -4.275 12.064 1.00 98.19 358 ARG A O 1
ATOM 2816 N N . THR A 1 359 ? 2.281 -4.497 13.441 1.00 96.94 359 THR A N 1
ATOM 2817 C CA . THR A 1 359 ? 2.857 -5.659 12.758 1.00 96.94 359 THR A CA 1
ATOM 2818 C C . THR A 1 359 ? 1.993 -6.897 13.040 1.00 96.94 359 THR A C 1
ATOM 2820 O O . THR A 1 359 ? 1.762 -7.196 14.215 1.00 96.94 359 THR A O 1
ATOM 2823 N N . PRO A 1 360 ? 1.519 -7.627 12.011 1.00 92.62 360 PRO A N 1
ATOM 2824 C CA . PRO A 1 360 ? 0.809 -8.888 12.210 1.00 92.62 360 PRO A CA 1
ATOM 2825 C C . PRO A 1 360 ? 1.659 -9.910 12.977 1.00 92.62 360 PRO A C 1
ATOM 2827 O O . PRO A 1 360 ? 2.883 -9.934 12.850 1.00 92.62 360 PRO A O 1
ATOM 2830 N N . LYS A 1 361 ? 1.004 -10.789 13.740 1.00 88.88 361 LYS A N 1
ATOM 2831 C CA . LYS A 1 361 ? 1.640 -11.927 14.418 1.00 88.88 361 LYS A CA 1
ATOM 2832 C C . LYS A 1 361 ? 1.076 -13.231 13.875 1.00 88.88 361 LYS A C 1
ATOM 2834 O O . LYS A 1 361 ? -0.114 -13.320 13.606 1.00 88.88 361 LYS A O 1
ATOM 2839 N N . GLU A 1 362 ? 1.909 -14.265 13.859 1.00 84.88 362 GLU A N 1
ATOM 2840 C CA . GLU A 1 362 ? 1.515 -15.651 13.554 1.00 84.88 362 GLU A CA 1
ATOM 2841 C C . GLU A 1 362 ? 0.743 -16.334 14.710 1.00 84.88 362 GLU A C 1
ATOM 2843 O O . GLU A 1 362 ? 0.516 -17.542 14.700 1.00 84.88 362 GLU A O 1
ATOM 2848 N N . LEU A 1 363 ? 0.366 -15.586 15.753 1.00 92.19 363 LEU A N 1
ATOM 2849 C CA . LEU A 1 363 ? -0.412 -16.106 16.875 1.00 92.19 363 LEU A CA 1
ATOM 2850 C C . LEU A 1 363 ? -1.860 -16.334 16.430 1.00 92.19 363 LEU A C 1
ATOM 2852 O O . LEU A 1 363 ? -2.466 -15.413 15.904 1.00 92.19 363 LEU A O 1
ATOM 2856 N N . ASN A 1 364 ? -2.422 -17.515 16.701 1.00 93.88 364 ASN A N 1
ATOM 2857 C CA . ASN A 1 364 ? -3.838 -17.839 16.460 1.00 93.88 364 ASN A CA 1
ATOM 2858 C C . ASN A 1 364 ? -4.477 -18.709 17.567 1.00 93.88 364 ASN A C 1
ATOM 2860 O O . ASN A 1 364 ? -5.609 -19.172 17.434 1.00 93.88 364 ASN A O 1
ATOM 2864 N N . THR A 1 365 ? -3.754 -18.951 18.665 1.00 95.25 365 THR A N 1
ATOM 2865 C CA . THR A 1 365 ? -4.153 -19.845 19.772 1.00 95.25 365 THR A CA 1
ATOM 2866 C C . THR A 1 365 ? -4.302 -19.111 21.109 1.00 95.25 365 THR A C 1
ATOM 2868 O O . THR A 1 365 ? -4.280 -19.738 22.173 1.00 95.25 365 THR A O 1
ATOM 2871 N N . GLY A 1 366 ? -4.386 -17.780 21.076 1.00 94.56 366 GLY A N 1
ATOM 2872 C CA . GLY A 1 366 ? -4.538 -16.917 22.243 1.00 94.56 366 GLY A CA 1
ATOM 2873 C C . GLY A 1 366 ? -3.507 -17.204 23.327 1.00 94.56 366 GLY A C 1
ATOM 2874 O O . GLY A 1 366 ? -2.315 -17.373 23.060 1.00 94.56 366 GLY A O 1
ATOM 2875 N N . ALA A 1 367 ? -3.983 -17.328 24.567 1.00 95.06 367 ALA A N 1
ATOM 2876 C CA . ALA A 1 367 ? -3.139 -17.529 25.742 1.00 95.06 367 ALA A CA 1
ATOM 2877 C C . ALA A 1 367 ? -2.188 -18.738 25.641 1.00 95.06 367 ALA A C 1
ATOM 2879 O O . ALA A 1 367 ? -1.105 -18.698 26.217 1.00 95.06 367 ALA A O 1
ATOM 2880 N N . ALA A 1 368 ? -2.556 -19.798 24.910 1.00 95.62 368 ALA A N 1
ATOM 2881 C CA . ALA A 1 368 ? -1.750 -21.017 24.818 1.00 95.62 368 ALA A CA 1
ATOM 2882 C C . ALA A 1 368 ? -0.489 -20.856 23.952 1.00 95.62 368 ALA A C 1
ATOM 2884 O O . ALA A 1 368 ? 0.505 -21.535 24.198 1.00 95.62 368 ALA A O 1
ATOM 2885 N N . GLY A 1 369 ? -0.531 -19.980 22.941 1.00 93.69 369 GLY A N 1
ATOM 2886 C CA . GLY A 1 369 ? 0.607 -19.717 22.046 1.00 93.69 369 GLY A CA 1
ATOM 2887 C C . GLY A 1 369 ? 1.295 -18.381 22.303 1.00 93.69 369 GLY A C 1
ATOM 2888 O O . GLY A 1 369 ? 2.244 -18.035 21.604 1.00 93.69 369 GLY A O 1
ATOM 2889 N N . TRP A 1 370 ? 0.801 -17.603 23.266 1.00 95.94 370 TRP A N 1
ATOM 2890 C CA . TRP A 1 370 ? 1.291 -16.258 23.507 1.00 95.94 370 TRP A CA 1
ATOM 2891 C C . TRP A 1 370 ? 2.678 -16.252 24.151 1.00 95.94 370 TRP A C 1
ATOM 2893 O O . TRP A 1 370 ? 2.948 -16.966 25.117 1.00 95.94 370 TRP A O 1
ATOM 2903 N N . VAL A 1 371 ? 3.535 -15.371 23.640 1.00 94.69 371 VAL A N 1
ATOM 2904 C CA . VAL A 1 371 ? 4.873 -15.102 24.163 1.00 94.69 371 VAL A CA 1
ATOM 2905 C C . VAL A 1 371 ? 5.023 -13.593 24.352 1.00 94.69 371 VAL A C 1
ATOM 2907 O O . VAL A 1 371 ? 4.673 -12.809 23.466 1.00 94.69 371 VAL A O 1
ATOM 2910 N N . ALA A 1 372 ? 5.540 -13.204 25.517 1.00 95.38 372 ALA A N 1
ATOM 2911 C CA . ALA A 1 372 ? 5.850 -11.820 25.865 1.00 95.38 372 ALA A CA 1
ATOM 2912 C C . ALA A 1 372 ? 6.928 -11.218 24.944 1.00 95.38 372 ALA A C 1
ATOM 2914 O O . ALA A 1 372 ? 7.765 -11.938 24.397 1.00 95.38 372 ALA A O 1
ATOM 2915 N N . GLY A 1 373 ? 6.951 -9.891 24.814 1.00 96.19 373 GLY A N 1
ATOM 2916 C CA . GLY A 1 373 ? 8.006 -9.177 24.087 1.00 96.19 373 GLY A CA 1
ATOM 2917 C C . GLY A 1 373 ? 7.859 -9.173 22.564 1.00 96.19 373 GLY A C 1
ATOM 2918 O O . GLY A 1 373 ? 8.856 -9.015 21.866 1.00 96.19 373 GLY A O 1
ATOM 2919 N N . GLN A 1 374 ? 6.654 -9.384 22.030 1.00 94.69 374 GLN A N 1
ATOM 2920 C CA . GLN A 1 374 ? 6.421 -9.517 20.583 1.00 94.69 374 GLN A CA 1
ATOM 2921 C C . GLN A 1 374 ? 5.562 -8.402 19.974 1.00 94.69 374 GLN A C 1
ATOM 2923 O O . GLN A 1 374 ? 5.263 -8.446 18.780 1.00 94.69 374 GLN A O 1
ATOM 2928 N N . GLU A 1 375 ? 5.142 -7.408 20.758 1.00 96.06 375 GLU A N 1
ATOM 2929 C CA . GLU A 1 375 ? 4.292 -6.337 20.242 1.00 96.06 375 GLU A CA 1
ATOM 2930 C C . GLU A 1 375 ? 5.117 -5.275 19.507 1.00 96.06 375 GLU A C 1
ATOM 2932 O O . GLU A 1 375 ? 6.051 -4.694 20.062 1.00 96.06 375 GLU A O 1
ATOM 2937 N N . ASN A 1 376 ? 4.751 -5.004 18.253 1.00 97.62 376 ASN A N 1
ATOM 2938 C CA . ASN A 1 376 ? 5.367 -3.981 17.414 1.00 97.62 376 ASN A CA 1
ATOM 2939 C C . ASN A 1 376 ? 4.266 -3.130 16.777 1.00 97.62 376 ASN A C 1
ATOM 2941 O O . ASN A 1 376 ? 3.509 -3.610 15.934 1.00 97.62 376 ASN A O 1
ATOM 2945 N N . TYR A 1 377 ? 4.152 -1.871 17.196 1.00 98.19 377 TYR A N 1
ATOM 2946 C CA . TYR A 1 377 ? 3.128 -0.965 16.680 1.00 98.19 377 TYR A CA 1
ATOM 2947 C C . TYR A 1 377 ? 3.541 0.502 16.785 1.00 98.19 377 TYR A C 1
ATOM 2949 O O . TYR A 1 377 ? 4.477 0.870 17.501 1.00 98.19 377 TYR A O 1
ATOM 2957 N N . ILE A 1 378 ? 2.803 1.343 16.073 1.00 98.19 378 ILE A N 1
ATOM 2958 C CA . ILE A 1 378 ? 2.739 2.791 16.245 1.00 98.19 378 ILE A CA 1
ATOM 2959 C C . ILE A 1 378 ? 1.266 3.125 16.420 1.00 98.19 378 ILE A C 1
ATOM 2961 O O . ILE A 1 378 ? 0.429 2.595 15.692 1.00 98.19 378 ILE A O 1
ATOM 2965 N N . PHE A 1 379 ? 0.932 4.011 17.346 1.00 92.94 379 PHE A N 1
ATOM 2966 C CA . PHE A 1 379 ? -0.407 4.574 17.357 1.00 92.94 379 PHE A CA 1
ATOM 2967 C C . PHE A 1 379 ? -0.424 6.028 17.802 1.00 92.94 379 PHE A C 1
ATOM 2969 O O . PHE A 1 379 ? 0.492 6.516 18.475 1.00 92.94 379 PHE A O 1
ATOM 2976 N N . MET A 1 380 ? -1.510 6.696 17.428 1.00 95.88 380 MET A N 1
ATOM 2977 C CA . MET A 1 380 ? -1.862 8.025 17.891 1.00 95.88 380 MET A CA 1
ATOM 2978 C C . MET A 1 380 ? -3.310 8.029 18.357 1.00 95.88 380 MET A C 1
ATOM 2980 O O . MET A 1 380 ? -4.190 7.646 17.589 1.00 95.88 380 MET A O 1
ATOM 2984 N N . SER A 1 381 ? -3.540 8.494 19.581 1.00 97.62 381 SER A N 1
ATOM 2985 C CA . SER A 1 381 ? -4.866 8.489 20.203 1.00 97.62 381 SER A CA 1
ATOM 2986 C C . SER A 1 381 ? -5.168 9.816 20.888 1.00 97.62 381 SER A C 1
ATOM 2988 O O . SER A 1 381 ? -4.258 10.452 21.412 1.00 97.62 381 SER A O 1
ATOM 2990 N N . ALA A 1 382 ? -6.433 10.224 20.912 1.00 97.94 382 ALA A N 1
ATOM 2991 C CA . ALA A 1 382 ? -6.934 11.418 21.586 1.00 97.94 382 ALA A CA 1
ATOM 2992 C C . ALA A 1 382 ? -7.938 11.045 22.691 1.00 97.94 382 ALA A C 1
ATOM 2994 O O . ALA A 1 382 ? -8.569 9.988 22.629 1.00 97.94 382 ALA A O 1
ATOM 2995 N N . GLY A 1 383 ? -8.030 11.858 23.745 1.00 97.50 383 GLY A N 1
ATOM 2996 C CA . GLY A 1 383 ? -8.795 11.510 24.947 1.00 97.50 383 GLY A CA 1
ATOM 2997 C C . GLY A 1 383 ? -8.247 12.124 26.230 1.00 97.50 383 GLY A C 1
ATOM 2998 O O . GLY A 1 383 ? -7.771 13.260 26.248 1.00 97.50 383 GLY A O 1
ATOM 2999 N N . PHE A 1 384 ? -8.292 11.359 27.319 1.00 97.25 384 PHE A N 1
ATOM 3000 C CA . PHE A 1 384 ? -7.727 11.732 28.612 1.00 97.25 384 PHE A CA 1
ATOM 3001 C C . PHE A 1 384 ? -6.578 10.794 29.000 1.00 97.25 384 PHE A C 1
ATOM 3003 O O . PHE A 1 384 ? -6.782 9.659 29.427 1.00 97.25 384 PHE A O 1
ATOM 3010 N N . ALA A 1 385 ? -5.346 11.271 28.830 1.00 95.50 385 ALA A N 1
ATOM 3011 C CA . ALA A 1 385 ? -4.138 10.606 29.310 1.00 95.50 385 ALA A CA 1
ATOM 3012 C C . ALA A 1 385 ? -3.810 10.995 30.767 1.00 95.50 385 ALA A C 1
ATOM 3014 O O . ALA A 1 385 ? -4.507 11.810 31.370 1.00 95.50 385 ALA A O 1
ATOM 3015 N N . SER A 1 386 ? -2.730 10.444 31.332 1.00 91.69 386 SER A N 1
ATOM 3016 C CA . SER A 1 386 ? -2.316 10.782 32.700 1.00 91.69 386 SER A CA 1
ATOM 3017 C C . SER A 1 386 ? -1.687 12.173 32.796 1.00 91.69 386 SER A C 1
ATOM 3019 O O . SER A 1 386 ? -0.690 12.470 32.134 1.00 91.69 386 SER A O 1
ATOM 3021 N N . THR A 1 387 ? -2.198 12.990 33.718 1.00 87.56 387 THR A N 1
ATOM 3022 C CA . THR A 1 387 ? -1.649 14.319 34.057 1.00 87.56 387 THR A CA 1
ATOM 3023 C C . THR A 1 387 ? -0.337 14.245 34.846 1.00 87.56 387 THR A C 1
ATOM 3025 O O . THR A 1 387 ? 0.326 15.257 35.067 1.00 87.56 387 THR A O 1
ATOM 3028 N N . SER A 1 388 ? 0.063 13.044 35.272 1.00 90.19 388 SER A N 1
ATOM 3029 C CA . SER A 1 388 ? 1.317 12.797 35.989 1.00 90.19 388 SER A CA 1
ATOM 3030 C C . SER A 1 388 ? 2.467 12.358 35.075 1.00 90.19 388 SER A C 1
ATOM 3032 O O . SER A 1 388 ? 3.593 12.177 35.544 1.00 90.19 388 SER A O 1
ATOM 3034 N N . HIS A 1 389 ? 2.214 12.180 33.773 1.00 93.44 389 HIS A N 1
ATOM 3035 C CA . HIS A 1 389 ? 3.220 11.647 32.863 1.00 93.44 389 HIS A CA 1
ATOM 3036 C C . HIS A 1 389 ? 4.374 12.648 32.630 1.00 93.44 389 HIS A C 1
ATOM 3038 O O . HIS A 1 389 ? 4.114 13.832 32.400 1.00 93.44 389 HIS A O 1
ATOM 3044 N N . PRO A 1 390 ? 5.651 12.207 32.599 1.00 93.56 390 PRO A N 1
ATOM 3045 C CA . PRO A 1 390 ? 6.807 13.110 32.514 1.00 93.56 390 PRO A CA 1
ATOM 3046 C C . PRO A 1 390 ? 6.846 14.045 31.299 1.00 93.56 390 PRO A C 1
ATOM 3048 O O . PRO A 1 390 ? 7.468 15.101 31.363 1.00 93.56 390 PRO A O 1
ATOM 3051 N N . SER A 1 391 ? 6.207 13.675 30.186 1.00 92.69 391 SER A N 1
ATOM 3052 C CA . SER A 1 391 ? 6.126 14.531 28.992 1.00 92.69 391 SER A CA 1
ATOM 3053 C C . SER A 1 391 ? 5.040 15.607 29.052 1.00 92.69 391 SER A C 1
ATOM 3055 O O . SER A 1 391 ? 5.057 16.508 28.219 1.00 92.69 391 SER A O 1
ATOM 3057 N N . CYS A 1 392 ? 4.128 15.537 30.024 1.00 89.94 392 CYS A N 1
ATOM 3058 C CA . CYS A 1 392 ? 3.012 16.469 30.174 1.00 89.94 392 CYS A CA 1
ATOM 3059 C C . CYS A 1 392 ? 2.648 16.682 31.663 1.00 89.94 392 CYS A C 1
ATOM 3061 O O . CYS A 1 392 ? 1.508 16.448 32.065 1.00 89.94 392 CYS A O 1
ATOM 3063 N N . PRO A 1 393 ? 3.605 17.089 32.523 1.00 91.19 393 PRO A N 1
ATOM 3064 C CA . PRO A 1 393 ? 3.372 17.175 33.961 1.00 91.19 393 PRO A CA 1
ATOM 3065 C C . PRO A 1 393 ? 2.377 18.296 34.287 1.00 91.19 393 PRO A C 1
ATOM 3067 O O . PRO A 1 393 ? 2.662 19.476 34.082 1.00 91.19 393 PRO A O 1
ATOM 3070 N N . GLY A 1 394 ? 1.206 17.924 34.805 1.00 89.56 394 GLY A N 1
ATOM 3071 C CA . GLY A 1 394 ? 0.137 18.847 35.192 1.00 89.56 394 GLY A CA 1
ATOM 3072 C C . GLY A 1 394 ? -0.549 19.558 34.024 1.00 89.56 394 GLY A C 1
ATOM 3073 O O . GLY A 1 394 ? -1.231 20.559 34.245 1.00 89.56 394 GLY A O 1
ATOM 3074 N N . CYS A 1 395 ? -0.357 19.093 32.789 1.00 88.44 395 CYS A N 1
ATOM 3075 C CA . CYS A 1 395 ? -0.995 19.710 31.636 1.00 88.44 395 CYS A CA 1
ATOM 3076 C C . CYS A 1 395 ? -2.516 19.426 31.632 1.00 88.44 395 CYS A C 1
ATOM 3078 O O . CYS A 1 395 ? -2.944 18.362 32.089 1.00 88.44 395 CYS A O 1
ATOM 3080 N N . PRO A 1 396 ? -3.359 20.379 31.193 1.00 91.31 396 PRO A N 1
ATOM 3081 C CA . PRO A 1 396 ? -4.805 20.187 31.173 1.00 91.31 396 PRO A CA 1
ATOM 3082 C C . PRO A 1 396 ? -5.221 19.249 30.033 1.00 91.31 396 PRO A C 1
ATOM 3084 O O . PRO A 1 396 ? -4.674 19.328 28.934 1.00 91.31 396 PRO A O 1
ATOM 3087 N N . GLY A 1 397 ? -6.229 18.409 30.277 1.00 90.62 397 GLY A N 1
ATOM 3088 C CA . GLY A 1 397 ? -6.909 17.683 29.205 1.00 90.62 397 GLY A CA 1
ATOM 3089 C C . GLY A 1 397 ? -7.792 18.615 28.357 1.00 90.62 397 GLY A C 1
ATOM 3090 O O . GLY A 1 397 ? -8.138 19.706 28.822 1.00 90.62 397 GLY A O 1
ATOM 3091 N N . PRO A 1 398 ? -8.209 18.196 27.149 1.00 96.38 398 PRO A N 1
ATOM 3092 C CA . PRO A 1 398 ? -7.936 16.905 26.510 1.00 96.38 398 PRO A CA 1
ATOM 3093 C C . PRO A 1 398 ? -6.482 16.711 26.059 1.00 96.38 398 PRO A C 1
ATOM 3095 O O . PRO A 1 398 ? -5.701 17.655 25.977 1.00 96.38 398 PRO A O 1
ATOM 3098 N N . HIS A 1 399 ? -6.119 15.464 25.767 1.00 96.88 399 HIS A N 1
ATOM 3099 C CA . HIS A 1 399 ? -4.763 15.049 25.426 1.00 96.88 399 HIS A CA 1
ATOM 3100 C C . HIS A 1 399 ? -4.710 14.270 24.111 1.00 96.88 399 HIS A C 1
ATOM 3102 O O . HIS A 1 399 ? -5.672 13.603 23.733 1.00 96.88 399 HIS A O 1
ATOM 3108 N N . ILE A 1 400 ? -3.537 14.287 23.477 1.00 96.56 400 ILE A N 1
ATOM 3109 C CA . ILE A 1 400 ? -3.103 13.275 22.511 1.00 96.56 400 ILE A CA 1
ATOM 3110 C C . ILE A 1 400 ? -1.971 12.436 23.113 1.00 96.56 400 ILE A C 1
ATOM 3112 O O . ILE A 1 400 ? -1.065 12.976 23.751 1.00 96.56 400 ILE A O 1
ATOM 3116 N N . GLU A 1 401 ? -2.008 11.127 22.888 1.00 97.12 401 GLU A N 1
ATOM 3117 C CA . GLU A 1 401 ? -0.923 10.183 23.147 1.00 97.12 401 GLU A CA 1
ATOM 3118 C C . GLU A 1 401 ? -0.311 9.747 21.816 1.00 97.12 401 GLU A C 1
ATOM 3120 O O . GLU A 1 401 ? -1.004 9.271 20.916 1.00 97.12 401 GLU A O 1
ATOM 3125 N N . ILE A 1 402 ? 1.005 9.898 21.704 1.00 96.19 402 ILE A N 1
ATOM 3126 C CA . ILE A 1 402 ? 1.796 9.472 20.552 1.00 96.19 402 ILE A CA 1
ATOM 3127 C C . ILE A 1 402 ? 2.712 8.357 21.037 1.00 96.19 402 ILE A C 1
ATOM 3129 O O . ILE A 1 402 ? 3.528 8.594 21.933 1.00 96.19 402 ILE A O 1
ATOM 3133 N N . LYS A 1 403 ? 2.582 7.151 20.478 1.00 96.38 403 LYS A N 1
ATOM 3134 C CA . LYS A 1 403 ? 3.297 5.975 20.979 1.00 96.38 403 LYS A CA 1
ATOM 3135 C C . LYS A 1 403 ? 3.908 5.138 19.867 1.00 96.38 403 LYS A C 1
ATOM 3137 O O . LYS A 1 403 ? 3.258 4.818 18.877 1.00 96.38 403 LYS A O 1
ATOM 3142 N N . THR A 1 404 ? 5.146 4.711 20.089 1.00 97.81 404 THR A N 1
ATOM 3143 C CA . THR A 1 404 ? 5.820 3.666 19.311 1.00 97.81 404 THR A CA 1
ATOM 3144 C C . THR A 1 404 ? 6.199 2.527 20.250 1.00 97.81 404 THR A C 1
ATOM 3146 O O . THR A 1 404 ? 6.544 2.758 21.409 1.00 97.81 404 THR A O 1
ATOM 3149 N N . THR A 1 405 ? 6.067 1.286 19.797 1.00 98.25 405 THR A N 1
ATOM 3150 C CA . THR A 1 405 ? 6.414 0.088 20.569 1.00 98.25 405 THR A CA 1
ATOM 3151 C C . THR A 1 405 ? 7.211 -0.868 19.699 1.00 98.25 405 THR A C 1
ATOM 3153 O O . THR A 1 405 ? 6.809 -1.152 18.566 1.00 98.25 405 THR A O 1
ATOM 3156 N N . ILE A 1 406 ? 8.342 -1.326 20.239 1.00 97.69 406 ILE A N 1
ATOM 3157 C CA . ILE A 1 406 ? 9.220 -2.325 19.626 1.00 97.69 406 ILE A CA 1
ATOM 3158 C C . ILE A 1 406 ? 9.416 -3.452 20.633 1.00 97.69 406 ILE A C 1
ATOM 3160 O O . ILE A 1 406 ? 9.885 -3.192 21.742 1.00 97.69 406 ILE A O 1
ATOM 3164 N N . ASN A 1 407 ? 9.068 -4.683 20.264 1.00 96.62 407 ASN A N 1
ATOM 3165 C CA . ASN A 1 407 ? 9.174 -5.871 21.120 1.00 96.62 407 ASN A CA 1
ATOM 3166 C C . ASN A 1 407 ? 8.582 -5.650 22.526 1.00 96.62 407 ASN A C 1
ATOM 3168 O O . ASN A 1 407 ? 9.233 -5.893 23.543 1.00 96.62 407 ASN A O 1
ATOM 3172 N N . SER A 1 408 ? 7.359 -5.114 22.577 1.00 97.38 408 SER A N 1
ATOM 3173 C CA . SER A 1 408 ? 6.639 -4.747 23.806 1.00 97.38 408 SER A CA 1
ATOM 3174 C C . SER A 1 408 ? 7.332 -3.686 24.680 1.00 97.38 408 SER A C 1
ATOM 3176 O O . SER A 1 408 ? 6.981 -3.510 25.844 1.00 97.38 408 SER A O 1
ATOM 3178 N N . ASN A 1 409 ? 8.297 -2.930 24.150 1.00 97.69 409 ASN A N 1
ATOM 3179 C CA . ASN A 1 409 ? 8.862 -1.761 24.823 1.00 97.69 409 ASN A CA 1
ATOM 3180 C C . ASN A 1 409 ? 8.246 -0.477 24.256 1.00 97.69 409 ASN A C 1
ATOM 3182 O O . ASN A 1 409 ? 8.551 -0.070 23.133 1.00 97.69 409 ASN A O 1
ATOM 3186 N N . SER A 1 410 ? 7.351 0.138 25.030 1.00 95.94 410 SER A N 1
ATOM 3187 C CA . SER A 1 410 ? 6.599 1.325 24.630 1.00 95.94 410 SER A CA 1
ATOM 3188 C C . SER A 1 410 ? 7.312 2.629 24.994 1.00 95.94 410 SER A C 1
ATOM 3190 O O . SER A 1 410 ? 7.587 2.892 26.163 1.00 95.94 410 SER A O 1
ATOM 3192 N N . GLN A 1 411 ? 7.496 3.503 24.005 1.00 95.88 411 GLN A N 1
ATOM 3193 C CA . GLN A 1 411 ? 7.891 4.899 24.196 1.00 95.88 411 GLN A CA 1
ATOM 3194 C C . GLN A 1 411 ? 6.718 5.803 23.827 1.00 95.88 411 GLN A C 1
ATOM 3196 O O . GLN A 1 411 ? 6.263 5.783 22.681 1.00 95.88 411 GLN A O 1
ATOM 3201 N N . LEU A 1 412 ? 6.225 6.584 24.792 1.00 94.31 412 LEU A N 1
ATOM 3202 C CA . LEU A 1 412 ? 5.044 7.422 24.606 1.00 94.31 412 LEU A CA 1
ATOM 3203 C C . LEU A 1 412 ? 5.274 8.873 25.018 1.00 94.31 412 LEU A C 1
ATOM 3205 O O . LEU A 1 412 ? 6.053 9.188 25.920 1.00 94.31 412 LEU A O 1
ATOM 3209 N N . HIS A 1 413 ? 4.562 9.764 24.345 1.00 94.56 413 HIS A N 1
ATOM 3210 C CA . HIS A 1 413 ? 4.588 11.193 24.587 1.00 94.56 413 HIS A CA 1
ATOM 3211 C C . HIS A 1 413 ? 3.157 11.734 24.621 1.00 94.56 413 HIS A C 1
ATOM 3213 O O . HIS A 1 413 ? 2.358 11.405 23.749 1.00 94.56 413 HIS A O 1
ATOM 3219 N N . ILE A 1 414 ? 2.846 12.557 25.623 1.00 95.81 414 ILE A N 1
ATOM 3220 C CA . ILE A 1 414 ? 1.518 13.135 25.837 1.00 95.81 414 ILE A CA 1
ATOM 3221 C C . ILE A 1 414 ? 1.606 14.640 25.622 1.00 95.81 414 ILE A C 1
ATOM 3223 O O . ILE A 1 414 ? 2.592 15.264 26.015 1.00 95.81 414 ILE A O 1
ATOM 3227 N N . ARG A 1 415 ? 0.583 15.221 24.993 1.00 93.94 415 ARG A N 1
ATOM 3228 C CA . ARG A 1 415 ? 0.437 16.674 24.836 1.00 93.94 415 ARG A CA 1
ATOM 3229 C C . ARG A 1 415 ? -1.013 17.079 25.030 1.00 93.94 415 ARG A C 1
ATOM 3231 O O . ARG A 1 415 ? -1.903 16.352 24.595 1.00 93.94 415 ARG A O 1
ATOM 3238 N N . SER A 1 416 ? -1.241 18.246 25.621 1.00 94.94 416 SER A N 1
ATOM 3239 C CA . SER A 1 416 ? -2.569 18.857 25.658 1.00 94.94 416 SER A CA 1
ATOM 3240 C C . SER A 1 416 ? -3.014 19.306 24.270 1.00 94.94 416 SER A C 1
ATOM 3242 O O . SER A 1 416 ? -2.218 19.816 23.479 1.00 94.94 416 SER A O 1
ATOM 3244 N N . VAL A 1 417 ? -4.309 19.174 24.020 1.00 94.19 417 VAL A N 1
ATOM 3245 C CA . VAL A 1 417 ? -5.032 19.759 22.890 1.00 94.19 417 VAL A CA 1
ATOM 3246 C C . VAL A 1 417 ? -6.238 20.533 23.419 1.00 94.19 417 VAL A C 1
ATOM 3248 O O . VAL A 1 417 ? -6.597 20.429 24.587 1.00 94.19 417 VAL A O 1
ATOM 3251 N N . ASN A 1 418 ? -6.849 21.362 22.581 1.00 90.81 418 ASN A N 1
ATOM 3252 C CA . ASN A 1 418 ? -7.925 22.276 22.970 1.00 90.81 418 ASN A CA 1
ATOM 3253 C C . ASN A 1 418 ? -9.310 21.859 22.444 1.00 90.81 418 ASN A C 1
ATOM 3255 O O . ASN A 1 418 ? -10.219 22.684 22.425 1.00 90.81 418 ASN A O 1
ATOM 3259 N N . SER A 1 419 ? -9.464 20.607 22.003 1.00 92.94 419 SER A N 1
ATOM 3260 C CA . SER A 1 419 ? -10.685 20.089 21.381 1.00 92.94 419 SER A CA 1
ATOM 3261 C C . SER A 1 419 ? -10.944 18.630 21.780 1.00 92.94 419 SER A C 1
ATOM 3263 O O . SER A 1 419 ? -9.994 17.861 21.933 1.00 92.94 419 SER A O 1
ATOM 3265 N N . GLN A 1 420 ? -12.222 18.263 21.945 1.00 93.00 420 GLN A N 1
ATOM 3266 C CA . GLN A 1 420 ? -12.693 16.868 22.078 1.00 93.00 420 GLN A CA 1
ATOM 3267 C C . GLN A 1 420 ? -12.966 16.191 20.723 1.00 93.00 420 GLN A C 1
ATOM 3269 O O . GLN A 1 420 ? -13.371 15.033 20.675 1.00 93.00 420 GLN A O 1
ATOM 3274 N N . GLU A 1 421 ? -12.716 16.927 19.643 1.00 95.06 421 GLU A N 1
ATOM 3275 C CA . GLU A 1 421 ? -12.696 16.472 18.259 1.00 95.06 421 GLU A CA 1
ATOM 3276 C C . GLU A 1 421 ? -11.277 16.668 17.721 1.00 95.06 421 GLU A C 1
ATOM 3278 O O . GLU A 1 421 ? -10.741 17.786 17.743 1.00 95.06 421 GLU A O 1
ATOM 3283 N N . VAL A 1 422 ? -10.646 15.586 17.272 1.00 96.69 422 VAL A N 1
ATOM 3284 C CA . VAL A 1 422 ? -9.278 15.623 16.753 1.00 96.69 422 VAL A CA 1
ATOM 3285 C C . VAL A 1 422 ? -9.205 14.837 15.457 1.00 96.69 422 VAL A C 1
ATOM 3287 O O . VAL A 1 422 ? -9.532 13.653 15.405 1.00 96.69 422 VAL A O 1
ATOM 3290 N N . LEU A 1 423 ? -8.679 15.481 14.421 1.00 96.00 423 LEU A N 1
ATOM 3291 C CA . LEU A 1 423 ? -8.358 14.813 13.176 1.00 96.00 423 LEU A CA 1
ATOM 3292 C C . LEU A 1 423 ? -6.965 14.194 13.290 1.00 96.00 423 LEU A C 1
ATOM 3294 O O . LEU A 1 423 ? -5.982 14.908 13.496 1.00 96.00 423 LEU A O 1
ATOM 3298 N N . LEU A 1 424 ? -6.871 12.876 13.154 1.00 97.19 424 LEU A N 1
ATOM 3299 C CA . LEU A 1 424 ? -5.626 12.116 13.240 1.00 97.19 424 LEU A CA 1
ATOM 3300 C C . LEU A 1 424 ? -5.218 11.642 11.847 1.00 97.19 424 LEU A C 1
ATOM 3302 O O . LEU A 1 424 ? -6.062 11.166 11.090 1.00 97.19 424 LEU A O 1
ATOM 3306 N N . LYS A 1 425 ? -3.927 11.734 11.515 1.00 95.44 425 LYS A N 1
ATOM 3307 C CA . LYS A 1 425 ? -3.368 11.192 10.270 1.00 95.44 425 LYS A CA 1
ATOM 3308 C C . LYS A 1 425 ? -2.036 10.494 10.531 1.00 95.44 425 LYS A C 1
ATOM 3310 O O . LYS A 1 425 ? -1.161 11.038 11.201 1.00 95.44 425 LYS A O 1
ATOM 3315 N N . VAL A 1 426 ? -1.850 9.307 9.963 1.00 97.00 426 VAL A N 1
ATOM 3316 C CA . VAL A 1 426 ? -0.565 8.593 9.968 1.00 97.00 426 VAL A CA 1
ATOM 3317 C C . VAL A 1 426 ? -0.188 8.253 8.535 1.00 97.00 426 VAL A C 1
ATOM 3319 O O . VAL A 1 426 ? -1.027 7.764 7.790 1.00 97.00 426 VAL A O 1
ATOM 3322 N N . ALA A 1 427 ? 1.058 8.505 8.140 1.00 92.12 427 ALA A N 1
ATOM 3323 C CA . ALA A 1 427 ? 1.567 8.197 6.808 1.00 92.12 427 ALA A CA 1
ATOM 3324 C C . ALA A 1 427 ? 2.772 7.258 6.872 1.00 92.12 427 ALA A C 1
ATOM 3326 O O . ALA A 1 427 ? 3.682 7.486 7.667 1.00 92.12 427 ALA A O 1
ATOM 3327 N N . ARG A 1 428 ? 2.794 6.240 6.010 1.00 90.25 428 ARG A N 1
ATOM 3328 C CA . ARG A 1 428 ? 3.908 5.314 5.809 1.00 90.25 428 ARG A CA 1
ATOM 3329 C C . ARG A 1 428 ? 4.632 5.597 4.495 1.00 90.25 428 ARG A C 1
ATOM 3331 O O . ARG A 1 428 ? 4.004 5.680 3.442 1.00 90.25 428 ARG A O 1
ATOM 3338 N N . ILE A 1 429 ? 5.958 5.682 4.572 1.00 77.44 429 ILE A N 1
ATOM 3339 C CA . ILE A 1 429 ? 6.883 5.868 3.451 1.00 77.44 429 ILE A CA 1
ATOM 3340 C C . ILE A 1 429 ? 8.024 4.857 3.590 1.00 77.44 429 ILE A C 1
ATOM 3342 O O . ILE A 1 429 ? 9.009 5.112 4.276 1.00 77.44 429 ILE A O 1
ATOM 3346 N N . GLY A 1 430 ? 7.892 3.684 2.977 1.00 72.50 430 GLY A N 1
ATOM 3347 C CA . GLY A 1 430 ? 8.812 2.566 3.148 1.00 72.50 430 GLY A CA 1
ATOM 3348 C C . GLY A 1 430 ? 8.864 2.137 4.615 1.00 72.50 430 GLY A C 1
ATOM 3349 O O . GLY A 1 430 ? 7.859 1.689 5.174 1.00 72.50 430 GLY A O 1
ATOM 3350 N N . SER A 1 431 ? 10.030 2.308 5.239 1.00 81.25 431 SER A N 1
ATOM 3351 C CA . SER A 1 431 ? 10.269 2.081 6.670 1.00 81.25 431 SER A CA 1
ATOM 3352 C C . SER A 1 431 ? 10.001 3.312 7.548 1.00 81.25 431 SER A C 1
ATOM 3354 O O . SER A 1 431 ? 10.182 3.240 8.762 1.00 81.25 431 SER A O 1
ATOM 3356 N N . TYR A 1 432 ? 9.597 4.451 6.984 1.00 88.31 432 TYR A N 1
ATOM 3357 C CA . TYR A 1 432 ? 9.345 5.685 7.728 1.00 88.31 432 TYR A CA 1
ATOM 3358 C C . TYR A 1 432 ? 7.861 5.892 8.015 1.00 88.31 432 TYR A C 1
ATOM 3360 O O . TYR A 1 432 ? 7.008 5.614 7.175 1.00 88.31 432 TYR A O 1
ATOM 3368 N N . PHE A 1 433 ? 7.557 6.441 9.189 1.00 96.25 433 PHE A N 1
ATOM 3369 C CA . PHE A 1 433 ? 6.196 6.722 9.634 1.00 96.25 433 PHE A CA 1
ATOM 3370 C C . PHE A 1 433 ? 6.089 8.148 10.160 1.00 96.25 433 PHE A C 1
ATOM 3372 O O . PHE A 1 433 ? 6.850 8.547 11.044 1.00 96.25 433 PHE A O 1
ATOM 3379 N N . ILE A 1 434 ? 5.135 8.909 9.632 1.00 96.12 434 ILE A N 1
ATOM 3380 C CA . ILE A 1 434 ? 4.846 10.282 10.042 1.00 96.12 434 ILE A CA 1
ATOM 3381 C C . ILE A 1 434 ? 3.499 10.301 10.750 1.00 96.12 434 ILE A C 1
ATOM 3383 O O . ILE A 1 434 ? 2.490 9.892 10.182 1.00 96.12 434 ILE A O 1
ATOM 3387 N N . VAL A 1 435 ? 3.483 10.807 11.977 1.00 97.06 435 VAL A N 1
ATOM 3388 C CA . VAL A 1 435 ? 2.283 10.911 12.808 1.00 97.06 435 VAL A CA 1
ATOM 3389 C C . VAL A 1 435 ? 1.872 12.376 12.899 1.00 97.06 435 VAL A C 1
ATOM 3391 O O . VAL A 1 435 ? 2.701 13.226 13.232 1.00 97.06 435 VAL A O 1
ATOM 3394 N N . MET A 1 436 ? 0.615 12.685 12.585 1.00 95.12 436 MET A N 1
ATOM 3395 C CA . MET A 1 436 ? 0.096 14.043 12.420 1.00 95.12 436 MET A CA 1
ATOM 3396 C C . MET A 1 436 ? -1.293 14.203 13.043 1.00 95.12 436 MET A C 1
ATOM 3398 O O . MET A 1 436 ? -2.069 13.252 13.108 1.00 95.12 436 MET A O 1
ATOM 3402 N N . PHE A 1 437 ? -1.633 15.428 13.443 1.00 95.31 437 PHE A N 1
ATOM 3403 C CA . PHE A 1 437 ? -2.976 15.766 13.918 1.00 95.31 437 PHE A CA 1
ATOM 3404 C C . PHE A 1 437 ? -3.385 17.195 13.574 1.00 95.31 437 PHE A C 1
ATOM 3406 O O . PHE A 1 437 ? -2.532 18.041 13.318 1.00 95.31 437 PHE A O 1
ATOM 3413 N N . SER A 1 438 ? -4.685 17.467 13.628 1.00 94.00 438 SER A N 1
ATOM 3414 C CA . SER A 1 438 ? -5.276 18.802 13.545 1.00 94.00 438 SER A CA 1
ATOM 3415 C C . SER A 1 438 ? -6.441 18.912 14.534 1.00 94.00 438 SER A C 1
ATOM 3417 O O . SER A 1 438 ? -7.199 17.963 14.722 1.00 94.00 438 SER A O 1
ATOM 3419 N N . THR A 1 439 ? -6.588 20.079 15.166 1.00 92.44 439 THR A N 1
ATOM 3420 C CA . THR A 1 439 ? -7.737 20.429 16.025 1.00 92.44 439 THR A CA 1
ATOM 3421 C C . THR A 1 439 ? -8.643 21.488 15.385 1.00 92.44 439 THR A C 1
ATOM 3423 O O . THR A 1 439 ? -9.481 22.080 16.058 1.00 92.44 439 THR A O 1
ATOM 3426 N N . ASN A 1 440 ? -8.466 21.755 14.086 1.00 83.50 440 ASN A N 1
ATOM 3427 C CA . ASN A 1 440 ? -9.184 22.784 13.329 1.00 83.50 440 ASN A CA 1
ATOM 3428 C C . ASN A 1 440 ? -9.773 22.247 12.014 1.00 83.50 440 ASN A C 1
ATOM 3430 O O . ASN A 1 440 ? -9.681 22.891 10.969 1.00 83.50 440 ASN A O 1
ATOM 3434 N N . GLY A 1 441 ? -10.352 21.042 12.054 1.00 73.19 441 GLY A N 1
ATOM 3435 C CA . GLY A 1 441 ? -11.031 20.445 10.898 1.00 73.19 441 GLY A CA 1
ATOM 3436 C C . GLY A 1 441 ? -10.106 20.136 9.715 1.00 73.19 441 GLY A C 1
ATOM 3437 O O . GLY A 1 441 ? -10.546 20.160 8.570 1.00 73.19 441 GLY A O 1
ATOM 3438 N N . GLY A 1 442 ? -8.815 19.892 9.969 1.00 72.00 442 GLY A N 1
ATOM 3439 C CA . GLY A 1 442 ? -7.840 19.511 8.944 1.00 72.00 442 GLY A CA 1
ATOM 3440 C C . GLY A 1 442 ? -7.213 20.659 8.157 1.00 72.00 442 GLY A C 1
ATOM 3441 O O . GLY A 1 442 ? -6.490 20.387 7.203 1.00 72.00 442 GLY A O 1
ATOM 3442 N N . GLN A 1 443 ? -7.447 21.920 8.544 1.00 69.75 443 GLN A N 1
ATOM 3443 C CA . GLN A 1 443 ? -6.834 23.071 7.868 1.00 69.75 443 GLN A CA 1
ATOM 3444 C C . GLN A 1 443 ? -5.326 23.176 8.142 1.00 69.75 443 GLN A C 1
ATOM 3446 O O . GLN A 1 443 ? -4.572 23.477 7.222 1.00 69.75 443 GLN A O 1
ATOM 3451 N N . ASP A 1 444 ? -4.880 22.856 9.365 1.00 81.81 444 ASP A N 1
ATOM 3452 C CA . ASP A 1 444 ? -3.467 22.920 9.756 1.00 81.81 444 ASP A CA 1
ATOM 3453 C C . ASP A 1 444 ? -3.018 21.637 10.471 1.00 81.81 444 ASP A C 1
ATOM 3455 O O . ASP A 1 444 ? -3.160 21.483 11.688 1.00 81.81 444 ASP A O 1
ATOM 3459 N N . PHE A 1 445 ? -2.446 20.695 9.718 1.00 90.44 445 PHE A N 1
ATOM 3460 C CA . PHE A 1 445 ? -1.832 19.511 10.315 1.00 90.44 445 PHE A CA 1
ATOM 3461 C C . PHE A 1 445 ? -0.501 19.848 10.999 1.00 90.44 445 PHE A C 1
ATOM 3463 O O . PHE A 1 445 ? 0.396 20.463 10.423 1.00 90.44 445 PHE A O 1
ATOM 3470 N N . THR A 1 446 ? -0.340 19.358 12.225 1.00 92.88 446 THR A N 1
ATOM 3471 C CA . THR A 1 446 ? 0.906 19.384 12.992 1.00 92.88 446 THR A CA 1
ATOM 3472 C C . THR A 1 446 ? 1.550 18.002 12.976 1.00 92.88 446 THR A C 1
ATOM 3474 O O . THR A 1 446 ? 0.906 17.016 13.329 1.00 92.88 446 THR A O 1
ATOM 3477 N N . ILE A 1 447 ? 2.839 17.919 12.625 1.00 94.62 447 ILE A N 1
ATOM 3478 C CA . ILE A 1 447 ? 3.623 16.681 12.762 1.00 94.62 447 ILE A CA 1
ATOM 3479 C C . ILE A 1 447 ? 3.951 16.465 14.242 1.00 94.62 447 ILE A C 1
ATOM 3481 O O . ILE A 1 447 ? 4.669 17.252 14.862 1.00 94.62 447 ILE A O 1
ATOM 3485 N N . ALA A 1 448 ? 3.421 15.385 14.805 1.00 94.62 448 ALA A N 1
ATOM 3486 C CA . ALA A 1 448 ? 3.592 15.003 16.197 1.00 94.62 448 ALA A CA 1
ATOM 3487 C C . ALA A 1 448 ? 4.877 14.195 16.426 1.00 94.62 448 ALA A C 1
ATOM 3489 O O . ALA A 1 448 ? 5.595 14.442 17.398 1.00 94.62 448 ALA A O 1
ATOM 3490 N N . ALA A 1 449 ? 5.167 13.253 15.524 1.00 95.88 449 ALA A N 1
ATOM 3491 C CA . ALA A 1 449 ? 6.358 12.414 15.565 1.00 95.88 449 ALA A CA 1
ATOM 3492 C C . ALA A 1 449 ? 6.734 11.890 14.175 1.00 95.88 449 ALA A C 1
ATOM 3494 O O . ALA A 1 449 ? 5.913 11.845 13.255 1.00 95.88 449 ALA A O 1
ATOM 3495 N N . ARG A 1 450 ? 7.993 11.466 14.058 1.00 96.25 450 ARG A N 1
ATOM 3496 C CA . ARG A 1 450 ? 8.539 10.768 12.899 1.00 96.25 450 ARG A CA 1
ATOM 3497 C C . ARG A 1 450 ? 9.323 9.565 13.393 1.00 96.25 450 ARG A C 1
ATOM 3499 O O . ARG A 1 450 ? 10.122 9.702 14.317 1.00 96.25 450 ARG A O 1
ATOM 3506 N N . TYR A 1 451 ? 9.101 8.410 12.789 1.00 96.69 451 TYR A N 1
ATOM 3507 C CA . TYR A 1 451 ? 9.763 7.173 13.178 1.00 96.69 451 TYR A CA 1
ATOM 3508 C C . TYR A 1 451 ? 10.416 6.515 11.972 1.00 96.69 451 TYR A C 1
ATOM 3510 O O . TYR A 1 451 ? 9.831 6.485 10.893 1.00 96.69 451 TYR A O 1
ATOM 3518 N N . HIS A 1 452 ? 11.599 5.944 12.180 1.00 93.62 452 HIS A N 1
ATOM 3519 C CA . HIS A 1 452 ? 12.192 4.959 11.284 1.00 93.62 452 HIS A CA 1
ATOM 3520 C C . HIS A 1 452 ? 12.010 3.571 11.912 1.00 93.62 452 HIS A C 1
ATOM 3522 O O . HIS A 1 452 ? 12.487 3.316 13.018 1.00 93.62 452 HIS A O 1
ATOM 3528 N N . ARG A 1 453 ? 11.257 2.703 11.238 1.00 92.69 453 ARG A N 1
ATOM 3529 C CA . ARG A 1 453 ? 10.798 1.389 11.711 1.00 92.69 453 ARG A CA 1
ATOM 3530 C C . ARG A 1 453 ? 11.040 0.316 10.642 1.00 92.69 453 ARG A C 1
ATOM 3532 O O . ARG A 1 453 ? 10.091 -0.181 10.037 1.00 92.69 453 ARG A O 1
ATOM 3539 N N . PRO A 1 454 ? 12.310 -0.042 10.378 1.00 81.88 454 PRO A N 1
ATOM 3540 C CA . PRO A 1 454 ? 12.653 -1.093 9.418 1.00 81.88 454 PRO A CA 1
ATOM 3541 C C . PRO A 1 454 ? 12.216 -2.496 9.875 1.00 81.88 454 PRO A C 1
ATOM 3543 O O . PRO A 1 454 ? 12.253 -3.432 9.086 1.00 81.88 454 PRO A O 1
ATOM 3546 N N . ASP A 1 455 ? 11.808 -2.649 11.137 1.00 88.00 455 ASP A N 1
ATOM 3547 C CA . ASP A 1 455 ? 11.250 -3.880 11.700 1.00 88.00 455 ASP A CA 1
ATOM 3548 C C . ASP A 1 455 ? 9.804 -4.161 11.253 1.00 88.00 455 ASP A C 1
ATOM 3550 O O . ASP A 1 455 ? 9.339 -5.295 11.354 1.00 88.00 455 ASP A O 1
ATOM 3554 N N . MET A 1 456 ? 9.079 -3.143 10.776 1.00 88.50 456 MET A N 1
ATOM 3555 C CA . MET A 1 456 ? 7.682 -3.280 10.366 1.00 88.50 456 MET A CA 1
ATOM 3556 C C . MET A 1 456 ? 7.589 -3.791 8.909 1.00 88.50 456 MET A C 1
ATOM 3558 O O . MET A 1 456 ? 8.144 -3.153 8.010 1.00 88.50 456 MET A O 1
ATOM 3562 N N . PRO A 1 457 ? 6.892 -4.917 8.643 1.00 78.62 457 PRO A N 1
ATOM 3563 C CA . PRO A 1 457 ? 6.849 -5.557 7.323 1.00 78.62 457 PRO A CA 1
ATOM 3564 C C . PRO A 1 457 ? 5.995 -4.777 6.316 1.00 78.62 457 PRO A C 1
ATOM 3566 O O . PRO A 1 457 ? 5.310 -3.819 6.669 1.00 78.62 457 PRO A O 1
ATOM 3569 N N . ASP A 1 458 ? 6.010 -5.179 5.040 1.00 76.62 458 ASP A N 1
ATOM 3570 C CA . ASP A 1 458 ? 5.233 -4.517 3.977 1.00 76.62 458 ASP A CA 1
ATOM 3571 C C . ASP A 1 458 ? 3.719 -4.489 4.253 1.00 76.62 458 ASP A C 1
ATOM 3573 O O . ASP A 1 458 ? 3.067 -3.485 3.986 1.00 76.62 458 ASP A O 1
ATOM 3577 N N . THR A 1 459 ? 3.164 -5.532 4.868 1.00 81.50 459 THR A N 1
ATOM 3578 C CA . THR A 1 459 ? 1.742 -5.591 5.244 1.00 81.50 459 THR A CA 1
ATOM 3579 C C . THR A 1 459 ? 1.545 -5.264 6.719 1.00 81.50 459 THR A C 1
ATOM 3581 O O . THR A 1 459 ? 2.151 -5.909 7.574 1.00 81.50 459 THR A O 1
ATOM 3584 N N . LEU A 1 460 ? 0.665 -4.314 7.034 1.00 94.38 460 LEU A N 1
ATOM 3585 C CA . LEU A 1 460 ? 0.344 -3.911 8.406 1.00 94.38 460 LEU A CA 1
ATOM 3586 C C . LEU A 1 460 ? -1.137 -4.094 8.725 1.00 94.38 460 LEU A C 1
ATOM 3588 O O . LEU A 1 460 ? -1.991 -3.944 7.858 1.00 94.38 460 LEU A O 1
ATOM 3592 N N . GLN A 1 461 ? -1.439 -4.354 9.996 1.00 97.81 461 GLN A N 1
ATOM 3593 C CA . GLN A 1 461 ? -2.785 -4.233 10.550 1.00 97.81 461 GLN A CA 1
ATOM 3594 C C . GLN A 1 461 ? -3.035 -2.752 10.848 1.00 97.81 461 GLN A C 1
ATOM 3596 O O . GLN A 1 461 ? -2.410 -2.200 11.758 1.00 97.81 461 GLN A O 1
ATOM 3601 N N . VAL A 1 462 ? -3.901 -2.094 10.075 1.00 98.38 462 VAL A N 1
ATOM 3602 C CA . VAL A 1 462 ? -4.178 -0.657 10.219 1.00 98.38 462 VAL A CA 1
ATOM 3603 C C . VAL A 1 462 ? -5.641 -0.441 10.563 1.00 98.38 462 VAL A C 1
ATOM 3605 O O . VAL A 1 462 ? -6.526 -0.940 9.868 1.00 98.38 462 VAL A O 1
ATOM 3608 N N . GLY A 1 463 ? -5.909 0.297 11.636 1.00 98.12 463 GLY A N 1
ATOM 3609 C CA . GLY A 1 463 ? -7.284 0.526 12.054 1.00 98.12 463 GLY A CA 1
ATOM 3610 C C . GLY A 1 463 ? -7.434 1.333 13.331 1.00 98.12 463 GLY A C 1
ATOM 3611 O O . GLY A 1 463 ? -6.574 2.152 13.662 1.00 98.12 463 GLY A O 1
ATOM 3612 N N . LEU A 1 464 ? -8.550 1.105 14.022 1.00 98.62 464 LEU A N 1
ATOM 3613 C CA . LEU A 1 464 ? -9.021 1.923 15.133 1.00 98.62 464 LEU A CA 1
ATOM 3614 C C . LEU A 1 464 ? -8.871 1.195 16.473 1.00 98.62 464 LEU A C 1
ATOM 3616 O O . LEU A 1 464 ? -9.055 -0.021 16.584 1.00 98.62 464 LEU A O 1
ATOM 3620 N N . VAL A 1 465 ? -8.500 1.957 17.499 1.00 98.25 465 VAL A N 1
ATOM 3621 C CA . VAL A 1 465 ? -8.180 1.461 18.841 1.00 98.25 465 VAL A CA 1
ATOM 3622 C C . VAL A 1 465 ? -8.867 2.308 19.908 1.00 98.25 465 VAL A C 1
ATOM 3624 O O . VAL A 1 465 ? -8.963 3.526 19.768 1.00 98.25 465 VAL A O 1
ATOM 3627 N N . THR A 1 466 ? -9.294 1.668 20.999 1.00 98.50 466 THR A N 1
ATOM 3628 C CA . THR A 1 466 ? -9.796 2.323 22.216 1.00 98.50 466 THR A CA 1
ATOM 3629 C C . THR A 1 466 ? -9.271 1.632 23.470 1.00 98.50 466 THR A C 1
ATOM 3631 O O . THR A 1 466 ? -8.990 0.435 23.463 1.00 98.50 466 THR A O 1
ATOM 3634 N N . TYR A 1 467 ? -9.088 2.378 24.555 1.00 98.19 467 TYR A N 1
ATOM 3635 C CA . TYR A 1 467 ? -8.696 1.826 25.854 1.00 98.19 467 TYR A CA 1
ATOM 3636 C C . TYR A 1 467 ? -9.010 2.799 26.994 1.00 98.19 467 TYR A C 1
ATOM 3638 O O . TYR A 1 467 ? -9.212 3.987 26.750 1.00 98.19 467 TYR A O 1
ATOM 3646 N N . SER A 1 468 ? -9.111 2.284 28.223 1.00 98.19 468 SER A N 1
ATOM 3647 C CA . SER A 1 468 ? -9.455 3.062 29.419 1.00 98.19 468 SER A CA 1
ATOM 3648 C C . SER A 1 468 ? -9.071 2.326 30.708 1.00 98.19 468 SER A C 1
ATOM 3650 O O . SER A 1 468 ? -8.965 1.098 30.729 1.00 98.19 468 SER A O 1
ATOM 3652 N N . ASP A 1 469 ? -8.945 3.081 31.804 1.00 97.31 469 ASP A N 1
ATOM 3653 C CA . ASP A 1 469 ? -8.872 2.567 33.179 1.00 97.31 469 ASP A CA 1
ATOM 3654 C C . ASP A 1 469 ? -7.547 1.867 33.539 1.00 97.31 469 ASP A C 1
ATOM 3656 O O . ASP A 1 469 ? -7.503 0.789 34.140 1.00 97.31 469 ASP A O 1
ATOM 3660 N N . TRP A 1 470 ? -6.421 2.509 33.197 1.00 96.62 470 TRP A N 1
ATOM 3661 C CA . TRP A 1 470 ? -5.076 1.986 33.484 1.00 96.62 470 TRP A CA 1
ATOM 3662 C C . TRP A 1 470 ? -4.857 1.633 34.962 1.00 96.62 470 TRP A C 1
ATOM 3664 O O . TRP A 1 470 ? -4.206 0.631 35.272 1.00 96.62 470 TRP A O 1
ATOM 3674 N N . ALA A 1 471 ? -5.413 2.431 35.880 1.00 96.00 471 ALA A N 1
ATOM 3675 C CA . ALA A 1 471 ? -5.286 2.201 37.315 1.00 96.00 471 ALA A CA 1
ATOM 3676 C C . ALA A 1 471 ? -5.770 0.797 37.700 1.00 96.00 471 ALA A C 1
ATOM 3678 O O . ALA A 1 471 ? -5.068 0.093 38.428 1.00 96.00 471 ALA A O 1
ATOM 3679 N N . LYS A 1 472 ? -6.910 0.349 37.159 1.00 97.38 472 LYS A N 1
ATOM 3680 C CA . LYS A 1 472 ? -7.396 -1.014 37.374 1.00 97.38 472 LYS A CA 1
ATOM 3681 C C . LYS A 1 472 ? -6.635 -2.036 36.533 1.00 97.38 472 LYS A C 1
ATOM 3683 O O . LYS A 1 472 ? -6.250 -3.073 37.076 1.00 97.38 472 LYS A O 1
ATOM 3688 N N . VAL A 1 473 ? -6.357 -1.756 35.256 1.00 97.94 473 VAL A N 1
ATOM 3689 C CA . VAL A 1 473 ? -5.631 -2.686 34.363 1.00 97.94 473 VAL A CA 1
ATOM 3690 C C . VAL A 1 473 ? -4.279 -3.105 34.943 1.00 97.94 473 VAL A C 1
ATOM 3692 O O . VAL A 1 473 ? -3.966 -4.293 34.961 1.00 97.94 473 VAL A O 1
ATOM 3695 N N . SER A 1 474 ? -3.513 -2.155 35.488 1.00 97.00 474 SER A N 1
ATOM 3696 C CA . SER A 1 474 ? -2.179 -2.394 36.063 1.00 97.00 474 SER A CA 1
ATOM 3697 C C . SER A 1 474 ? -2.166 -3.344 37.271 1.00 97.00 474 SER A C 1
ATOM 3699 O O . SER A 1 474 ? -1.099 -3.776 37.710 1.00 97.00 474 SER A O 1
ATOM 3701 N N . THR A 1 475 ? -3.341 -3.705 37.799 1.00 97.94 475 THR A N 1
ATOM 3702 C CA . THR A 1 475 ? -3.487 -4.700 38.870 1.00 97.94 475 THR A CA 1
ATOM 3703 C C . THR A 1 475 ? -3.580 -6.143 38.352 1.00 97.94 475 THR A C 1
ATOM 3705 O O . THR A 1 475 ? -3.534 -7.074 39.154 1.00 97.94 475 THR A O 1
ATOM 3708 N N . TYR A 1 476 ? -3.670 -6.371 37.038 1.00 98.12 476 TYR A N 1
ATOM 3709 C CA . TYR A 1 476 ? -3.711 -7.705 36.422 1.00 98.12 476 TYR A CA 1
ATOM 3710 C C . TYR A 1 476 ? -2.390 -8.067 35.747 1.00 98.12 476 TYR A C 1
ATOM 3712 O O . TYR A 1 476 ? -1.590 -7.205 35.418 1.00 98.12 476 TYR A O 1
ATOM 3720 N N . THR A 1 477 ? -2.162 -9.358 35.497 1.00 97.56 477 THR A N 1
ATOM 3721 C CA . THR A 1 477 ? -1.064 -9.788 34.617 1.00 97.56 477 THR A CA 1
ATOM 3722 C C . THR A 1 477 ? -1.462 -9.616 33.144 1.00 97.56 477 THR A C 1
ATOM 3724 O O . THR A 1 477 ? -2.648 -9.776 32.833 1.00 97.56 477 THR A O 1
ATOM 3727 N N . PRO A 1 478 ? -0.510 -9.380 32.216 1.00 97.50 478 PRO A N 1
ATOM 3728 C CA . PRO A 1 478 ? -0.818 -9.268 30.789 1.00 97.50 478 PRO A CA 1
ATOM 3729 C C . PRO A 1 478 ? -1.574 -10.480 30.241 1.00 97.50 478 PRO A C 1
ATOM 3731 O O . PRO A 1 478 ? -2.578 -10.322 29.559 1.00 97.50 478 PRO A O 1
ATOM 3734 N N . ILE A 1 479 ? -1.163 -11.700 30.603 1.00 96.69 479 ILE A N 1
ATOM 3735 C CA . ILE A 1 479 ? -1.819 -12.923 30.121 1.00 96.69 479 ILE A CA 1
ATOM 3736 C C . ILE A 1 479 ? -3.280 -13.023 30.579 1.00 96.69 479 ILE A C 1
ATOM 3738 O O . ILE A 1 479 ? -4.145 -13.405 29.792 1.00 96.69 479 ILE A O 1
ATOM 3742 N N . PHE A 1 480 ? -3.578 -12.647 31.829 1.00 97.06 480 PHE A N 1
ATOM 3743 C CA . PHE A 1 480 ? -4.951 -12.653 32.328 1.00 97.06 480 PHE A CA 1
ATOM 3744 C C . PHE A 1 480 ? -5.778 -11.557 31.653 1.00 97.06 480 PHE A C 1
ATOM 3746 O O . PHE A 1 480 ? -6.870 -11.837 31.169 1.00 97.06 480 PHE A O 1
ATOM 3753 N N . HIS A 1 481 ? -5.246 -10.336 31.580 1.00 98.00 481 HIS A N 1
ATOM 3754 C CA . HIS A 1 481 ? -5.889 -9.204 30.914 1.00 98.00 481 HIS A CA 1
ATOM 3755 C C . HIS A 1 481 ? -6.207 -9.505 29.443 1.00 98.00 481 HIS A C 1
ATOM 3757 O O . HIS A 1 481 ? -7.342 -9.352 29.002 1.00 98.00 481 HIS A O 1
ATOM 3763 N N . ASN A 1 482 ? -5.229 -9.990 28.677 1.00 97.62 482 ASN A N 1
ATOM 3764 C CA . ASN A 1 482 ? -5.383 -10.225 27.240 1.00 97.62 482 ASN A CA 1
ATOM 3765 C C . ASN A 1 482 ? -6.429 -11.309 26.944 1.00 97.62 482 ASN A C 1
ATOM 3767 O O . ASN A 1 482 ? -7.050 -11.292 25.884 1.00 97.62 482 ASN A O 1
ATOM 3771 N N . ASN A 1 483 ? -6.641 -12.231 27.887 1.00 96.88 483 ASN A N 1
ATOM 3772 C CA . ASN A 1 483 ? -7.575 -13.338 27.743 1.00 96.88 483 ASN A CA 1
ATOM 3773 C C . ASN A 1 483 ? -8.966 -13.084 28.354 1.00 96.88 483 ASN A C 1
ATOM 3775 O O . ASN A 1 483 ? -9.844 -13.917 28.157 1.00 96.88 483 ASN A O 1
ATOM 3779 N N . ASN A 1 484 ? -9.196 -11.988 29.090 1.00 96.81 484 ASN A N 1
ATOM 3780 C CA . ASN A 1 484 ? -10.469 -11.749 29.785 1.00 96.81 484 ASN A CA 1
ATOM 3781 C C . ASN A 1 484 ? -10.995 -10.317 29.591 1.00 96.81 484 ASN A C 1
ATOM 3783 O O . ASN A 1 484 ? -10.239 -9.352 29.654 1.00 96.81 484 ASN A O 1
ATOM 3787 N N . ASN A 1 485 ? -12.315 -10.174 29.435 1.00 96.50 485 ASN A N 1
ATOM 3788 C CA . ASN A 1 485 ? -12.978 -8.875 29.542 1.00 96.50 485 ASN A CA 1
ATOM 3789 C C . ASN A 1 485 ? -13.056 -8.481 31.024 1.00 96.50 485 ASN A C 1
ATOM 3791 O O . ASN A 1 485 ? -13.775 -9.109 31.801 1.00 96.50 485 ASN A O 1
ATOM 3795 N N . LEU A 1 486 ? -12.306 -7.453 31.419 1.00 97.25 486 LEU A N 1
ATOM 3796 C CA . LEU A 1 486 ? -12.275 -6.973 32.798 1.00 97.25 486 LEU A CA 1
ATOM 3797 C C . LEU A 1 486 ? -13.504 -6.095 33.069 1.00 97.25 486 LEU A C 1
ATOM 3799 O O . LEU A 1 486 ? -13.615 -4.982 32.552 1.00 97.25 486 LEU A O 1
ATOM 3803 N N . VAL A 1 487 ? -14.437 -6.615 33.867 1.00 95.19 487 VAL A N 1
ATOM 3804 C CA . VAL A 1 487 ? -15.743 -5.990 34.126 1.00 95.19 487 VAL A CA 1
ATOM 3805 C C . VAL A 1 487 ? -16.077 -5.933 35.612 1.00 95.19 487 VAL A C 1
ATOM 3807 O O . VAL A 1 487 ? -15.582 -6.718 36.424 1.00 95.19 487 VAL A O 1
ATOM 3810 N N . GLN A 1 488 ? -16.971 -5.015 35.978 1.00 91.62 488 GLN A N 1
ATOM 3811 C CA . GLN A 1 488 ? -17.481 -4.928 37.340 1.00 91.62 488 GLN A CA 1
ATOM 3812 C C . GLN A 1 488 ? -18.188 -6.233 37.741 1.00 91.62 488 GLN A C 1
ATOM 3814 O O . GLN A 1 488 ? -19.004 -6.769 36.996 1.00 91.62 488 GLN A O 1
ATOM 3819 N N . GLY A 1 489 ? -17.892 -6.730 38.944 1.00 84.62 489 GLY A N 1
ATOM 3820 C CA . GLY A 1 489 ? -18.534 -7.928 39.493 1.00 84.62 489 GLY A CA 1
ATOM 3821 C C . GLY A 1 489 ? -17.847 -9.257 39.160 1.00 84.62 489 GLY A C 1
A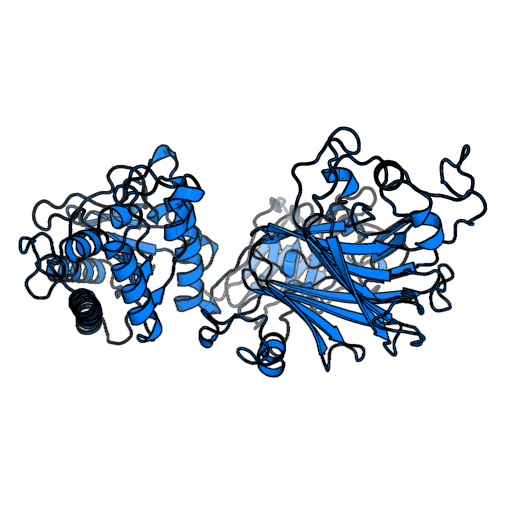TOM 3822 O O . GLY A 1 489 ? -18.398 -10.300 39.507 1.00 84.62 489 GLY A O 1
ATOM 3823 N N . MET A 1 490 ? -16.652 -9.252 38.550 1.00 87.69 490 MET A N 1
ATOM 3824 C CA . MET A 1 490 ? -15.844 -10.474 38.422 1.00 87.69 490 MET A CA 1
ATOM 3825 C C . MET A 1 490 ? -15.635 -11.151 39.786 1.00 87.69 490 MET A C 1
ATOM 3827 O O . MET A 1 490 ? -15.235 -10.509 40.759 1.00 87.69 490 MET A O 1
ATOM 3831 N N . SER A 1 491 ? -15.895 -12.460 39.852 1.00 85.56 491 SER A N 1
ATOM 3832 C CA . SER A 1 491 ? -15.742 -13.261 41.067 1.00 85.56 491 SER A CA 1
ATOM 3833 C C . SER A 1 491 ? -15.149 -14.645 40.753 1.00 85.56 491 SER A C 1
ATOM 3835 O O . SER A 1 491 ? -15.775 -15.406 40.011 1.00 85.56 491 SER A O 1
ATOM 3837 N N . PRO A 1 492 ? -13.974 -14.999 41.316 1.00 86.75 492 PRO A N 1
ATOM 3838 C CA . PRO A 1 492 ? -13.080 -14.111 42.067 1.00 86.75 492 PRO A CA 1
ATOM 3839 C C . PRO A 1 492 ? -12.451 -13.039 41.157 1.00 86.75 492 PRO A C 1
ATOM 3841 O O . PRO A 1 492 ? -12.232 -13.293 39.977 1.00 86.75 492 PRO A O 1
ATOM 3844 N N . ASP A 1 493 ? -12.132 -11.861 41.704 1.00 92.38 493 ASP A N 1
ATOM 3845 C CA . ASP A 1 493 ? -11.253 -10.880 41.051 1.00 92.38 493 ASP A CA 1
ATOM 3846 C C . ASP A 1 493 ? -9.784 -11.268 41.332 1.00 92.38 493 ASP A C 1
ATOM 3848 O O . ASP A 1 493 ? -9.339 -11.143 42.479 1.00 92.38 493 ASP A O 1
ATOM 3852 N N . PRO A 1 494 ? -9.019 -11.771 40.341 1.00 95.00 494 PRO A N 1
ATOM 3853 C CA . PRO A 1 494 ? -7.652 -12.241 40.557 1.00 95.00 494 PRO A CA 1
ATOM 3854 C C . PRO A 1 494 ? -6.610 -11.116 40.541 1.00 95.00 494 PRO A C 1
ATOM 3856 O O . PRO A 1 494 ? -5.412 -11.405 40.495 1.00 95.00 494 PRO A O 1
ATOM 3859 N N . SER A 1 495 ? -7.030 -9.849 40.525 1.00 96.12 495 SER A N 1
ATOM 3860 C CA . SER A 1 495 ? -6.091 -8.734 40.520 1.00 96.12 495 SER A CA 1
ATOM 3861 C C . SER A 1 495 ? -5.273 -8.659 41.812 1.00 96.12 495 SER A C 1
ATOM 3863 O O . SER A 1 495 ? -5.703 -9.074 42.890 1.00 96.12 495 SER A O 1
ATOM 3865 N N . SER A 1 496 ? -4.076 -8.085 41.714 1.00 97.25 496 SER A N 1
ATOM 3866 C CA . SER A 1 496 ? -3.191 -7.834 42.855 1.00 97.25 496 SER A CA 1
ATOM 3867 C C . SER A 1 496 ? -3.750 -6.797 43.836 1.00 97.25 496 SER A C 1
ATOM 3869 O O . SER A 1 496 ? -3.250 -6.684 44.955 1.00 97.25 496 SER A O 1
ATOM 3871 N N . ASN A 1 497 ? -4.786 -6.048 43.443 1.00 95.94 497 ASN A N 1
ATOM 3872 C CA . ASN A 1 497 ? -5.455 -5.063 44.282 1.00 95.94 497 ASN A CA 1
ATOM 3873 C C . ASN A 1 497 ? -6.946 -4.933 43.916 1.00 95.94 497 ASN A C 1
ATOM 3875 O O . ASN A 1 497 ? -7.346 -4.107 43.090 1.00 95.94 497 ASN A O 1
ATOM 3879 N N . GLN A 1 498 ? -7.779 -5.732 44.587 1.00 93.25 498 GLN A N 1
ATOM 3880 C CA . GLN A 1 498 ? -9.239 -5.738 44.417 1.00 93.25 498 GLN A CA 1
ATOM 3881 C C . GLN A 1 498 ? -9.907 -4.424 44.858 1.00 93.25 498 GLN A C 1
ATOM 3883 O O . GLN A 1 498 ? -11.031 -4.144 44.453 1.00 93.25 498 GLN A O 1
ATOM 3888 N N . GLY A 1 499 ? -9.227 -3.611 45.678 1.00 93.50 499 GLY A N 1
ATOM 3889 C CA . GLY A 1 499 ? -9.749 -2.334 46.171 1.00 93.50 499 GLY A CA 1
ATOM 3890 C C . GLY A 1 499 ? -9.782 -1.227 45.116 1.00 93.50 499 GLY A C 1
ATOM 3891 O O . GLY A 1 499 ? -10.461 -0.222 45.320 1.00 93.50 499 GLY A O 1
ATOM 3892 N N . VAL A 1 500 ? -9.075 -1.398 43.992 1.00 95.75 500 VAL A N 1
ATOM 3893 C CA . VAL A 1 500 ? -9.188 -0.483 42.851 1.00 95.75 500 VAL A CA 1
ATOM 3894 C C . VAL A 1 500 ? -10.520 -0.764 42.142 1.00 95.75 500 VAL A C 1
ATOM 3896 O O . VAL A 1 500 ? -10.736 -1.907 41.715 1.00 95.75 500 VAL A O 1
ATOM 3899 N N . PRO A 1 501 ? -11.427 0.226 42.028 1.00 94.94 501 PRO A N 1
ATOM 3900 C CA . PRO A 1 501 ? -12.691 0.048 41.323 1.00 94.94 501 PRO A CA 1
ATOM 3901 C C . PRO A 1 501 ? -12.466 -0.047 39.809 1.00 94.94 501 PRO A C 1
ATOM 3903 O O . PRO A 1 501 ? -11.506 0.510 39.287 1.00 94.94 501 PRO A O 1
ATOM 3906 N N . PHE A 1 502 ? -13.372 -0.731 39.110 1.00 96.69 502 PHE A N 1
ATOM 3907 C CA . PHE A 1 502 ? -13.455 -0.658 37.649 1.00 96.69 502 PHE A CA 1
ATOM 3908 C C . PHE A 1 502 ? -14.084 0.674 37.266 1.00 96.69 502 PHE A C 1
ATOM 3910 O O . PHE A 1 502 ? -15.131 1.033 37.809 1.00 96.69 502 PHE A O 1
ATOM 3917 N N . ASN A 1 503 ? -13.457 1.390 36.344 1.00 96.00 503 ASN A N 1
ATOM 3918 C CA . ASN A 1 503 ? -13.915 2.697 35.909 1.00 96.00 503 ASN A CA 1
ATOM 3919 C C . ASN A 1 503 ? -13.550 2.994 34.438 1.00 96.00 503 ASN A C 1
ATOM 3921 O O . ASN A 1 503 ? -12.883 3.997 34.167 1.00 96.00 503 ASN A O 1
ATOM 3925 N N . PRO A 1 504 ? -13.934 2.140 33.469 1.00 96.56 504 PRO A N 1
ATOM 3926 C CA . PRO A 1 504 ? -13.738 2.447 32.058 1.00 96.56 504 PRO A CA 1
ATOM 3927 C C . PRO A 1 504 ? -14.646 3.614 31.663 1.00 96.56 504 PRO A C 1
ATOM 3929 O O . PRO A 1 504 ? -15.869 3.490 31.659 1.00 96.56 504 PRO A O 1
ATOM 3932 N N . ASP A 1 505 ? -14.042 4.750 31.330 1.00 96.50 505 ASP A N 1
ATOM 3933 C CA . ASP A 1 505 ? -14.746 6.017 31.122 1.00 96.50 505 ASP A CA 1
ATOM 3934 C C . ASP A 1 505 ? -14.471 6.606 29.735 1.00 96.50 505 ASP A C 1
ATOM 3936 O O . ASP A 1 505 ? -14.018 7.734 29.586 1.00 96.50 505 ASP A O 1
ATOM 3940 N N . LEU A 1 506 ? -14.705 5.814 28.693 1.00 98.50 506 LEU A N 1
ATOM 3941 C CA . LEU A 1 506 ? -14.536 6.262 27.317 1.00 98.50 506 LEU A CA 1
ATOM 3942 C C . LEU A 1 506 ? -15.716 5.839 26.458 1.00 98.50 506 LEU A C 1
ATOM 3944 O O . LEU A 1 506 ? -16.025 4.649 26.373 1.00 98.50 506 LEU A O 1
ATOM 3948 N N . ARG A 1 507 ? -16.278 6.821 25.759 1.00 98.19 507 ARG A N 1
ATOM 3949 C CA . ARG A 1 507 ? -17.072 6.638 24.555 1.00 98.19 507 ARG A CA 1
ATOM 3950 C C . ARG A 1 507 ? -16.380 7.344 23.395 1.00 98.19 507 ARG A C 1
ATOM 3952 O O . ARG A 1 507 ? -16.222 8.568 23.428 1.00 98.19 507 ARG A O 1
ATOM 3959 N N . ALA A 1 508 ? -15.942 6.566 22.409 1.00 98.38 508 ALA A N 1
ATOM 3960 C CA . ALA A 1 508 ? -15.295 7.070 21.205 1.00 98.38 508 ALA A CA 1
ATOM 3961 C C . ALA A 1 508 ? -16.232 6.950 20.004 1.00 98.38 508 ALA A C 1
ATOM 3963 O O . ALA A 1 508 ? -16.846 5.901 19.804 1.00 98.38 508 ALA A O 1
ATOM 3964 N N . GLU A 1 509 ? -16.305 8.012 19.208 1.00 98.25 509 GLU A N 1
ATOM 3965 C CA . GLU A 1 509 ? -16.969 8.016 17.911 1.00 98.25 509 GLU A CA 1
ATOM 3966 C C . GLU A 1 509 ? -15.950 8.346 16.825 1.00 98.25 509 GLU A C 1
ATOM 3968 O O . GLU A 1 509 ? -15.176 9.297 16.957 1.00 98.25 509 GLU A O 1
ATOM 3973 N N . PHE A 1 510 ? -15.978 7.589 15.738 1.00 98.31 510 PHE A N 1
ATOM 3974 C CA . PHE A 1 510 ? -15.185 7.861 14.550 1.00 98.31 510 PHE A CA 1
ATOM 3975 C C . PHE A 1 510 ? -16.132 8.199 13.408 1.00 98.31 510 PHE A C 1
ATOM 3977 O O . PHE A 1 510 ? -17.060 7.434 13.149 1.00 98.31 510 PHE A O 1
ATOM 3984 N N . ASP A 1 511 ? -15.903 9.334 12.748 1.00 94.38 511 ASP A N 1
ATOM 3985 C CA . ASP A 1 511 ? -16.752 9.761 11.626 1.00 94.38 511 ASP A CA 1
ATOM 3986 C C . ASP A 1 511 ? -16.398 9.011 10.336 1.00 94.38 511 ASP A C 1
ATOM 3988 O O . ASP A 1 511 ? -17.249 8.790 9.493 1.00 94.38 511 ASP A O 1
ATOM 3992 N N . TYR A 1 512 ? -15.128 8.642 10.163 1.00 94.38 512 TYR A N 1
ATOM 3993 C CA . TYR A 1 512 ? -14.643 7.885 9.009 1.00 94.38 512 TYR A CA 1
ATOM 3994 C C . TYR A 1 512 ? -13.245 7.338 9.266 1.00 94.38 512 TYR A C 1
ATOM 3996 O O . TYR A 1 512 ? -12.529 7.807 10.152 1.00 94.38 512 TYR A O 1
ATOM 4004 N N . ILE A 1 513 ? -12.788 6.434 8.414 1.00 95.88 513 ILE A N 1
ATOM 4005 C CA . ILE A 1 513 ? -11.376 6.119 8.230 1.00 95.88 513 ILE A CA 1
ATOM 4006 C C . ILE A 1 513 ? -11.063 6.125 6.738 1.00 95.88 513 ILE A C 1
ATOM 4008 O O . ILE A 1 513 ? -11.715 5.453 5.948 1.00 95.88 513 ILE A O 1
ATOM 4012 N N . ARG A 1 514 ? -10.074 6.928 6.342 1.00 91.06 514 ARG A N 1
ATOM 4013 C CA . ARG A 1 514 ? -9.720 7.155 4.939 1.00 91.06 514 ARG A CA 1
ATOM 4014 C C . ARG A 1 514 ? -8.266 6.827 4.687 1.00 91.06 514 ARG A C 1
ATOM 4016 O O . ARG A 1 514 ? -7.385 7.426 5.302 1.00 91.06 514 ARG A O 1
ATOM 4023 N N . PHE A 1 515 ? -8.030 5.918 3.759 1.00 86.06 515 PHE A N 1
ATOM 4024 C CA . PHE A 1 515 ? -6.739 5.544 3.230 1.00 86.06 515 PHE A CA 1
ATOM 4025 C C . PHE A 1 515 ? -6.505 6.249 1.895 1.00 86.06 515 PHE A C 1
ATOM 4027 O O . PHE A 1 515 ? -7.312 6.198 0.970 1.00 86.06 515 PHE A O 1
ATOM 4034 N N . GLU A 1 516 ? -5.362 6.907 1.791 1.00 76.06 516 GLU A N 1
ATOM 4035 C CA . GLU A 1 516 ? -4.967 7.675 0.622 1.00 76.06 516 GLU A CA 1
ATOM 4036 C C . GLU A 1 516 ? -3.589 7.212 0.170 1.00 76.06 516 GLU A C 1
ATOM 4038 O O . GLU A 1 516 ? -2.668 7.035 0.975 1.00 76.06 516 GLU A O 1
ATOM 4043 N N . ASN A 1 517 ? -3.439 7.058 -1.140 1.00 61.97 517 ASN A N 1
ATOM 4044 C CA . ASN A 1 517 ? -2.124 6.997 -1.751 1.00 61.97 517 ASN A CA 1
ATOM 4045 C C . ASN A 1 517 ? -1.560 8.413 -1.846 1.00 61.97 517 ASN A C 1
ATOM 4047 O O . ASN A 1 517 ? -2.284 9.373 -2.108 1.00 61.97 517 ASN A O 1
ATOM 4051 N N . PHE A 1 518 ? -0.248 8.533 -1.713 1.00 57.53 518 PHE A N 1
ATOM 4052 C CA . PHE A 1 518 ? 0.455 9.772 -2.001 1.00 57.53 518 PHE A CA 1
ATOM 4053 C C . PHE A 1 518 ? 1.786 9.468 -2.681 1.00 57.53 518 PHE A C 1
ATOM 4055 O O . PHE A 1 518 ? 2.356 8.380 -2.555 1.00 57.53 518 PHE A O 1
ATOM 4062 N N . TYR A 1 519 ? 2.280 10.446 -3.429 1.00 49.50 519 TYR A N 1
ATOM 4063 C CA . TYR A 1 519 ? 3.534 10.328 -4.155 1.00 49.50 519 TYR A CA 1
ATOM 4064 C C . TYR A 1 519 ? 4.682 10.817 -3.286 1.00 49.50 519 TYR A C 1
ATOM 4066 O O . TYR A 1 519 ? 4.663 11.944 -2.800 1.00 49.50 519 TYR A O 1
ATOM 4074 N N . VAL A 1 520 ? 5.701 9.978 -3.116 1.00 49.62 520 VAL A N 1
ATOM 4075 C CA . VAL A 1 520 ? 6.952 10.385 -2.475 1.00 49.62 520 VAL A CA 1
ATOM 4076 C C . VAL A 1 520 ? 7.803 11.094 -3.532 1.00 49.62 520 VAL A C 1
ATOM 4078 O O . VAL A 1 520 ? 8.076 10.492 -4.574 1.00 49.62 520 VAL A O 1
ATOM 4081 N N . PRO A 1 521 ? 8.222 12.352 -3.320 1.00 45.06 521 PRO A N 1
ATOM 4082 C CA . PRO A 1 521 ? 9.068 13.056 -4.271 1.00 45.06 521 PRO A CA 1
ATOM 4083 C C . PRO A 1 521 ? 10.382 12.305 -4.486 1.00 45.06 521 PRO A C 1
ATOM 4085 O O . PRO A 1 521 ? 11.055 11.948 -3.521 1.00 45.06 521 PRO A O 1
ATOM 4088 N N . GLY A 1 522 ? 10.797 12.128 -5.744 1.00 37.69 522 GLY A N 1
ATOM 4089 C CA . GLY A 1 522 ? 12.064 11.455 -6.069 1.00 37.69 522 GLY A CA 1
ATOM 4090 C C . GLY A 1 522 ? 13.291 12.103 -5.410 1.00 37.69 522 GLY A C 1
ATOM 4091 O O . GLY A 1 522 ? 14.257 11.420 -5.097 1.00 37.69 522 GLY A O 1
ATOM 4092 N N . ALA A 1 523 ? 13.220 13.403 -5.098 1.00 42.16 523 ALA A N 1
ATOM 4093 C CA . ALA A 1 523 ? 14.257 14.132 -4.366 1.00 42.16 523 ALA A CA 1
ATOM 4094 C C . ALA A 1 523 ? 14.486 13.638 -2.922 1.00 42.16 523 ALA A C 1
ATOM 4096 O O . ALA A 1 523 ? 15.442 14.073 -2.288 1.00 42.16 523 ALA A O 1
ATOM 4097 N N . TRP A 1 524 ? 13.604 12.793 -2.375 1.00 47.84 524 TRP A N 1
ATOM 4098 C CA . TRP A 1 524 ? 13.743 12.233 -1.026 1.00 47.84 524 TRP A CA 1
ATOM 4099 C C . TRP A 1 524 ? 14.344 10.825 -1.020 1.00 47.84 524 TRP A C 1
ATOM 4101 O O . TRP A 1 524 ? 14.550 10.257 0.051 1.00 47.84 524 TRP A O 1
ATOM 4111 N N . LEU A 1 525 ? 14.629 10.248 -2.191 1.00 42.62 525 LEU A N 1
ATOM 4112 C CA . LEU A 1 525 ? 15.253 8.931 -2.287 1.00 42.62 525 LEU A CA 1
ATOM 4113 C C . LEU A 1 525 ? 16.624 8.941 -1.594 1.00 42.62 525 LEU A C 1
ATOM 4115 O O . LEU A 1 525 ? 17.465 9.793 -1.867 1.00 42.62 525 LEU A O 1
ATOM 4119 N N . GLY A 1 526 ? 16.829 7.996 -0.674 1.00 41.38 526 GLY A N 1
ATOM 4120 C CA . GLY A 1 526 ? 18.053 7.883 0.126 1.00 41.38 526 GLY A CA 1
ATOM 4121 C C . GLY A 1 526 ? 18.169 8.864 1.301 1.00 41.38 526 GLY A C 1
ATOM 4122 O O . GLY A 1 526 ? 19.147 8.781 2.041 1.00 41.38 526 GLY A O 1
ATOM 4123 N N . LEU A 1 527 ? 17.200 9.766 1.505 1.00 46.44 527 LEU A N 1
ATOM 4124 C CA . LEU A 1 527 ? 17.169 10.646 2.676 1.00 46.44 527 LEU A CA 1
ATOM 4125 C C . LEU A 1 527 ? 16.538 9.947 3.883 1.00 46.44 527 LEU A C 1
ATOM 4127 O O . LEU A 1 527 ? 15.572 9.195 3.750 1.00 46.44 527 LEU A O 1
ATOM 4131 N N . ASP A 1 528 ? 17.030 10.273 5.078 1.00 72.81 528 ASP A N 1
ATOM 4132 C CA . ASP A 1 528 ? 16.356 9.906 6.318 1.00 72.81 528 ASP A CA 1
ATOM 4133 C C . ASP A 1 528 ? 15.160 10.839 6.553 1.00 72.81 528 ASP A C 1
ATOM 4135 O O . ASP A 1 528 ? 15.298 11.961 7.037 1.00 72.81 528 ASP A O 1
ATOM 4139 N N . ILE A 1 529 ? 13.959 10.369 6.212 1.00 77.31 529 ILE A N 1
ATOM 4140 C CA . ILE A 1 529 ? 12.716 11.145 6.352 1.00 77.31 529 ILE A CA 1
ATOM 4141 C C . ILE A 1 529 ? 12.390 11.421 7.835 1.00 77.31 529 ILE A C 1
ATOM 4143 O O . ILE A 1 529 ? 11.675 12.380 8.160 1.00 77.31 529 ILE A O 1
ATOM 4147 N N . SER A 1 530 ? 12.923 10.616 8.761 1.00 86.38 530 SER A N 1
ATOM 4148 C CA . SER A 1 530 ? 12.762 10.869 10.194 1.00 86.38 530 SER A CA 1
ATOM 4149 C C . SER A 1 530 ? 13.588 12.066 10.681 1.00 86.38 530 SER A C 1
ATOM 4151 O O . SER A 1 530 ? 13.198 12.700 11.664 1.00 86.38 530 SER A O 1
ATOM 4153 N N . ASP A 1 531 ? 14.632 12.463 9.944 1.00 85.75 531 ASP A N 1
ATOM 4154 C CA . ASP A 1 531 ? 15.415 13.667 10.212 1.00 85.75 531 ASP A CA 1
ATOM 4155 C C . ASP A 1 531 ? 14.772 14.918 9.584 1.00 85.75 531 ASP A C 1
ATOM 4157 O O . ASP A 1 531 ? 14.700 15.108 8.365 1.00 85.75 531 ASP A O 1
ATOM 4161 N N . SER A 1 532 ? 14.324 15.832 10.448 1.00 88.25 532 SER A N 1
ATOM 4162 C CA . SER A 1 532 ? 13.728 17.108 10.036 1.00 88.25 532 SER A CA 1
ATOM 4163 C C . SER A 1 532 ? 14.677 18.057 9.296 1.00 88.25 532 SER A C 1
ATOM 4165 O O . SER A 1 532 ? 14.194 18.977 8.633 1.00 88.25 532 SER A O 1
ATOM 4167 N N . LEU A 1 533 ? 15.995 17.844 9.392 1.00 85.81 533 LEU A N 1
ATOM 4168 C CA . LEU A 1 533 ? 17.003 18.614 8.662 1.00 85.81 533 LEU A CA 1
ATOM 4169 C C . LEU A 1 533 ? 17.149 18.149 7.209 1.00 85.81 533 LEU A C 1
ATOM 4171 O O . LEU A 1 533 ? 17.502 18.959 6.354 1.00 85.81 533 LEU A O 1
ATOM 4175 N N . MET A 1 534 ? 16.862 16.874 6.925 1.00 67.69 534 MET A N 1
ATOM 4176 C CA . MET A 1 534 ? 16.893 16.323 5.565 1.00 67.69 534 MET A CA 1
ATOM 4177 C C . MET A 1 534 ? 15.567 16.544 4.836 1.00 67.69 534 MET A C 1
ATOM 4179 O O . MET A 1 534 ? 15.557 16.921 3.665 1.00 67.69 534 MET A O 1
ATOM 4183 N N . VAL A 1 535 ? 14.443 16.357 5.538 1.00 69.69 535 VAL A N 1
ATOM 4184 C CA . VAL A 1 535 ? 13.100 16.630 5.012 1.00 69.69 535 VAL A CA 1
ATOM 4185 C C . VAL A 1 535 ? 12.328 17.481 6.017 1.00 69.69 535 VAL A C 1
ATOM 4187 O O . VAL A 1 535 ? 11.943 17.022 7.091 1.00 69.69 535 VAL A O 1
ATOM 4190 N N . SER A 1 536 ? 12.059 18.740 5.690 1.00 83.94 536 SER A N 1
ATOM 4191 C CA . SER A 1 536 ? 11.364 19.662 6.596 1.00 83.94 536 SER A CA 1
ATOM 4192 C C . SER A 1 536 ? 9.897 19.272 6.837 1.00 83.94 536 SER A C 1
ATOM 4194 O O . SER A 1 536 ? 9.267 18.577 6.039 1.00 83.94 536 SER A O 1
ATOM 4196 N N . ASN A 1 537 ? 9.314 19.759 7.940 1.00 87.06 537 ASN A N 1
ATOM 4197 C CA . ASN A 1 537 ? 7.885 19.558 8.224 1.00 87.06 537 ASN A CA 1
ATOM 4198 C C . ASN A 1 537 ? 7.001 20.095 7.088 1.00 87.06 537 ASN A C 1
ATOM 4200 O O . ASN A 1 537 ? 6.040 19.442 6.701 1.00 87.06 537 ASN A O 1
ATOM 4204 N N . GLN A 1 538 ? 7.346 21.256 6.527 1.00 81.38 538 GLN A N 1
ATOM 4205 C CA . GLN A 1 538 ? 6.587 21.877 5.442 1.00 81.38 538 GLN A CA 1
ATOM 4206 C C . GLN A 1 538 ? 6.587 21.014 4.174 1.00 81.38 538 GLN A C 1
ATOM 4208 O O . GLN A 1 538 ? 5.553 20.877 3.524 1.00 81.38 538 GLN A O 1
ATOM 4213 N N . GLN A 1 539 ? 7.726 20.399 3.848 1.00 72.00 539 GLN A N 1
ATOM 4214 C CA . GLN A 1 539 ? 7.832 19.464 2.729 1.00 72.00 539 GLN A CA 1
ATOM 4215 C C . GLN A 1 539 ? 6.931 18.239 2.934 1.00 72.00 539 GLN A C 1
ATOM 4217 O O . GLN A 1 539 ? 6.189 17.887 2.023 1.00 72.00 539 GLN A O 1
ATOM 4222 N N . ILE A 1 540 ? 6.915 17.641 4.129 1.00 78.94 540 ILE A N 1
ATOM 4223 C CA . ILE A 1 540 ? 6.013 16.518 4.440 1.00 78.94 540 ILE A CA 1
ATOM 4224 C C . ILE A 1 540 ? 4.545 16.929 4.362 1.00 78.94 540 ILE A C 1
ATOM 4226 O O . ILE A 1 540 ? 3.762 16.253 3.706 1.00 78.94 540 ILE A O 1
ATOM 4230 N N . LEU A 1 541 ? 4.172 18.050 4.979 1.00 81.88 541 LEU A N 1
ATOM 4231 C CA . LEU A 1 541 ? 2.788 18.524 4.965 1.00 81.88 541 LEU A CA 1
ATOM 4232 C C . LEU A 1 541 ? 2.300 18.824 3.540 1.00 81.88 541 LEU A C 1
ATOM 4234 O O . LEU A 1 541 ? 1.155 18.529 3.213 1.00 81.88 541 LEU A O 1
ATOM 4238 N N . SER A 1 542 ? 3.180 19.306 2.654 1.00 69.44 542 SER A N 1
ATOM 4239 C CA . SER A 1 542 ? 2.831 19.535 1.247 1.00 69.44 542 SER A CA 1
ATOM 4240 C C . SER A 1 542 ? 2.424 18.273 0.477 1.00 69.44 542 SER A C 1
ATOM 4242 O O . SER A 1 542 ? 1.669 18.402 -0.485 1.00 69.44 542 SER A O 1
ATOM 4244 N N . LEU A 1 543 ? 2.824 17.070 0.922 1.00 62.44 543 LEU A N 1
ATOM 4245 C CA . LEU A 1 543 ? 2.359 15.805 0.328 1.00 62.44 543 LEU A CA 1
ATOM 4246 C C . LEU A 1 543 ? 0.847 15.626 0.448 1.00 62.44 543 LEU A C 1
ATOM 4248 O O . LEU A 1 543 ? 0.233 14.988 -0.401 1.00 62.44 543 LEU A O 1
ATOM 4252 N N . PHE A 1 544 ? 0.262 16.198 1.499 1.00 69.44 544 PHE A N 1
ATOM 4253 C CA . PHE A 1 544 ? -1.146 16.045 1.851 1.00 69.44 544 PHE A CA 1
ATOM 4254 C C . PHE A 1 544 ? -1.973 17.299 1.519 1.00 69.44 544 PHE A C 1
ATOM 4256 O O . PHE A 1 544 ? -3.173 17.324 1.773 1.00 69.44 544 PHE A O 1
ATOM 4263 N N . ASN A 1 545 ? -1.345 18.329 0.932 1.00 55.47 545 ASN A N 1
ATOM 4264 C CA . ASN A 1 545 ? -2.005 19.569 0.502 1.00 55.47 545 ASN A CA 1
ATOM 4265 C C . ASN A 1 545 ? -2.624 19.464 -0.902 1.00 55.47 545 ASN A C 1
ATOM 4267 O O . ASN A 1 545 ? -3.422 20.317 -1.297 1.00 55.47 545 ASN A O 1
ATOM 4271 N N . GLY A 1 546 ? -2.270 18.432 -1.673 1.00 42.44 546 GLY A N 1
ATOM 4272 C CA . GLY A 1 546 ? -3.060 18.025 -2.829 1.00 42.44 546 GLY A CA 1
ATOM 4273 C C . GLY A 1 546 ? -4.322 17.375 -2.295 1.00 42.44 546 GLY A C 1
ATOM 4274 O O . GLY A 1 546 ? -4.206 16.373 -1.599 1.00 42.44 546 GLY A O 1
ATOM 4275 N N . LYS A 1 547 ? -5.490 17.983 -2.558 1.00 34.50 547 LYS A N 1
ATOM 4276 C CA . LYS A 1 547 ? -6.809 17.491 -2.135 1.00 34.50 547 LYS A CA 1
ATOM 4277 C C . LYS A 1 547 ? -6.797 15.968 -2.110 1.00 34.50 547 LYS A C 1
ATOM 4279 O O . LYS A 1 547 ? -6.629 15.370 -3.175 1.00 34.50 547 LYS A O 1
ATOM 4284 N N . GLY A 1 548 ? -6.957 15.378 -0.924 1.00 30.41 548 GLY A N 1
ATOM 4285 C CA . GLY A 1 548 ? -7.333 13.980 -0.805 1.00 30.41 548 GLY A CA 1
ATOM 4286 C C . GLY A 1 548 ? -8.464 13.764 -1.794 1.00 30.41 548 GLY A C 1
ATOM 4287 O O . GLY A 1 548 ? -9.535 14.363 -1.657 1.00 30.41 548 GLY A O 1
ATOM 4288 N N . LYS A 1 549 ? -8.181 13.060 -2.892 1.00 28.48 549 LYS A N 1
ATOM 4289 C CA . LYS A 1 549 ? -9.234 12.662 -3.808 1.00 28.48 549 LYS A CA 1
ATOM 4290 C C . LYS A 1 549 ? -9.999 11.618 -3.015 1.00 28.48 549 LYS A C 1
ATOM 4292 O O . LYS A 1 549 ? -9.599 10.460 -2.971 1.00 28.48 549 LYS A O 1
ATOM 4297 N N . VAL A 1 550 ? -11.059 12.063 -2.338 1.00 30.58 550 VAL A N 1
ATOM 4298 C CA . VAL A 1 550 ? -12.173 11.189 -1.983 1.00 30.58 550 VAL A CA 1
ATOM 4299 C C . VAL A 1 550 ? -12.456 10.384 -3.244 1.00 30.58 550 VAL A C 1
ATOM 4301 O O . VAL A 1 550 ? -12.480 10.973 -4.333 1.00 30.58 550 VAL A O 1
ATOM 4304 N N . SER A 1 551 ? -12.572 9.060 -3.127 1.00 33.28 551 SER A N 1
ATOM 4305 C CA . SER A 1 551 ? -12.978 8.259 -4.278 1.00 33.28 551 SER A CA 1
ATOM 4306 C C . SER A 1 551 ? -14.209 8.933 -4.890 1.00 33.28 551 SER A C 1
ATOM 4308 O O . SER A 1 551 ? -15.156 9.204 -4.142 1.00 33.28 551 SER A O 1
ATOM 4310 N N . PRO A 1 552 ? -14.208 9.280 -6.192 1.00 37.41 552 PRO A N 1
ATOM 4311 C CA . PRO A 1 552 ? -15.334 9.976 -6.806 1.00 37.41 552 PRO A CA 1
ATOM 4312 C C . PRO A 1 552 ? -16.663 9.244 -6.579 1.00 37.41 552 PRO A C 1
ATOM 4314 O O . PRO A 1 552 ? -17.718 9.865 -6.638 1.00 37.41 552 PRO A O 1
ATOM 4317 N N . GLU A 1 553 ? -16.618 7.940 -6.300 1.00 41.75 553 GLU A N 1
ATOM 4318 C CA . GLU A 1 553 ? -17.792 7.106 -6.069 1.00 41.75 553 GLU A CA 1
ATOM 4319 C C . GLU A 1 553 ? -18.616 7.508 -4.828 1.00 41.75 553 GLU A C 1
ATOM 4321 O O . GLU A 1 553 ? -19.834 7.400 -4.896 1.00 41.75 553 GLU A O 1
ATOM 4326 N N . TYR A 1 554 ? -18.017 8.059 -3.760 1.00 39.38 554 TYR A N 1
ATOM 4327 C CA . TYR A 1 554 ? -18.728 8.351 -2.495 1.00 39.38 554 TYR A CA 1
ATOM 4328 C C . TYR A 1 554 ? -19.067 9.832 -2.254 1.00 39.38 554 TYR A C 1
ATOM 4330 O O . TYR A 1 554 ? -19.797 10.154 -1.319 1.00 39.38 554 TYR A O 1
ATOM 4338 N N . VAL A 1 555 ? -18.574 10.756 -3.085 1.00 42.22 555 VAL A N 1
ATOM 4339 C CA . VAL A 1 555 ? -18.928 12.182 -2.966 1.00 42.22 555 VAL A CA 1
ATOM 4340 C C . VAL A 1 555 ? -20.331 12.397 -3.544 1.00 42.22 555 VAL A C 1
ATOM 4342 O O . VAL A 1 555 ? -20.561 12.106 -4.716 1.00 42.22 555 VAL A O 1
ATOM 4345 N N . ASP A 1 556 ? -21.262 12.901 -2.729 1.00 52.47 556 ASP A N 1
ATOM 4346 C CA . ASP A 1 556 ? -22.674 13.153 -3.082 1.00 52.47 556 ASP A CA 1
ATOM 4347 C C . ASP A 1 556 ? -23.486 11.901 -3.493 1.00 52.47 556 ASP A C 1
ATOM 4349 O O . ASP A 1 556 ? -24.518 12.002 -4.172 1.00 52.47 556 ASP A O 1
ATOM 4353 N N . ALA A 1 557 ? -23.047 10.709 -3.075 1.00 61.84 557 ALA A N 1
ATOM 4354 C CA . ALA A 1 557 ? -23.747 9.464 -3.365 1.00 61.84 557 ALA A CA 1
ATOM 4355 C C . ALA A 1 557 ? -25.065 9.320 -2.577 1.00 61.84 557 ALA A C 1
ATOM 4357 O O . ALA A 1 557 ? -25.217 9.778 -1.446 1.00 61.84 557 ALA A O 1
ATOM 4358 N N . LYS A 1 558 ? -26.045 8.657 -3.193 1.00 74.75 558 LYS A N 1
ATOM 4359 C CA . LYS A 1 558 ? -27.273 8.161 -2.576 1.00 74.75 558 LYS A CA 1
ATOM 4360 C C . LYS A 1 558 ? -27.129 6.665 -2.363 1.00 74.75 558 LYS A C 1
ATOM 4362 O O . LYS A 1 558 ? -27.316 5.877 -3.291 1.00 74.75 558 LYS A O 1
ATOM 4367 N N . ILE A 1 559 ? -26.789 6.295 -1.134 1.00 71.94 559 ILE A N 1
ATOM 4368 C CA . ILE A 1 559 ? -26.597 4.901 -0.743 1.00 71.94 559 ILE A CA 1
ATOM 4369 C C . ILE A 1 559 ? -27.945 4.295 -0.340 1.00 71.94 559 ILE A C 1
ATOM 4371 O O . ILE A 1 559 ? -28.717 4.895 0.418 1.00 71.94 559 ILE A O 1
ATOM 4375 N N . TRP A 1 560 ? -28.243 3.112 -0.878 1.00 78.56 560 TRP A N 1
ATOM 4376 C CA . TRP A 1 560 ? -29.419 2.332 -0.506 1.00 78.56 560 TRP A CA 1
ATOM 4377 C C . TRP A 1 560 ? -29.217 1.650 0.849 1.00 78.56 560 TRP A C 1
ATOM 4379 O O . TRP A 1 560 ? -28.293 0.855 1.004 1.00 78.56 560 TRP A O 1
ATOM 4389 N N . SER A 1 561 ? -30.107 1.920 1.806 1.00 63.62 561 SER A N 1
ATOM 4390 C CA . SER A 1 561 ? -30.118 1.275 3.125 1.00 63.62 561 SER A CA 1
ATOM 4391 C C . SER A 1 561 ? -31.057 0.070 3.187 1.00 63.62 561 SER A C 1
ATOM 4393 O O . SER A 1 561 ? -30.784 -0.876 3.913 1.00 63.62 561 SER A O 1
ATOM 4395 N N . GLY A 1 562 ? -32.171 0.089 2.443 1.00 67.25 562 GLY A N 1
ATOM 4396 C CA . GLY A 1 562 ? -33.136 -1.019 2.378 1.00 67.25 562 GLY A CA 1
ATOM 4397 C C . GLY A 1 562 ? -33.787 -1.406 3.709 1.00 67.25 562 GLY A C 1
ATOM 4398 O O . GLY A 1 562 ? -34.268 -2.532 3.836 1.00 67.25 562 GLY A O 1
ATOM 4399 N N . LEU A 1 563 ? -33.786 -0.501 4.693 1.00 64.00 563 LEU A N 1
ATOM 4400 C CA . LEU A 1 563 ? -34.216 -0.773 6.070 1.00 64.00 563 LEU A CA 1
ATOM 4401 C C . LEU A 1 563 ? -35.739 -0.878 6.247 1.00 64.00 563 LEU A C 1
ATOM 4403 O O . LEU A 1 563 ? -36.198 -1.437 7.241 1.00 64.00 563 LEU A O 1
ATOM 4407 N N . ILE A 1 564 ? -36.539 -0.323 5.328 1.00 77.25 564 ILE A N 1
ATOM 4408 C CA . ILE A 1 564 ? -38.005 -0.297 5.463 1.00 77.25 564 ILE A CA 1
ATOM 4409 C C . ILE A 1 564 ? -38.668 -1.357 4.591 1.00 77.25 564 ILE A C 1
ATOM 4411 O O . ILE A 1 564 ? -39.488 -2.139 5.070 1.00 77.25 564 ILE A O 1
ATOM 4415 N N . ASP A 1 565 ? -38.353 -1.357 3.298 1.00 84.81 565 ASP A N 1
ATOM 4416 C CA . ASP A 1 565 ? -38.921 -2.264 2.305 1.00 84.81 565 ASP A CA 1
ATOM 4417 C C . ASP A 1 565 ? -38.071 -2.255 1.019 1.00 84.81 565 ASP A C 1
ATOM 4419 O O . ASP A 1 565 ? -37.047 -1.585 0.923 1.00 84.81 565 ASP A O 1
ATOM 4423 N N . SER A 1 566 ? -38.498 -2.999 -0.002 1.00 90.81 566 SER A N 1
ATOM 4424 C CA . SER A 1 566 ? -37.822 -3.037 -1.308 1.00 90.81 566 SER A CA 1
ATOM 4425 C C . SER A 1 566 ? -38.191 -1.876 -2.240 1.00 90.81 566 SER A C 1
ATOM 4427 O O . SER A 1 566 ? -37.691 -1.807 -3.358 1.00 90.81 566 SER A O 1
ATOM 4429 N N . ASN A 1 567 ? -39.093 -0.971 -1.856 1.00 94.25 567 ASN A N 1
ATOM 4430 C CA . ASN A 1 567 ? -39.613 0.045 -2.763 1.00 94.25 567 ASN A CA 1
ATOM 4431 C C . ASN A 1 567 ? -38.590 1.171 -2.968 1.00 94.25 567 ASN A C 1
ATOM 4433 O O . ASN A 1 567 ? -38.375 1.985 -2.068 1.00 94.25 567 ASN A O 1
ATOM 4437 N N . TRP A 1 568 ? -38.026 1.275 -4.180 1.00 93.88 568 TRP A N 1
ATOM 4438 C CA . TRP A 1 568 ? -37.102 2.356 -4.565 1.00 93.88 568 TRP A CA 1
ATOM 4439 C C . TRP A 1 568 ? -37.653 3.750 -4.226 1.00 93.88 568 TRP A C 1
ATOM 4441 O O . TRP A 1 568 ? -36.906 4.658 -3.877 1.00 93.88 568 TRP A O 1
ATOM 4451 N N . MET A 1 569 ? -38.975 3.926 -4.306 1.00 94.62 569 MET A N 1
ATOM 4452 C CA . MET A 1 569 ? -39.649 5.211 -4.099 1.00 94.62 569 MET A CA 1
ATOM 4453 C C . MET A 1 569 ? -39.914 5.560 -2.632 1.00 94.62 569 MET A C 1
ATOM 4455 O O . MET A 1 569 ? -40.519 6.598 -2.360 1.00 94.62 569 MET A O 1
ATOM 4459 N N . ASN A 1 570 ? -39.490 4.728 -1.682 1.00 85.31 570 ASN A N 1
ATOM 4460 C CA . ASN A 1 570 ? -39.580 5.056 -0.269 1.00 85.31 570 ASN A CA 1
ATOM 4461 C C . ASN A 1 570 ? -38.324 5.848 0.151 1.00 85.31 570 ASN A C 1
ATOM 4463 O O . ASN A 1 570 ? -37.230 5.281 0.177 1.00 85.31 570 ASN A O 1
ATOM 4467 N N . PRO A 1 571 ? -38.442 7.149 0.483 1.00 78.75 571 PRO A N 1
ATOM 4468 C CA . PRO A 1 571 ? -37.288 7.985 0.810 1.00 78.75 571 PRO A CA 1
ATOM 4469 C C . PRO A 1 571 ? -36.507 7.480 2.027 1.00 78.75 571 PRO A C 1
ATOM 4471 O O . PRO A 1 571 ? -35.318 7.750 2.121 1.00 78.75 571 PRO A O 1
ATOM 4474 N N . LEU A 1 572 ? -37.144 6.729 2.932 1.00 69.38 572 LEU A N 1
ATOM 4475 C CA . LEU A 1 572 ? -36.502 6.176 4.127 1.00 69.38 572 LEU A CA 1
ATOM 4476 C C . LEU A 1 572 ? -35.556 4.999 3.830 1.00 69.38 572 LEU A C 1
ATOM 4478 O O . LEU A 1 572 ? -34.757 4.645 4.691 1.00 69.38 572 LEU A O 1
ATOM 4482 N N . ASN A 1 573 ? -35.609 4.423 2.624 1.00 69.81 573 ASN A N 1
ATOM 4483 C CA . ASN A 1 573 ? -34.634 3.426 2.167 1.00 69.81 573 ASN A CA 1
ATOM 4484 C C . ASN A 1 573 ? -33.340 4.059 1.623 1.00 69.81 573 ASN A C 1
ATOM 4486 O O . ASN A 1 573 ? -32.463 3.338 1.151 1.00 69.81 573 ASN A O 1
ATOM 4490 N N . TRP A 1 574 ? -33.225 5.389 1.647 1.00 73.19 574 TRP A N 1
ATOM 4491 C CA . TRP A 1 574 ? -32.080 6.121 1.115 1.00 73.19 574 TRP A CA 1
ATOM 4492 C C . TRP A 1 574 ? -31.388 6.936 2.193 1.00 73.19 574 TRP A C 1
ATOM 4494 O O . TRP A 1 574 ? -32.026 7.575 3.036 1.00 73.19 574 TRP A O 1
ATOM 4504 N N . GLN A 1 575 ? -30.065 6.989 2.096 1.00 55.75 575 GLN A N 1
ATOM 4505 C CA . GLN A 1 575 ? -29.246 7.892 2.886 1.00 55.75 575 GLN A CA 1
ATOM 4506 C C . GLN A 1 575 ? -29.750 9.345 2.787 1.00 55.75 575 GLN A C 1
ATOM 4508 O O . GLN A 1 575 ? -29.989 9.897 1.704 1.00 55.75 575 GLN A O 1
ATOM 4513 N N . GLY A 1 576 ? -29.935 9.975 3.950 1.00 58.72 576 GLY A N 1
ATOM 4514 C CA . GLY A 1 576 ? -30.481 11.328 4.063 1.00 58.72 576 GLY A CA 1
ATOM 4515 C C . GLY A 1 576 ? -31.995 11.426 3.842 1.00 58.72 576 GLY A C 1
ATOM 4516 O O . GLY A 1 576 ? -32.480 12.524 3.570 1.00 58.72 576 GLY A O 1
ATOM 4517 N N . ALA A 1 577 ? -32.732 10.309 3.915 1.00 67.44 577 ALA A N 1
ATOM 4518 C CA . ALA A 1 577 ? -34.196 10.244 3.832 1.00 67.44 577 ALA A CA 1
ATOM 4519 C C . ALA A 1 577 ? -34.785 10.980 2.612 1.00 67.44 577 ALA A C 1
ATOM 4521 O O . ALA A 1 577 ? -35.822 11.644 2.688 1.00 67.44 577 ALA A O 1
ATOM 4522 N N . THR A 1 578 ? -34.084 10.919 1.482 1.00 77.56 578 THR A N 1
ATOM 4523 C CA . THR A 1 578 ? -34.408 11.660 0.260 1.00 77.56 578 THR A CA 1
ATOM 4524 C C . THR A 1 578 ? -34.145 10.791 -0.956 1.00 77.56 578 THR A C 1
ATOM 4526 O O . THR A 1 578 ? -33.135 10.096 -1.027 1.00 77.56 578 THR A O 1
ATOM 4529 N N . LEU A 1 579 ? -35.059 10.842 -1.926 1.00 86.06 579 LEU A N 1
ATOM 4530 C CA . LEU A 1 579 ? -34.955 10.037 -3.139 1.00 86.06 579 LEU A CA 1
ATOM 4531 C C . LEU A 1 579 ? -33.771 10.482 -4.015 1.00 86.06 579 LEU A C 1
ATOM 4533 O O . LEU A 1 579 ? -33.502 11.688 -4.100 1.00 86.06 579 LEU A O 1
ATOM 4537 N N . PRO A 1 580 ? -33.108 9.541 -4.712 1.00 89.00 580 PRO A N 1
ATOM 4538 C CA . PRO A 1 580 ? -32.205 9.867 -5.802 1.00 89.00 580 PRO A CA 1
ATOM 4539 C C . PRO A 1 580 ? -32.909 10.689 -6.883 1.00 89.00 580 PRO A C 1
ATOM 4541 O O . PRO A 1 580 ? -34.105 10.540 -7.131 1.00 89.00 580 PRO A O 1
ATOM 4544 N N . ASN A 1 581 ? -32.144 11.559 -7.528 1.00 87.25 581 ASN A N 1
ATOM 4545 C CA . ASN A 1 581 ? -32.550 12.361 -8.676 1.00 87.25 581 ASN A CA 1
ATOM 4546 C C . ASN A 1 581 ? -31.482 12.282 -9.777 1.00 87.25 581 ASN A C 1
ATOM 4548 O O . ASN A 1 581 ? -30.455 11.629 -9.604 1.00 87.25 581 ASN A O 1
ATOM 4552 N N . GLN A 1 582 ? -31.688 13.012 -10.874 1.00 87.44 582 GLN A N 1
ATOM 4553 C CA . GLN A 1 582 ? -30.814 13.002 -12.052 1.00 87.44 582 GLN A CA 1
ATOM 4554 C C . GLN A 1 582 ? -29.332 13.320 -11.776 1.00 87.44 582 GLN A C 1
ATOM 4556 O O . GLN A 1 582 ? -28.478 12.919 -12.551 1.00 87.44 582 GLN A O 1
ATOM 4561 N N . ASN A 1 583 ? -29.015 14.006 -10.673 1.00 80.50 583 ASN A N 1
ATOM 4562 C CA . ASN A 1 583 ? -27.639 14.338 -10.290 1.00 80.50 583 ASN A CA 1
ATOM 4563 C C . ASN A 1 583 ? -27.036 13.319 -9.309 1.00 80.50 583 ASN A C 1
ATOM 4565 O O . ASN A 1 583 ? -25.859 13.411 -8.969 1.00 80.50 583 ASN A O 1
ATOM 4569 N N . SER A 1 584 ? -27.845 12.388 -8.800 1.00 78.69 584 SER A N 1
ATOM 4570 C CA . SER A 1 584 ? -27.454 11.464 -7.737 1.00 78.69 584 SER A CA 1
ATOM 4571 C C . SER A 1 584 ? -26.615 10.316 -8.283 1.00 78.69 584 SER A C 1
ATOM 4573 O O . SER A 1 584 ? -27.010 9.664 -9.250 1.00 78.69 584 SER A O 1
ATOM 4575 N N . ARG A 1 585 ? -25.492 10.039 -7.616 1.00 77.31 585 ARG A N 1
ATOM 4576 C CA . ARG A 1 585 ? -24.709 8.813 -7.804 1.00 77.31 585 ARG A CA 1
ATOM 4577 C C . ARG A 1 585 ? -25.291 7.737 -6.901 1.00 77.31 585 ARG A C 1
ATOM 4579 O O . ARG A 1 585 ? -25.287 7.907 -5.692 1.00 77.31 585 ARG A O 1
ATOM 4586 N N . VAL A 1 586 ? -25.869 6.680 -7.451 1.00 85.50 586 VAL A N 1
ATOM 4587 C CA . VAL A 1 586 ? -26.525 5.641 -6.650 1.00 85.50 586 VAL A CA 1
ATOM 4588 C C . VAL A 1 586 ? -25.546 4.526 -6.326 1.00 85.50 586 VAL A C 1
ATOM 4590 O O . VAL A 1 586 ? -24.901 3.994 -7.226 1.00 85.50 586 VAL A O 1
ATOM 4593 N N . ILE A 1 587 ? -25.509 4.119 -5.058 1.00 75.88 587 ILE A N 1
ATOM 4594 C CA . ILE A 1 587 ? -24.768 2.937 -4.614 1.00 75.88 587 ILE A CA 1
ATOM 4595 C C . ILE A 1 587 ? -25.742 1.936 -4.001 1.00 75.88 587 ILE A C 1
ATOM 4597 O O . ILE A 1 587 ? -26.487 2.259 -3.072 1.00 75.88 587 ILE A O 1
ATOM 4601 N N . ILE A 1 588 ? -25.712 0.711 -4.518 1.00 81.12 588 ILE A N 1
ATOM 4602 C CA . ILE A 1 588 ? -26.369 -0.459 -3.943 1.00 81.12 588 ILE A CA 1
ATOM 4603 C C . ILE A 1 588 ? -25.272 -1.309 -3.283 1.00 81.12 588 ILE A C 1
ATOM 4605 O O . ILE A 1 588 ? -24.504 -1.956 -4.002 1.00 81.12 588 ILE A O 1
ATOM 4609 N N . PRO A 1 589 ? -25.150 -1.274 -1.944 1.00 63.84 589 PRO A N 1
ATOM 4610 C CA . PRO A 1 589 ? -24.083 -1.971 -1.231 1.00 63.84 589 PRO A CA 1
ATOM 4611 C C . PRO A 1 589 ? -24.291 -3.492 -1.246 1.00 63.84 589 PRO A C 1
ATOM 4613 O O . PRO A 1 589 ? -25.337 -3.975 -1.687 1.00 63.84 589 PRO A O 1
ATOM 4616 N N . ASP A 1 590 ? -23.301 -4.237 -0.742 1.00 63.16 590 ASP A N 1
ATOM 4617 C CA . ASP A 1 590 ? -23.427 -5.668 -0.446 1.00 63.16 590 ASP A CA 1
ATOM 4618 C C . ASP A 1 590 ? -24.574 -5.872 0.556 1.00 63.16 590 ASP A C 1
ATOM 4620 O O . ASP A 1 590 ? -24.438 -5.600 1.749 1.00 63.16 590 ASP A O 1
ATOM 4624 N N . CYS A 1 591 ? -25.759 -6.232 0.060 1.00 52.88 591 CYS A N 1
ATOM 4625 C CA . CYS A 1 591 ? -26.988 -6.227 0.845 1.00 52.88 591 CYS A CA 1
ATOM 4626 C C . CYS A 1 591 ? -27.587 -7.624 0.988 1.00 52.88 591 CYS A C 1
ATOM 4628 O O . CYS A 1 591 ? -28.748 -7.861 0.656 1.00 52.88 591 CYS A O 1
ATOM 4630 N N . LEU A 1 592 ? -26.809 -8.544 1.567 1.00 50.41 592 LEU A N 1
ATOM 4631 C CA . LEU A 1 592 ? -27.345 -9.769 2.171 1.00 50.41 592 LEU A CA 1
ATOM 4632 C C . LEU A 1 592 ? -26.976 -9.921 3.660 1.00 50.41 592 LEU A C 1
ATOM 4634 O O . LEU A 1 592 ? -26.791 -11.034 4.153 1.00 50.41 592 LEU A O 1
ATOM 4638 N N . CYS A 1 593 ? -26.964 -8.815 4.413 1.00 47.69 593 CYS A N 1
ATOM 4639 C CA . CYS A 1 593 ? -27.200 -8.857 5.859 1.00 47.69 593 CYS A CA 1
ATOM 4640 C C . CYS A 1 593 ? -28.653 -9.314 6.128 1.00 47.69 593 CYS A C 1
ATOM 4642 O O . CYS A 1 593 ? -29.583 -8.955 5.400 1.00 47.69 593 CYS A O 1
ATOM 4644 N N . SER A 1 594 ? -28.885 -10.122 7.167 1.00 45.53 594 SER A N 1
ATOM 4645 C CA . SER A 1 594 ? -30.232 -10.600 7.518 1.00 45.53 594 SER A CA 1
ATOM 4646 C C . SER A 1 594 ? -31.152 -9.436 7.913 1.00 45.53 594 SER A C 1
ATOM 4648 O O . SER A 1 594 ? -31.044 -8.939 9.028 1.00 45.53 594 SER A O 1
ATOM 4650 N N . GLY A 1 595 ? -32.107 -9.068 7.051 1.00 56.22 595 GLY A N 1
ATOM 4651 C CA . GLY A 1 595 ? -33.150 -8.076 7.359 1.00 56.22 595 GLY A CA 1
ATOM 4652 C C . GLY A 1 595 ? -33.208 -6.860 6.429 1.00 56.22 595 GLY A C 1
ATOM 4653 O O . GLY A 1 595 ? -34.170 -6.106 6.519 1.00 56.22 595 GLY A O 1
ATOM 4654 N N . VAL A 1 596 ? -32.249 -6.699 5.511 1.00 65.06 596 VAL A N 1
ATOM 4655 C CA . VAL A 1 596 ? -32.232 -5.606 4.523 1.00 65.06 596 VAL A CA 1
ATOM 4656 C C . VAL A 1 596 ? -32.926 -6.035 3.226 1.00 65.06 596 VAL A C 1
ATOM 4658 O O . VAL A 1 596 ? -32.698 -7.132 2.712 1.00 65.06 596 VAL A O 1
ATOM 4661 N N . PHE A 1 597 ? -33.785 -5.175 2.675 1.00 76.12 597 PHE A N 1
ATOM 4662 C CA . PHE A 1 597 ? -34.491 -5.436 1.421 1.00 76.12 597 PHE A CA 1
ATOM 4663 C C . PHE A 1 597 ? -33.711 -4.910 0.211 1.00 76.12 597 PHE A C 1
ATOM 4665 O O . PHE A 1 597 ? -33.343 -3.737 0.147 1.00 76.12 597 PHE A O 1
ATOM 4672 N N . ALA A 1 598 ? -33.533 -5.760 -0.803 1.00 85.56 598 ALA A N 1
ATOM 4673 C CA . ALA A 1 598 ? -32.967 -5.343 -2.082 1.00 85.56 598 ALA A CA 1
ATOM 4674 C C . ALA A 1 598 ? -33.909 -4.363 -2.822 1.00 85.56 598 ALA A C 1
ATOM 4676 O O . ALA A 1 598 ? -35.123 -4.601 -2.855 1.00 85.56 598 ALA A O 1
ATOM 4677 N N . PRO A 1 599 ? -33.384 -3.298 -3.453 1.00 93.00 599 PRO A N 1
ATOM 4678 C CA . PRO A 1 599 ? -34.180 -2.312 -4.174 1.00 93.00 599 PRO A CA 1
ATOM 4679 C C . PRO A 1 599 ? -34.909 -2.893 -5.389 1.00 93.00 599 PRO A C 1
ATOM 4681 O O . PRO A 1 599 ? -34.339 -3.596 -6.231 1.00 93.00 599 PRO A O 1
ATOM 4684 N N . VAL A 1 600 ? -36.175 -2.505 -5.525 1.00 96.00 600 VAL A N 1
ATOM 4685 C CA . VAL A 1 600 ? -37.042 -2.761 -6.674 1.00 96.00 600 VAL A CA 1
ATOM 4686 C C . VAL A 1 600 ? -37.602 -1.432 -7.183 1.00 96.00 600 VAL A C 1
ATOM 4688 O O . VAL A 1 600 ? -38.390 -0.764 -6.507 1.00 96.00 600 VAL A O 1
ATOM 4691 N N . LEU A 1 601 ? -37.235 -1.064 -8.411 1.00 97.25 601 LEU A N 1
ATOM 4692 C CA . LEU A 1 601 ? -37.762 0.109 -9.103 1.00 97.25 601 LEU A CA 1
ATOM 4693 C C . LEU A 1 601 ? -38.996 -0.264 -9.938 1.00 97.25 601 LEU A C 1
ATOM 4695 O O . LEU A 1 601 ? -38.893 -1.053 -10.869 1.00 97.25 601 LEU A O 1
ATOM 4699 N N . ASN A 1 602 ? -40.155 0.336 -9.653 1.00 96.38 602 ASN A N 1
ATOM 4700 C CA . ASN A 1 602 ? -41.408 0.140 -10.409 1.00 96.38 602 ASN A CA 1
ATOM 4701 C C . ASN A 1 602 ? -41.961 1.454 -10.995 1.00 96.38 602 ASN A C 1
ATOM 4703 O O . ASN A 1 602 ? -43.171 1.621 -11.139 1.00 96.38 602 ASN A O 1
ATOM 4707 N N . SER A 1 603 ? -41.086 2.411 -11.289 1.00 94.69 603 SER A N 1
ATOM 4708 C CA . SER A 1 603 ? -41.438 3.699 -11.891 1.00 94.69 603 SER A CA 1
ATOM 4709 C C . SER A 1 603 ? -40.298 4.213 -12.767 1.00 94.69 603 SER A C 1
ATOM 4711 O O . SER A 1 603 ? -39.215 3.629 -12.768 1.00 94.69 603 SER A O 1
ATOM 4713 N N . ALA A 1 604 ? -40.527 5.322 -13.469 1.00 95.25 604 ALA A N 1
ATOM 4714 C CA . ALA A 1 604 ? -39.466 6.033 -14.170 1.00 95.25 604 ALA A CA 1
ATOM 4715 C C . ALA A 1 604 ? -38.539 6.755 -13.181 1.00 95.25 604 ALA A C 1
ATOM 4717 O O . ALA A 1 604 ? -39.031 7.438 -12.278 1.00 95.25 604 ALA A O 1
ATOM 4718 N N . GLN A 1 605 ? -37.226 6.605 -13.346 1.00 94.94 605 GLN A N 1
ATOM 4719 C CA . GLN A 1 605 ? -36.196 7.297 -12.576 1.00 94.94 605 GLN A CA 1
ATOM 4720 C C . GLN A 1 605 ? -35.001 7.674 -13.442 1.00 94.94 605 GLN A C 1
ATOM 4722 O O . GLN A 1 605 ? -34.585 6.920 -14.319 1.00 94.94 605 GLN A O 1
ATOM 4727 N N . GLN A 1 606 ? -34.443 8.846 -13.147 1.00 93.19 606 GLN A N 1
ATOM 4728 C CA . GLN A 1 606 ? -33.219 9.353 -13.754 1.00 93.19 606 GLN A CA 1
ATOM 4729 C C . GLN A 1 606 ? -32.173 9.546 -12.671 1.00 93.19 606 GLN A C 1
ATOM 4731 O O . GLN A 1 606 ? -32.465 10.163 -11.646 1.00 93.19 606 GLN A O 1
ATOM 4736 N N . VAL A 1 607 ? -30.975 9.022 -12.903 1.00 89.50 607 VAL A N 1
ATOM 4737 C CA . VAL A 1 607 ? -29.834 9.121 -11.988 1.00 89.50 607 VAL A CA 1
ATOM 4738 C C . VAL A 1 607 ? -28.552 9.343 -12.778 1.00 89.50 607 VAL A C 1
ATOM 4740 O O . VAL A 1 607 ? -28.502 9.057 -13.973 1.00 89.50 607 VAL A O 1
ATOM 4743 N N . ARG A 1 608 ? -27.520 9.857 -12.110 1.00 81.69 608 ARG A N 1
ATOM 4744 C CA . ARG A 1 608 ? -26.221 10.127 -12.734 1.00 81.69 608 ARG A CA 1
ATOM 4745 C C . ARG A 1 608 ? -25.410 8.849 -12.914 1.00 81.69 608 ARG A C 1
ATOM 4747 O O . ARG A 1 608 ? -24.818 8.630 -13.955 1.00 81.69 608 ARG A O 1
ATOM 4754 N N . SER A 1 609 ? -25.388 7.990 -11.900 1.00 80.06 609 SER A N 1
ATOM 4755 C CA . SER A 1 609 ? -24.728 6.688 -11.986 1.00 80.06 609 SER A CA 1
ATOM 4756 C C . SER A 1 609 ? -25.407 5.665 -11.092 1.00 80.06 609 SER A C 1
ATOM 4758 O O . SER A 1 609 ? -26.141 6.025 -10.168 1.00 80.06 609 SER A O 1
ATOM 4760 N N . VAL A 1 610 ? -25.162 4.386 -11.368 1.00 86.25 610 VAL A N 1
ATOM 4761 C CA . VAL A 1 610 ? -25.563 3.271 -10.507 1.00 86.25 610 VAL A CA 1
ATOM 4762 C C . VAL A 1 610 ? -24.395 2.311 -10.360 1.00 86.25 610 VAL A C 1
ATOM 4764 O O . VAL A 1 610 ? -23.908 1.762 -11.348 1.00 86.25 610 VAL A O 1
ATOM 4767 N N . VAL A 1 611 ? -23.990 2.068 -9.118 1.00 77.06 611 VAL A N 1
ATOM 4768 C CA . VAL A 1 611 ? -22.979 1.073 -8.763 1.00 77.06 611 VAL A CA 1
ATOM 4769 C C . VAL A 1 611 ? -23.611 0.025 -7.852 1.00 77.06 611 VAL A C 1
ATOM 4771 O O . VAL A 1 611 ? -24.200 0.360 -6.830 1.00 77.06 611 VAL A O 1
ATOM 4774 N N . ILE A 1 612 ? -23.507 -1.248 -8.226 1.00 78.31 612 ILE A N 1
ATOM 4775 C CA . ILE A 1 612 ? -23.955 -2.402 -7.443 1.00 78.31 612 ILE A CA 1
ATOM 4776 C C . ILE A 1 612 ? -22.706 -3.150 -6.988 1.00 78.31 612 ILE A C 1
ATOM 4778 O O . ILE A 1 612 ? -21.984 -3.704 -7.820 1.00 78.31 612 ILE A O 1
ATOM 4782 N N . HIS A 1 613 ? -22.442 -3.154 -5.686 1.00 62.59 613 HIS A N 1
ATOM 4783 C CA . HIS A 1 613 ? -21.295 -3.847 -5.097 1.00 62.59 613 HIS A CA 1
ATOM 4784 C C . HIS A 1 613 ? -21.472 -5.374 -5.142 1.00 62.59 613 HIS A C 1
ATOM 4786 O O . HIS A 1 613 ? -22.599 -5.852 -5.328 1.00 62.59 613 HIS A O 1
ATOM 4792 N N . PRO A 1 614 ? -20.389 -6.160 -4.965 1.00 60.28 614 PRO A N 1
ATOM 4793 C CA . PRO A 1 614 ? -20.498 -7.605 -4.771 1.00 60.28 614 PRO A CA 1
ATOM 4794 C C . PRO A 1 614 ? -21.569 -7.939 -3.724 1.00 60.28 614 PRO A C 1
ATOM 4796 O O . PRO A 1 614 ? -21.658 -7.258 -2.715 1.00 60.28 614 PRO A O 1
ATOM 4799 N N . GLY A 1 615 ? -22.431 -8.923 -4.002 1.00 64.25 615 GLY A N 1
ATOM 4800 C CA . GLY A 1 615 ? -23.542 -9.321 -3.117 1.00 64.25 615 GLY A CA 1
ATOM 4801 C C . GLY A 1 615 ? -24.754 -8.371 -3.071 1.00 64.25 615 GLY A C 1
ATOM 4802 O O . GLY A 1 615 ? -25.841 -8.786 -2.665 1.00 64.25 615 GLY A O 1
ATOM 4803 N N . GLY A 1 616 ? -24.632 -7.145 -3.588 1.00 75.19 616 GLY A N 1
ATOM 4804 C CA . GLY A 1 616 ? -25.749 -6.220 -3.780 1.00 75.19 616 GLY A CA 1
ATOM 4805 C C . GLY A 1 616 ? -26.713 -6.680 -4.875 1.00 75.19 616 GLY A C 1
ATOM 4806 O O . GLY A 1 616 ? -26.319 -7.370 -5.818 1.00 75.19 616 GLY A O 1
ATOM 4807 N N . LYS A 1 617 ? -27.991 -6.289 -4.784 1.00 89.12 617 LYS A N 1
ATOM 4808 C CA . LYS A 1 617 ? -29.011 -6.651 -5.782 1.00 89.12 617 LYS A CA 1
ATOM 4809 C C . LYS A 1 617 ? -29.897 -5.479 -6.178 1.00 89.12 617 LYS A C 1
ATOM 4811 O O . LYS A 1 617 ? -30.518 -4.880 -5.318 1.00 89.12 617 LYS A O 1
ATOM 4816 N N . LEU A 1 618 ? -30.069 -5.225 -7.473 1.00 93.12 618 LEU A N 1
ATOM 4817 C CA . LEU A 1 618 ? -31.042 -4.269 -8.011 1.00 93.12 618 LEU A CA 1
ATOM 4818 C C . LEU A 1 618 ? -32.040 -4.964 -8.935 1.00 93.12 618 LEU A C 1
ATOM 4820 O O . LEU A 1 618 ? -31.656 -5.707 -9.834 1.00 93.12 618 LEU A O 1
ATOM 4824 N N . THR A 1 619 ? -33.335 -4.699 -8.755 1.00 96.25 619 THR A N 1
ATOM 4825 C CA . THR A 1 619 ? -34.373 -5.125 -9.703 1.00 96.25 619 THR A CA 1
ATOM 4826 C C . THR A 1 619 ? -35.058 -3.927 -10.352 1.00 96.25 619 THR A C 1
ATOM 4828 O O . THR A 1 619 ? -35.720 -3.140 -9.680 1.00 96.25 619 THR A O 1
ATOM 4831 N N . ILE A 1 620 ? -34.999 -3.838 -11.679 1.00 97.50 620 ILE A N 1
ATOM 4832 C CA . ILE A 1 620 ? -35.895 -2.985 -12.462 1.00 97.50 620 ILE A CA 1
ATOM 4833 C C . ILE A 1 620 ? -37.168 -3.791 -12.714 1.00 97.50 620 ILE A C 1
ATOM 4835 O O . ILE A 1 620 ? -37.173 -4.736 -13.502 1.00 97.50 620 ILE A O 1
ATOM 4839 N N . GLY A 1 621 ? -38.241 -3.475 -11.994 1.00 95.62 621 GLY A N 1
ATOM 4840 C CA . GLY A 1 621 ? -39.533 -4.149 -12.100 1.00 95.62 621 GLY A CA 1
ATOM 4841 C C . GLY A 1 621 ? 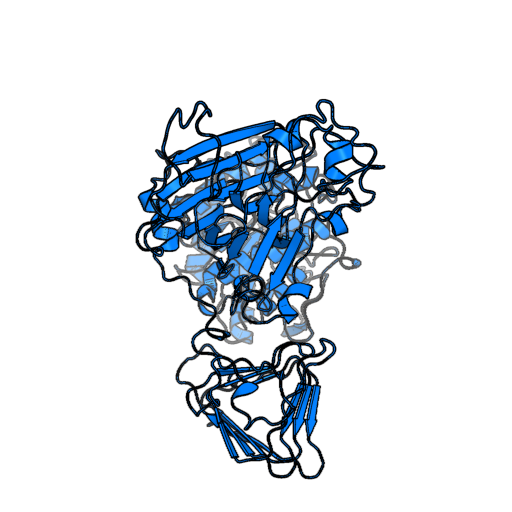-40.178 -3.983 -13.478 1.00 95.62 621 GLY A C 1
ATOM 4842 O O . GLY A 1 621 ? -39.728 -3.190 -14.294 1.00 95.62 621 GLY A O 1
ATOM 4843 N N . SER A 1 622 ? -41.243 -4.737 -13.767 1.00 94.31 622 SER A N 1
ATOM 4844 C CA . SER A 1 622 ? -41.830 -4.833 -15.121 1.00 94.31 622 SER A CA 1
ATOM 4845 C C . SER A 1 622 ? -42.399 -3.523 -15.676 1.00 94.31 622 SER A C 1
ATOM 4847 O O . SER A 1 622 ? -42.618 -3.412 -16.875 1.00 94.31 622 SER A O 1
ATOM 4849 N N . VAL A 1 623 ? -42.666 -2.553 -14.803 1.00 93.75 623 VAL A N 1
ATOM 4850 C CA . VAL A 1 623 ? -43.093 -1.186 -15.150 1.00 93.75 623 VAL A CA 1
ATOM 4851 C C . VAL A 1 623 ? -42.039 -0.136 -14.769 1.00 93.75 623 VAL A C 1
ATOM 4853 O O . VAL A 1 623 ? -42.303 1.060 -14.839 1.00 93.75 623 VAL A O 1
ATOM 4856 N N . GLY A 1 624 ? -40.866 -0.580 -14.309 1.00 96.25 624 GLY A N 1
ATOM 4857 C CA . GLY A 1 624 ? -39.733 0.278 -13.992 1.00 96.25 624 GLY A CA 1
ATOM 4858 C C . GLY A 1 624 ? -39.034 0.761 -15.255 1.00 96.25 624 GLY A C 1
ATOM 4859 O O . GLY A 1 624 ? -38.945 0.029 -16.242 1.00 96.25 624 GLY A O 1
ATOM 4860 N N . ASP A 1 625 ? -38.535 1.988 -15.202 1.00 96.00 625 ASP A N 1
ATOM 4861 C CA . ASP A 1 625 ? -37.760 2.607 -16.272 1.00 96.00 625 ASP A CA 1
ATOM 4862 C C . ASP A 1 625 ? -36.603 3.384 -15.638 1.00 96.00 625 ASP A C 1
ATOM 4864 O O . ASP A 1 625 ? -36.811 4.415 -15.003 1.00 96.00 625 ASP A O 1
ATOM 4868 N N . MET A 1 626 ? -35.390 2.851 -15.724 1.00 95.12 626 MET A N 1
ATOM 4869 C CA . MET A 1 626 ? -34.198 3.510 -15.201 1.00 95.12 626 MET A CA 1
ATOM 4870 C C . MET A 1 626 ? -33.418 4.134 -16.340 1.00 95.12 626 MET A C 1
ATOM 4872 O O . MET A 1 626 ? -32.990 3.425 -17.240 1.00 95.12 626 MET A O 1
ATOM 4876 N N . THR A 1 627 ? -33.172 5.434 -16.271 1.00 93.19 627 THR A N 1
ATOM 4877 C CA . THR A 1 627 ? -32.271 6.125 -17.191 1.00 93.19 627 THR A CA 1
ATOM 4878 C C . THR A 1 627 ? -31.052 6.630 -16.427 1.00 93.19 627 THR A C 1
ATOM 4880 O O . THR A 1 627 ? -31.180 7.424 -15.496 1.00 93.19 627 THR A O 1
ATOM 4883 N N . ILE A 1 628 ? -29.876 6.151 -16.817 1.00 88.56 628 ILE A N 1
ATOM 4884 C CA . ILE A 1 628 ? -28.584 6.626 -16.329 1.00 88.56 628 ILE A CA 1
ATOM 4885 C C . ILE A 1 628 ? -28.082 7.662 -17.330 1.00 88.56 628 ILE A C 1
ATOM 4887 O O . ILE A 1 628 ? -27.954 7.353 -18.517 1.00 88.56 628 ILE A O 1
ATOM 4891 N N . LEU A 1 629 ? -27.898 8.890 -16.855 1.00 81.81 629 LEU A N 1
ATOM 4892 C CA . LEU A 1 629 ? -27.527 10.042 -17.671 1.00 81.81 629 LEU A CA 1
ATOM 4893 C C . LEU A 1 629 ? -26.007 10.204 -17.735 1.00 81.81 629 LEU A C 1
ATOM 4895 O O . LEU A 1 629 ? -25.306 9.854 -16.789 1.00 81.81 629 LEU A O 1
ATOM 4899 N N . ASP A 1 630 ? -25.540 10.760 -18.849 1.00 65.69 630 ASP A N 1
ATOM 4900 C CA . ASP A 1 630 ? -24.126 10.975 -19.149 1.00 65.69 630 ASP A CA 1
ATOM 4901 C C . ASP A 1 630 ? -23.421 11.893 -18.133 1.00 65.69 630 ASP A C 1
ATOM 4903 O O . ASP A 1 630 ? -24.038 12.769 -17.516 1.00 65.69 630 ASP A O 1
ATOM 4907 N N . ASP A 1 631 ? -22.113 11.689 -17.984 1.00 58.78 631 ASP A N 1
ATOM 4908 C CA . ASP A 1 631 ? -21.232 12.462 -17.112 1.00 58.78 631 ASP A CA 1
ATOM 4909 C C . ASP A 1 631 ? -20.050 12.991 -17.942 1.00 58.78 631 ASP A C 1
ATOM 4911 O O . ASP A 1 631 ? -19.287 12.204 -18.496 1.00 58.78 631 ASP A O 1
ATOM 4915 N N . ASP A 1 632 ? -19.862 14.316 -17.994 1.00 53.31 632 ASP A N 1
ATOM 4916 C CA . ASP A 1 632 ? -18.687 14.957 -18.620 1.00 53.31 632 ASP A CA 1
ATOM 4917 C C . ASP A 1 632 ? -17.359 14.561 -17.913 1.00 53.31 632 ASP A C 1
ATOM 4919 O O . ASP A 1 632 ? -16.263 14.873 -18.392 1.00 53.31 632 ASP A O 1
ATOM 4923 N N . ASP A 1 633 ? -17.428 13.879 -16.759 1.00 49.91 633 ASP A N 1
ATOM 4924 C CA . ASP A 1 633 ? -16.275 13.328 -16.047 1.00 49.91 633 ASP A CA 1
ATOM 4925 C C . ASP A 1 633 ? -15.760 12.024 -16.697 1.00 49.91 633 ASP A C 1
ATOM 4927 O O . ASP A 1 633 ? -16.242 10.923 -16.426 1.00 49.91 633 ASP A O 1
ATOM 4931 N N . LEU A 1 634 ? -14.658 12.149 -17.446 1.00 43.28 634 LEU A N 1
ATOM 4932 C CA . LEU A 1 634 ? -13.843 11.102 -18.104 1.00 43.28 634 LEU A CA 1
ATOM 4933 C C . LEU A 1 634 ? -13.381 9.897 -17.237 1.00 43.28 634 LEU A C 1
ATOM 4935 O O . LEU A 1 634 ? -12.626 9.060 -17.728 1.00 43.28 634 LEU A O 1
ATOM 4939 N N . TYR A 1 635 ? -13.775 9.793 -15.962 1.00 38.88 635 TYR A N 1
ATOM 4940 C CA . TYR A 1 635 ? -13.181 8.870 -14.982 1.00 38.88 635 TYR A CA 1
ATOM 4941 C C . TYR A 1 635 ? -14.184 8.094 -14.105 1.00 38.88 635 TYR A C 1
ATOM 4943 O O . TYR A 1 635 ? -13.781 7.562 -13.069 1.00 38.88 635 TYR A O 1
ATOM 4951 N N . SER A 1 636 ? -15.472 8.008 -14.462 1.00 49.16 636 SER A N 1
ATOM 4952 C CA . SER A 1 636 ? -16.450 7.235 -13.672 1.00 49.16 636 SER A CA 1
ATOM 4953 C C . SER A 1 636 ? -17.262 6.245 -14.508 1.00 49.16 636 SER A C 1
ATOM 4955 O O . SER A 1 636 ? -17.700 6.559 -15.610 1.00 49.16 636 SER A O 1
ATOM 4957 N N . TYR A 1 637 ? -17.468 5.031 -13.983 1.00 57.84 637 TYR A N 1
ATOM 4958 C CA . TYR A 1 637 ? -18.406 4.074 -14.572 1.00 57.84 637 TYR A CA 1
ATOM 4959 C C . TYR A 1 637 ? -19.834 4.577 -14.335 1.00 57.84 637 TYR A C 1
ATOM 4961 O O . TYR A 1 637 ? -20.263 4.698 -13.186 1.00 57.84 637 TYR A O 1
ATOM 4969 N N . LEU A 1 638 ? -20.585 4.844 -15.407 1.00 72.00 638 LEU A N 1
ATOM 4970 C CA . LEU A 1 638 ? -21.993 5.257 -15.307 1.00 72.00 638 LEU A CA 1
ATOM 4971 C C . LEU A 1 638 ? -22.865 4.120 -14.758 1.00 72.00 638 LEU A C 1
ATOM 4973 O O . LEU A 1 638 ? -23.730 4.331 -13.907 1.00 72.00 638 LEU A O 1
ATOM 4977 N N . PHE A 1 639 ? -22.589 2.893 -15.204 1.00 81.50 639 PHE A N 1
ATOM 4978 C CA . PHE A 1 639 ? -23.166 1.671 -14.660 1.00 81.50 639 PHE A CA 1
ATOM 4979 C C . PHE A 1 639 ? -22.060 0.677 -14.302 1.00 81.50 639 PHE A C 1
ATOM 4981 O O . PHE A 1 639 ? -21.345 0.185 -15.180 1.00 81.50 639 PHE A O 1
ATOM 4988 N N . GLY A 1 640 ? -21.937 0.377 -13.010 1.00 73.00 640 GLY A N 1
ATOM 4989 C CA . GLY A 1 640 ? -21.061 -0.662 -12.479 1.00 73.00 640 GLY A CA 1
ATOM 4990 C C . GLY A 1 640 ? -21.885 -1.745 -11.795 1.00 73.00 640 GLY A C 1
ATOM 4991 O O . GLY A 1 640 ? -22.593 -1.460 -10.837 1.00 73.00 640 GLY A O 1
ATOM 4992 N N . ASN A 1 641 ? -21.799 -2.990 -12.253 1.00 78.50 641 ASN A N 1
ATOM 4993 C CA . ASN A 1 641 ? -22.433 -4.121 -11.580 1.00 78.50 641 ASN A CA 1
ATOM 4994 C C . ASN A 1 641 ? -21.403 -5.185 -11.220 1.00 78.50 641 ASN A C 1
ATOM 4996 O O . ASN A 1 641 ? -20.889 -5.861 -12.106 1.00 78.50 641 ASN A O 1
ATOM 5000 N N . GLU A 1 642 ? -21.151 -5.373 -9.932 1.00 67.06 642 GLU A N 1
ATOM 5001 C CA . GLU A 1 642 ? -20.381 -6.488 -9.370 1.00 67.06 642 GLU A CA 1
ATOM 5002 C C . GLU A 1 642 ? -21.275 -7.458 -8.561 1.00 67.06 642 GLU A C 1
ATOM 5004 O O . GLU A 1 642 ? -20.816 -8.524 -8.156 1.00 67.06 642 GLU A O 1
ATOM 5009 N N . GLY A 1 643 ? -22.562 -7.126 -8.385 1.00 75.25 643 GLY A N 1
ATOM 5010 C CA . GLY A 1 643 ? -23.586 -7.918 -7.691 1.00 75.25 643 GLY A CA 1
ATOM 5011 C C . GLY A 1 643 ? -24.604 -8.567 -8.639 1.00 75.25 643 GLY A C 1
ATOM 5012 O O . GLY A 1 643 ? -24.232 -9.234 -9.603 1.00 75.25 643 GLY A O 1
ATOM 5013 N N . GLU A 1 644 ? -25.904 -8.419 -8.372 1.00 87.81 644 GLU A N 1
ATOM 5014 C CA . GLU A 1 644 ? -27.002 -8.911 -9.217 1.00 87.81 644 GLU A CA 1
ATOM 5015 C C . GLU A 1 644 ? -27.879 -7.754 -9.725 1.00 87.81 644 GLU A C 1
ATOM 5017 O O . GLU A 1 644 ? -28.474 -7.018 -8.944 1.00 87.81 644 GLU A O 1
ATOM 5022 N N . CYS A 1 645 ? -28.048 -7.628 -11.040 1.00 93.00 645 CYS A N 1
ATOM 5023 C CA . CYS A 1 645 ? -29.002 -6.706 -11.650 1.00 93.00 645 CYS A CA 1
ATOM 5024 C C . CYS A 1 645 ? -30.042 -7.489 -12.459 1.00 93.00 645 CYS A C 1
ATOM 5026 O O . CYS A 1 645 ? -29.692 -8.236 -13.373 1.00 93.00 645 CYS A O 1
ATOM 5028 N N . VAL A 1 646 ? -31.326 -7.321 -12.136 1.00 95.19 646 VAL A N 1
ATOM 5029 C CA . VAL A 1 646 ? -32.449 -7.994 -12.805 1.00 95.19 646 VAL A CA 1
ATOM 5030 C C . VAL A 1 646 ? -33.330 -6.968 -13.508 1.00 95.19 646 VAL A C 1
ATOM 5032 O O . VAL A 1 646 ? -33.996 -6.162 -12.862 1.00 95.19 646 VAL A O 1
ATOM 5035 N N . ILE A 1 647 ? -33.406 -7.039 -14.833 1.00 96.25 647 ILE A N 1
ATOM 5036 C CA . ILE A 1 647 ? -34.158 -6.115 -15.681 1.00 96.25 647 ILE A CA 1
ATOM 5037 C C . ILE A 1 647 ? -35.435 -6.797 -16.191 1.00 96.25 647 ILE A C 1
ATOM 5039 O O . ILE A 1 647 ? -35.407 -7.718 -17.016 1.00 96.25 647 ILE A O 1
ATOM 5043 N N . ARG A 1 648 ? -36.584 -6.340 -15.682 1.00 96.38 648 ARG A N 1
ATOM 5044 C CA . ARG A 1 648 ? -37.936 -6.736 -16.121 1.00 96.38 648 ARG A CA 1
ATOM 5045 C C . ARG A 1 648 ? -38.666 -5.655 -16.909 1.00 96.38 648 ARG A C 1
ATOM 5047 O O . ARG A 1 648 ? -39.527 -6.009 -17.712 1.00 96.38 648 ARG A O 1
ATOM 5054 N N . GLY A 1 649 ? -38.353 -4.393 -16.630 1.00 95.25 649 GLY A N 1
ATOM 5055 C CA . GLY A 1 649 ? -38.815 -3.208 -17.354 1.00 95.25 649 GLY A CA 1
ATOM 5056 C C . GLY A 1 649 ? -37.721 -2.672 -18.273 1.00 95.25 649 GLY A C 1
ATOM 5057 O O . GLY A 1 649 ? -37.052 -3.457 -18.939 1.00 95.25 649 GLY A O 1
ATOM 5058 N N . THR A 1 650 ? -37.506 -1.359 -18.283 1.00 96.00 650 THR A N 1
ATOM 5059 C CA . THR A 1 650 ? -36.526 -0.707 -19.165 1.00 96.00 650 THR A CA 1
ATOM 5060 C C . THR A 1 650 ? -35.345 -0.154 -18.373 1.00 96.00 650 THR A C 1
ATOM 5062 O O . THR A 1 650 ? -35.520 0.447 -17.317 1.00 96.00 650 THR A O 1
ATOM 5065 N N . MET A 1 651 ? -34.134 -0.347 -18.882 1.00 93.38 651 MET A N 1
ATOM 5066 C CA . MET A 1 651 ? -32.926 0.310 -18.401 1.00 93.38 651 MET A CA 1
ATOM 5067 C C . MET A 1 651 ? -32.205 0.949 -19.587 1.00 93.38 651 MET A C 1
ATOM 5069 O O . MET A 1 651 ? -31.834 0.259 -20.532 1.00 93.38 651 MET A O 1
ATOM 5073 N N . ASN A 1 652 ? -32.026 2.261 -19.529 1.00 90.38 652 ASN A N 1
ATOM 5074 C CA . ASN A 1 652 ? -31.367 3.090 -20.524 1.00 90.38 652 ASN A CA 1
ATOM 5075 C C . ASN A 1 652 ? -30.062 3.624 -19.936 1.00 90.38 652 ASN A C 1
ATOM 5077 O O . ASN A 1 652 ? -30.075 4.239 -18.873 1.00 90.38 652 ASN A O 1
ATOM 5081 N N . ILE A 1 653 ? -28.948 3.417 -20.626 1.00 85.56 653 ILE A N 1
ATOM 5082 C CA . ILE A 1 653 ? -27.644 3.972 -20.259 1.00 85.56 653 ILE A CA 1
ATOM 5083 C C . ILE A 1 653 ? -27.241 4.925 -21.381 1.00 85.56 653 ILE A C 1
ATOM 5085 O O . ILE A 1 653 ? -27.031 4.481 -22.509 1.00 85.56 653 ILE A O 1
ATOM 5089 N N . GLN A 1 654 ? -27.212 6.226 -21.095 1.00 78.75 654 GLN A N 1
ATOM 5090 C CA . GLN A 1 654 ? -26.803 7.268 -22.039 1.00 78.75 654 GLN A CA 1
ATOM 5091 C C . GLN A 1 654 ? -25.343 7.632 -21.763 1.00 78.75 654 GLN A C 1
ATOM 5093 O O . GLN A 1 654 ? -25.031 8.001 -20.635 1.00 78.75 654 GLN A O 1
ATOM 5098 N N . THR A 1 655 ? -24.453 7.501 -22.750 1.00 62.44 655 THR A N 1
ATOM 5099 C CA . THR A 1 655 ? -23.020 7.782 -22.575 1.00 62.44 655 THR A CA 1
ATOM 5100 C C . THR A 1 655 ? -22.396 8.430 -23.814 1.00 62.44 655 THR A C 1
ATOM 5102 O O . THR A 1 655 ? -22.749 8.060 -24.929 1.00 62.44 655 THR A O 1
ATOM 5105 N N . MET A 1 656 ? -21.461 9.372 -23.621 1.00 52.84 656 MET A N 1
ATOM 5106 C CA . MET A 1 656 ? -20.571 9.870 -24.687 1.00 52.84 656 MET A CA 1
ATOM 5107 C C . MET A 1 656 ? -19.249 9.081 -24.809 1.00 52.84 656 MET A C 1
ATOM 5109 O O . MET A 1 656 ? -18.521 9.267 -25.783 1.00 52.84 656 MET A O 1
ATOM 5113 N N . ILE A 1 657 ? -18.896 8.233 -23.826 1.00 50.16 657 ILE A N 1
ATOM 5114 C CA . ILE A 1 657 ? -17.646 7.448 -23.798 1.00 50.16 657 ILE A CA 1
ATOM 5115 C C . ILE A 1 657 ? -17.896 6.080 -23.144 1.00 50.16 657 ILE A C 1
ATOM 5117 O O . ILE A 1 657 ? -18.177 5.963 -21.952 1.00 50.16 657 ILE A O 1
ATOM 5121 N N . ASN A 1 658 ? -17.737 5.012 -23.922 1.00 47.56 658 ASN A N 1
ATOM 5122 C CA . ASN A 1 658 ? -18.233 3.684 -23.574 1.00 47.56 658 ASN A CA 1
ATOM 5123 C C . ASN A 1 658 ? -17.405 2.942 -22.499 1.00 47.56 658 ASN A C 1
ATOM 5125 O O . ASN A 1 658 ? -16.462 2.214 -22.815 1.00 47.56 658 ASN A O 1
ATOM 5129 N N . GLN A 1 659 ? -17.777 3.072 -21.218 1.00 54.12 659 GLN A N 1
ATOM 5130 C CA . GLN A 1 659 ? -17.314 2.179 -20.140 1.00 54.12 659 GLN A CA 1
ATOM 5131 C C . GLN A 1 659 ? -18.449 1.793 -19.170 1.00 54.12 659 GLN A C 1
ATOM 5133 O O . GLN A 1 659 ? -18.445 2.154 -17.994 1.00 54.12 659 GLN A O 1
ATOM 5138 N N . SER A 1 660 ? -19.430 1.016 -19.644 1.00 58.62 660 SER A N 1
ATOM 5139 C CA . SER A 1 660 ? -20.320 0.256 -18.746 1.00 58.62 660 SER A CA 1
ATOM 5140 C C . SER A 1 660 ? -19.639 -1.046 -18.321 1.00 58.62 660 SER A C 1
ATOM 5142 O O . SER A 1 660 ? -19.181 -1.811 -19.172 1.00 58.62 660 SER A O 1
ATOM 5144 N N . ILE A 1 661 ? -19.584 -1.336 -17.019 1.00 57.38 661 ILE A N 1
ATOM 5145 C CA . ILE A 1 661 ? -18.926 -2.541 -16.497 1.00 57.38 661 ILE A CA 1
ATOM 5146 C C . ILE A 1 661 ? -19.946 -3.461 -15.835 1.00 57.38 661 ILE A C 1
ATOM 5148 O O . ILE A 1 661 ? -20.568 -3.113 -14.836 1.00 57.38 661 ILE A O 1
ATOM 5152 N N . ASN A 1 662 ? -20.047 -4.691 -16.343 1.00 71.44 662 ASN A N 1
ATOM 5153 C CA . ASN A 1 662 ? -20.728 -5.788 -15.665 1.00 71.44 662 ASN A CA 1
ATOM 5154 C C . ASN A 1 662 ? -19.732 -6.907 -15.329 1.00 71.44 662 ASN A C 1
ATOM 5156 O O . ASN A 1 662 ? -19.318 -7.664 -16.206 1.00 71.44 662 ASN A O 1
ATOM 5160 N N . ARG A 1 663 ? -19.368 -7.015 -14.053 1.00 58.50 663 ARG A N 1
ATOM 5161 C CA . ARG A 1 663 ? -18.585 -8.111 -13.456 1.00 58.50 663 ARG A CA 1
ATOM 5162 C C . ARG A 1 663 ? -19.450 -9.057 -12.609 1.00 58.50 663 ARG A C 1
ATOM 5164 O O . ARG A 1 663 ? -18.991 -10.138 -12.259 1.00 58.50 663 ARG A O 1
ATOM 5171 N N . GLY A 1 664 ? -20.682 -8.654 -12.305 1.00 65.25 664 GLY A N 1
ATOM 5172 C CA . GLY A 1 664 ? -21.696 -9.425 -11.595 1.00 65.25 664 GLY A CA 1
ATOM 5173 C C . GLY A 1 664 ? -22.683 -10.149 -12.520 1.00 65.25 664 GLY A C 1
ATOM 5174 O O . GLY A 1 664 ? -22.480 -10.293 -13.730 1.00 65.25 664 GLY A O 1
ATOM 5175 N N . ASN A 1 665 ? -23.789 -10.614 -11.943 1.00 83.31 665 ASN A N 1
ATOM 5176 C CA . ASN A 1 665 ? -24.880 -11.273 -12.653 1.00 83.31 665 ASN A CA 1
ATOM 5177 C C . ASN A 1 665 ? -25.855 -10.230 -13.215 1.00 83.31 665 ASN A C 1
ATOM 5179 O O . ASN A 1 665 ? -26.497 -9.505 -12.459 1.00 83.31 665 ASN A O 1
ATOM 5183 N N . LEU A 1 666 ? -25.983 -10.166 -14.538 1.00 90.38 666 LEU A N 1
ATOM 5184 C CA . LEU A 1 666 ? -26.957 -9.323 -15.225 1.00 90.38 666 LEU A CA 1
ATOM 5185 C C . LEU A 1 666 ? -28.009 -10.214 -15.888 1.00 90.38 666 LEU A C 1
ATOM 5187 O O . LEU A 1 666 ? -27.695 -11.001 -16.780 1.00 90.38 666 LEU A O 1
ATOM 5191 N N . GLN A 1 667 ? -29.263 -10.078 -15.466 1.00 92.69 667 GLN A N 1
ATOM 5192 C CA . GLN A 1 667 ? -30.386 -10.856 -15.979 1.00 92.69 667 GLN A CA 1
ATOM 5193 C C . GLN A 1 667 ? -31.395 -9.945 -16.661 1.00 92.69 667 GLN A C 1
ATOM 5195 O O . GLN A 1 667 ? -31.974 -9.070 -16.027 1.00 92.69 667 GLN A O 1
ATOM 5200 N N . ILE A 1 668 ? -31.671 -10.198 -17.938 1.00 91.81 668 ILE A N 1
ATOM 5201 C CA . ILE A 1 668 ? -32.720 -9.506 -18.691 1.00 91.81 668 ILE A CA 1
ATOM 5202 C C . ILE A 1 668 ? -33.830 -10.519 -18.956 1.00 91.81 668 ILE A C 1
ATOM 5204 O O . ILE A 1 668 ? -33.610 -11.554 -19.585 1.00 91.81 668 ILE A O 1
ATOM 5208 N N . THR A 1 669 ? -35.023 -10.264 -18.424 1.00 90.69 669 THR A N 1
ATOM 5209 C CA . THR A 1 669 ? -36.181 -11.147 -18.652 1.00 90.69 669 THR A CA 1
ATOM 5210 C C . THR A 1 669 ? -36.764 -10.946 -20.058 1.00 90.69 669 THR A C 1
ATOM 5212 O O . THR A 1 669 ? -36.454 -9.943 -20.692 1.00 90.69 669 THR A O 1
ATOM 5215 N N . PRO A 1 670 ? -37.652 -11.828 -20.562 1.00 89.19 670 PRO A N 1
ATOM 5216 C CA . PRO A 1 670 ? -38.205 -11.698 -21.917 1.00 89.19 670 PRO A CA 1
ATOM 5217 C C . PRO A 1 670 ? -38.954 -10.387 -22.207 1.00 89.19 670 PRO A C 1
ATOM 5219 O O . PRO A 1 670 ? -39.101 -10.023 -23.369 1.00 89.19 670 PRO A O 1
ATOM 5222 N N . SER A 1 671 ? -39.455 -9.701 -21.174 1.00 85.56 671 SER A N 1
ATOM 5223 C CA . SER A 1 671 ? -40.093 -8.380 -21.284 1.00 85.56 671 SER A CA 1
ATOM 5224 C C . SER A 1 671 ? -39.153 -7.217 -20.959 1.00 85.56 671 SER A C 1
ATOM 5226 O O . SER A 1 671 ? -39.556 -6.067 -21.098 1.00 85.56 671 SER A O 1
ATOM 5228 N N . GLY A 1 672 ? -37.944 -7.512 -20.475 1.00 91.94 672 GLY A N 1
ATOM 5229 C CA . GLY A 1 672 ? -36.961 -6.515 -20.085 1.00 91.94 672 GLY A CA 1
ATOM 5230 C C . GLY A 1 672 ? -36.228 -5.948 -21.294 1.00 91.94 672 GLY A C 1
ATOM 5231 O O . GLY A 1 672 ? -35.937 -6.665 -22.250 1.00 91.94 672 GLY A O 1
ATOM 5232 N N . ILE A 1 673 ? -35.904 -4.662 -21.233 1.00 92.94 673 ILE A N 1
ATOM 5233 C CA . ILE A 1 673 ? -35.174 -3.948 -22.276 1.00 92.94 673 ILE A CA 1
ATOM 5234 C C . ILE A 1 673 ? -33.965 -3.281 -21.623 1.00 92.94 673 ILE A C 1
ATOM 5236 O O . ILE A 1 673 ? -34.120 -2.476 -20.710 1.00 92.94 673 ILE A O 1
ATOM 5240 N N . LEU A 1 674 ? -32.766 -3.606 -22.099 1.00 90.69 674 LEU A N 1
ATOM 5241 C CA . LEU A 1 674 ? -31.546 -2.857 -21.805 1.00 90.69 674 LEU A CA 1
ATOM 5242 C C . LEU A 1 674 ? -31.130 -2.129 -23.083 1.00 90.69 674 LEU A C 1
ATOM 5244 O O . LEU A 1 674 ? -30.896 -2.777 -24.103 1.00 90.69 674 LEU A O 1
ATOM 5248 N N . GLN A 1 675 ? -31.058 -0.803 -23.032 1.00 88.56 675 GLN A N 1
ATOM 5249 C CA . GLN A 1 675 ? -30.581 0.034 -24.129 1.00 88.56 675 GLN A CA 1
ATOM 5250 C C . GLN A 1 675 ? -29.334 0.779 -23.666 1.00 88.56 675 GLN A C 1
ATOM 5252 O O . GLN A 1 675 ? -29.339 1.420 -22.617 1.00 88.56 675 GLN A O 1
ATOM 5257 N N . ILE A 1 676 ? -28.270 0.683 -24.453 1.00 79.88 676 ILE A N 1
ATOM 5258 C CA . ILE A 1 676 ? -27.023 1.413 -24.235 1.00 79.88 676 ILE A CA 1
ATOM 5259 C C . ILE A 1 676 ? -26.851 2.300 -25.464 1.00 79.88 676 ILE A C 1
ATOM 5261 O O . ILE A 1 676 ? -26.822 1.784 -26.582 1.00 79.88 676 ILE A O 1
ATOM 5265 N N . TYR A 1 677 ? -26.842 3.612 -25.251 1.00 72.06 677 TYR A N 1
ATOM 5266 C CA . TYR A 1 677 ? -26.687 4.619 -26.295 1.00 72.06 677 TYR A CA 1
ATOM 5267 C C . TYR A 1 677 ? -25.240 5.109 -26.276 1.00 72.06 677 TYR A C 1
ATOM 5269 O O . TYR A 1 677 ? -24.790 5.588 -25.238 1.00 72.06 677 TYR A O 1
ATOM 5277 N N . ASP A 1 678 ? -24.557 4.962 -27.407 1.00 59.75 678 ASP A N 1
ATOM 5278 C CA . ASP A 1 678 ? -23.183 5.399 -27.667 1.00 59.75 678 ASP A CA 1
ATOM 5279 C C . ASP A 1 678 ? -23.182 6.172 -29.000 1.00 59.75 678 ASP A C 1
ATOM 5281 O O . ASP A 1 678 ? -23.968 5.834 -29.894 1.00 59.75 678 ASP A O 1
ATOM 5285 N N . ASP A 1 679 ? -22.355 7.211 -29.121 1.00 52.28 679 ASP A N 1
ATOM 5286 C CA . ASP A 1 679 ? -22.251 8.057 -30.323 1.00 52.28 679 ASP A CA 1
ATOM 5287 C C . ASP A 1 679 ? -21.243 7.503 -31.368 1.00 52.28 679 ASP A C 1
ATOM 5289 O O . ASP A 1 679 ? -21.037 8.135 -32.411 1.00 52.28 679 ASP A O 1
ATOM 5293 N N . GLU A 1 680 ? -20.671 6.302 -31.151 1.00 41.59 680 GLU A N 1
ATOM 5294 C CA . GLU A 1 680 ? -19.866 5.533 -32.132 1.00 41.59 680 GLU A CA 1
ATOM 5295 C C . GLU A 1 680 ? -20.390 4.116 -32.447 1.00 41.59 680 GLU A C 1
ATOM 5297 O O . GLU A 1 680 ? -20.591 3.294 -31.523 1.00 41.59 680 GLU A O 1
#

=== Feature glossary ===
Legend for the data blocks above and below:

— What the protein is —

The amino-acid sequence is the protein's primary structure: the linear order of residues from the N-terminus to the C-terminus, written in one-letter code. Everything else here — the 3D coordinates, the secondary structure, the domain annotations — is ultimately a consequence of this string.

Functional annotations link the protein to curated databases. InterPro entries identify conserved domains and families by matching the sequence against member-database signatures (Pfam, PROSITE, CDD, …). Gene Ontology (GO) terms describe molecular function, biological process, and cellular component in a controlled vocabulary. CATH places the structure in a hierarchical fold classification (Class/Architecture/Topology/Homologous-superfamily). The organism is the source species.

— Where its atoms are —

Atomic coordinates in PDBx/mmCIF format — the same representation the Protein Data Bank distributes. Each line of the _atom_site loop places one backbone atom in Cartesian space (units: ångströms, origin: arbitrary).

The six renders are orthographic views along the three Cartesian axes in both directions. Representation (cartoon, sticks, or surface) and color scheme (sequence-rainbow or by-chain) vary across proteins so the training set covers all the common visualization conventions.

— Local backbone conformation —

Eight-state secondary structure (DSSP): H is the canonical α-helix, G the tighter 3₁₀-helix, I the wider π-helix; E/B are β-structure, T and S are turns and bends, and '-' is everything else. DSSP derives these from the pattern of main-chain N–H···O=C hydrogen bonds, not from the sequence.

Three-state secondary structure (P-SEA) collapses the eight DSSP classes into helix (a), strand (b), and coil (c). P-SEA assigns these from Cα geometry alone — distances and angles — without requiring backbone oxygens, so it works on any Cα trace.

φ (phi) and ψ (psi) are the two rotatable backbone dihedrals per residue: φ is the C(i-1)–N–Cα–C torsion, ψ is the N–Cα–C–N(i+1) torsion, both in degrees on (−180°, 180°]. α-helical residues cluster near (−60°, −45°); β-strand residues near (−120°, +130°). A Ramachandran plot is simply a scatter of (φ, ψ) for every residue.

— Global shape and packing —

The geometric summary reports three shape descriptors. Rg (radius of gyration) measures how spread out the Cα atoms are about their centre of mass; compact globular proteins have small Rg, elongated or unfolded ones large. Cα contacts (<8 Å, |i−j|>4) count long-range residue pairs in spatial proximity — high for tightly packed folds, near zero for rods or random coil. The bounding-box extents give the protein's footprint along x, y, z in Å.

SASA measures how much of the protein is reachable by solvent. It is computed by rolling a water-sized probe over the atomic surface and summing the exposed area (Å²). Per-residue SASA distinguishes core (buried, low SASA) from surface (exposed, high SASA) residues; total SASA is a whole-molecule size measure.

Plot images: a contact map (which residues are close in 3D, as an N×N binary image), a Ramachandran scatter (backbone torsion angles, revealing secondary-structure composition at a glance), and — for AlphaFold structures — a PAE heatmap (pairwise prediction confidence).

— Structural neighborhood —

A 3Di character summarizes, for each residue, the relative orientation of the Cα frame of its nearest spatial neighbor. Because it encodes fold topology rather than chemistry, 3Di alignments detect remote structural similarity that sequence alignment misses.

The Foldseek neighbor list gives the closest experimentally determined structures in the PDB, ranked by structural alignment. TM-score near 1 means near-identical fold; near 0.3 means only rough topology match. This is how one finds what a novel AlphaFold prediction most resembles in the solved-structure universe.

— Confidence and disorder —

For AlphaFold models, the B-factor field carries pLDDT — the model's own estimate of local accuracy on a 0–100 scale. Regions with pLDDT<50 should be treated as essentially unmodeled; they often correspond to intrinsically disordered segments.

Crystallographic B-factors measure how much each atom's electron density is smeared out, in Å². They rise in mobile loops and surface residues and fall in the buried interior. In AlphaFold models this column is repurposed to hold pLDDT instead.

Predicted Aligned Error (PAE) is an AlphaFold confidence matrix: entry (i, j) is the expected error in the position of residue j, in ångströms, when the prediction is superimposed on the true structure at residue i. Low PAE within a block of residues means that block is internally rigid and well-predicted; high PAE between two blocks means their relative placement is uncertain even if each block individually is confident.